Protein 1AQ0 (pdb70)

Foldseek 3Di:
DAFEADDQADQFDFLLVVLVVCVVQVHQEYEYQALDPRNLVNQFQVNREYAHEHELVCLVVLLVDLVVLLVCCVVRPVVRPRHRYAEYAYYAADDDPSLVSVVSNQVSNCVSCVVVVNNNHYYEHEHELQQWPDLPQLLPTAGDPRSCVSVLSRLVSCQVSVHAYEYADELQVVCQVPVVVDPVCQALVNFDFFPHCDPPFGRRHSVQSSLSSVCNHSVVRVRVVHAYAHEEYFAFCWFDPPNNLVSRQSRVQVCVVPQQQHHRVDGGHHHYYYPHAEQHPSADGGRNRGRHQAYSVGHGSYDHRD/DAFEADDQADQFDFLLVVLVLCVVQVHQEYEYQALDVRNLVNNFQVNREYEHEDELVCLVVLLVDLVSLLVCCVVRPVVRPRHRYAEYAYYAADDDPSLVSVVSSQVSNCVSCVVVVNNNHYYEHEHELVQWPDLPQLLQTAGDPRSCVSVLSRLVVCQVSVHAYEYADELQVVCQVDVVVDPVCQAQVNQPPAWPDDDPHTHRHSVQSSLSSVCNRSVVSVNVSHAYAHEEYFAFCWFDPPNNLVSRQSRVQVCVVPQQQHHRVDGGHHHYYYPHAEQHPSADGGRNRGRHQAYSVGHGSYDHRD

CATH classification: 3.20.20.80

Organism: Hordeum vulgare (NCBI:txid4513)

Solvent-accessible surface area: 23338 Å² total; per-residue (Å²): 39,2,0,0,9,4,70,49,17,112,74,40,25,66,14,71,50,0,4,51,17,0,118,99,38,39,5,130,13,0,4,1,58,42,22,53,120,57,0,1,121,27,1,20,66,45,56,8,52,0,0,0,5,1,37,73,123,42,4,63,99,4,17,87,38,90,73,28,0,48,63,25,1,142,66,23,4,83,58,30,118,156,13,47,22,97,17,0,2,0,2,46,74,15,74,45,48,48,15,181,34,2,25,50,0,0,100,29,0,48,37,13,0,81,94,39,59,38,32,130,5,53,2,0,1,1,7,26,33,76,25,17,44,57,74,49,54,0,54,40,0,30,16,48,69,130,3,30,81,28,0,6,62,0,0,85,4,0,32,157,23,99,4,13,0,0,0,2,0,18,0,6,71,32,16,40,199,69,72,108,72,34,95,57,10,8,1,10,24,91,24,124,37,67,73,28,126,10,37,1,1,2,0,60,8,1,1,7,0,7,0,0,0,0,33,20,0,0,26,120,48,54,1,22,68,6,145,5,4,0,0,13,0,0,2,0,13,15,56,37,103,22,7,57,66,71,29,0,73,43,0,1,28,65,0,24,112,42,13,43,137,4,4,10,7,21,66,29,76,17,47,4,0,0,16,0,0,0,18,5,64,110,59,110,103,27,31,56,58,36,9,1,0,3,92,34,94,91,115,77,18,10,102,21,115,50,36,2,0,0,9,4,71,50,17,114,73,41,26,70,14,75,45,0,8,64,13,0,121,96,38,40,4,128,12,0,4,0,57,42,28,57,129,59,0,1,132,21,2,12,57,31,59,5,53,0,0,0,5,2,36,73,127,40,3,70,86,3,15,87,39,86,72,22,0,49,55,25,1,114,58,25,3,83,57,23,119,142,14,49,17,99,17,0,2,0,2,46,77,17,74,46,48,47,15,180,35,2,27,50,0,0,100,32,0,47,38,16,0,81,92,40,63,41,25,127,4,55,2,0,0,1,7,27,34,79,25,18,29,12,25,6,42,6,56,15,0,5,9,48,46,130,4,28,78,29,0,5,64,0,0,85,4,0,32,146,18,116,4,12,0,0,0,2,0,17,0,5,71,35,15,36,89,46,66,46,5,7,48,56,7,1,1,7,28,80,10,113,88,32,81,22,148,13,68,88,89,24,2,109,10,1,1,8,2,8,0,1,0,0,38,32,0,0,34,102,47,53,1,105,88,5,142,5,4,0,0,12,0,0,1,0,13,16,57,34,93,22,8,56,67,70,30,0,82,49,0,0,20,66,0,23,104,23,13,48,175,2,6,45,64,71,110,38,76,17,45,3,0,0,16,0,0,1,18,5,62,108,58,109,103,26,31,56,54,36,8,1,1,2,95,34,103,89,112,82,18,10,97,16,116,59

Nearest PDB structures (foldseek):
  1ghr-assembly1_A  TM=1.002E+00  e=8.775E-67  Hordeum vulgare
  2cyg-assembly1_A  TM=9.848E-01  e=2.278E-46  Musa acuminata
  4iis-assembly4_D  TM=9.791E-01  e=1.086E-43  Hevea brasiliensis
  3ur8-assembly1_A  TM=9.479E-01  e=6.655E-41  Solanum tuberosum
  4gzj-assembly1_A  TM=9.497E-01  e=3.876E-40  Solanum tuberosum

Sequence (612 aa):
IGVCYGMSANNLPAASTVVSMFKSNGIKSMRLYAPNQAALQAVGGTGINVVVGAPNDVLSNLAASPAAAASWVKSNIQAYPKVSFRYVCVGNEVAGGATRNLVPAMKNVHGALVAAGLGHIKVTTSVSQAILGVFSPPSAGSFTGEAAAFMGPVVQFLARTNAPLMANIYPYLAWAYNPSAMDMGYALFNASGTVVRDGAYGYQNLFDTTVDAFYTAMGKHGGSSVKLVVSESGWPSGGGTAATPANARFYNQHLINHVGRGTPRHPGAIETYIFAMFNENQKDSGVEQNWGLFYPNMQHVYPINFIGVCYGMSANNLPAASTVVSMFKSNGIKSMRLYAPNQAALQAVGGTGINVVVGAPNDVLSNLAASPAAAASWVKSNIQAYPKVSFRYVCVGNEVAGGATRNLVPAMKNVHGALVAAGLGHIKVTTSVSQAILGVFSPPSAGSFTGEAAAFMGPVVQFLARTNAPLMANIYPYLAWAYNPSAMDMGYALFNASGTVVRDGAYGYQNLFDTTVDAFYTAMGKHGGSSVKLVVSESGWPSGGGTAATPANARFYNQHLINHVGRGTPRHPGAIETYIFAMFNENQKDSGVEQNWGLFYPNMQHVYPINF

Radius of gyration: 27.37 Å; Cα contacts (8 Å, |Δi|>4): 1329; chains: 2; bounding box: 57×69×76 Å

Secondary structure (DSSP, 8-state):
-EEE-----SSPPPHHHHHHHHHHHT--EEEESS--HHHHHHHTTS--EEEEEE-GGGHHHHHH-HHHHHHHHIIIIIT-TTSEEEEEEEEES--GGGGGGHHHHHHHHHHHHHHTT-TTSEEEEEEEGGGEEE-SSGGG-EE-HHHHHHHHHHHHHHHHHT-PEEEE--HHHHHHH-TTSS-HHHHHT---S-SEEETTEEE-SHHHHHHHHHHHHHHTTT-TT--EEEEE----SSSSTT--HHHHHHHHHHHHHHTTTB-SSSBS---BEES-SB--TTS-SSGGG---SB-TTS-BSS----/-EEE-----SSPPPHHHHHHHHHHHT--EEEESS--HHHHHHHTTS--EEEEEE-GGGHHHHHH-HHHHHHHHIIIIIT-TTSEEEEEEEEES--GGGGGGHHHHHHHHHHHHHHTT-TTSEEEEEEEGGGEEE-SSGGG-EE-HHHHHHHHHHHHHHHHTT-PEEEE--HHHHHHT-TTSB-HHHHHT--TT--EEETTEEE-SHHHHHHHHHHHHHHTTT-TT--EEEEE----SSSSTT--HHHHHHHHHHHHHHTTTB-SSSBS---BEES-SB--TTS-SSGGG---SB-TTS-BSS----

InterPro domains:
  IPR000490 Glycoside hydrolase family 17 [PF00332] (7-312)
  IPR000490 Glycoside hydrolase family 17 [PS00587] (232-245)
  IPR017853 Glycoside hydrolase superfamily [SSF51445] (7-312)
  IPR044965 Glycoside hydrolase family 17, plant [PTHR32227] (6-308)

B-factor: mean 16.17, std 10.66, range [4.0, 75.7]

Structure (mmCIF, N/CA/C/O backbone):
data_1AQ0
#
_entry.id   1AQ0
#
_cell.length_a   49.580
_cell.length_b   82.990
_cell.length_c   77.560
_cell.angle_alpha   90.00
_cell.angle_beta   104.36
_cell.angle_gamma   90.00
#
_symmetry.space_group_name_H-M   'P 1 21 1'
#
loop_
_entity.id
_entity.type
_entity.pdbx_description
1 polymer 1,3-1,4-BETA-GLUCANASE
2 branched 2-acetamido-2-deoxy-beta-D-glucopyranose-(1-4)-2-acetamido-2-deoxy-beta-D-glucopyranose
3 non-polymer 'ACETATE ION'
4 water water
#
loop_
_atom_site.group_PDB
_atom_site.id
_atom_site.type_symbol
_atom_site.label_atom_id
_atom_site.label_alt_id
_atom_site.label_comp_id
_atom_site.label_asym_id
_atom_site.label_entity_id
_atom_site.label_seq_id
_atom_site.pdbx_PDB_ins_code
_atom_site.Cartn_x
_atom_site.Cartn_y
_atom_site.Cartn_z
_atom_site.occupancy
_atom_site.B_iso_or_equiv
_atom_site.auth_seq_id
_atom_site.auth_comp_id
_atom_site.auth_asym_id
_atom_site.auth_atom_id
_atom_site.pdbx_PDB_model_num
ATOM 1 N N . ILE A 1 1 ? -2.507 87.140 25.856 1.00 17.81 1 ILE A N 1
ATOM 2 C CA . ILE A 1 1 ? -1.414 87.267 26.861 1.00 15.42 1 ILE A CA 1
ATOM 3 C C . ILE A 1 1 ? -2.058 87.595 28.204 1.00 12.97 1 ILE A C 1
ATOM 4 O O . ILE A 1 1 ? -3.163 88.141 28.248 1.00 12.96 1 ILE A O 1
ATOM 9 N N . GLY A 1 2 ? -1.411 87.179 29.286 1.00 11.04 2 GLY A N 1
ATOM 10 C CA . GLY A 1 2 ? -1.923 87.465 30.611 1.00 6.58 2 GLY A CA 1
ATOM 11 C C . GLY A 1 2 ? -0.968 88.403 31.322 1.00 6.65 2 GLY A C 1
ATOM 12 O O . GLY A 1 2 ? 0.141 88.662 30.840 1.00 5.40 2 GLY A O 1
ATOM 13 N N . VAL A 1 3 ? -1.391 88.939 32.457 1.00 7.14 3 VAL A N 1
ATOM 14 C CA . VAL A 1 3 ? -0.539 89.836 33.226 1.00 6.11 3 VAL A CA 1
ATOM 15 C C . VAL A 1 3 ? -0.656 89.475 34.703 1.00 7.55 3 VAL A C 1
ATOM 16 O O . VAL A 1 3 ? -1.732 89.085 35.170 1.00 7.37 3 VAL A O 1
ATOM 20 N N . CYS A 1 4 ? 0.471 89.534 35.410 1.00 6.11 4 CYS A N 1
ATOM 21 C CA . CYS A 1 4 ? 0.515 89.236 36.834 1.00 5.10 4 CYS A CA 1
ATOM 22 C C . CYS A 1 4 ? 0.115 90.483 37.604 1.00 5.77 4 CYS A C 1
ATOM 23 O O . CYS A 1 4 ? 0.669 91.561 37.400 1.00 5.46 4 CYS A O 1
ATOM 26 N N . TYR A 1 5 ? -0.858 90.331 38.487 1.00 5.68 5 TYR A N 1
ATOM 27 C CA . TYR A 1 5 ? -1.357 91.439 39.285 1.00 6.31 5 TYR A CA 1
ATOM 28 C C . TYR A 1 5 ? -0.686 91.400 40.665 1.00 7.99 5 TYR A C 1
ATOM 29 O O . TYR A 1 5 ? -1.263 90.900 41.634 1.00 8.89 5 TYR A O 1
ATOM 38 N N . GLY A 1 6 ? 0.565 91.861 40.718 1.00 7.30 6 GLY A N 1
ATOM 39 C CA . GLY A 1 6 ? 1.302 91.902 41.969 1.00 7.64 6 GLY A CA 1
ATOM 40 C C . GLY A 1 6 ? 0.758 93.015 42.856 1.00 10.10 6 GLY A C 1
ATOM 41 O O . GLY A 1 6 ? 0.436 94.102 42.366 1.00 9.64 6 GLY A O 1
ATOM 42 N N . MET A 1 7 ? 0.706 92.774 44.166 1.00 10.67 7 MET A N 1
ATOM 43 C CA . MET A 1 7 ? 0.163 93.762 45.093 1.00 12.34 7 MET A CA 1
ATOM 44 C C . MET A 1 7 ? 1.092 94.198 46.233 1.00 13.23 7 MET A C 1
ATOM 45 O O . MET A 1 7 ? 0.622 94.692 47.254 1.00 16.45 7 MET A O 1
ATOM 50 N N . SER A 1 8 ? 2.400 94.038 46.066 1.00 14.32 8 SER A N 1
ATOM 51 C CA . SER A 1 8 ? 3.344 94.437 47.111 1.00 14.52 8 SER A CA 1
ATOM 52 C C . SER A 1 8 ? 3.645 95.925 46.982 1.00 11.86 8 SER A C 1
ATOM 53 O O . SER A 1 8 ? 4.751 96.323 46.631 1.00 10.85 8 SER A O 1
ATOM 56 N N . ALA A 1 9 ? 2.644 96.742 47.273 1.00 12.95 9 ALA A N 1
ATOM 57 C CA . ALA A 1 9 ? 2.775 98.183 47.178 1.00 14.90 9 ALA A CA 1
ATOM 58 C C . ALA A 1 9 ? 1.678 98.820 48.015 1.00 16.65 9 ALA A C 1
ATOM 59 O O . ALA A 1 9 ? 0.672 98.178 48.319 1.00 17.86 9 ALA A O 1
ATOM 61 N N . ASN A 1 10 ? 1.852 100.092 48.352 1.00 17.57 10 ASN A N 1
ATOM 62 C CA . ASN A 1 10 ? 0.872 100.798 49.170 1.00 20.00 10 ASN A CA 1
ATOM 63 C C . ASN A 1 10 ? 0.176 101.942 48.446 1.00 21.77 10 ASN A C 1
ATOM 64 O O . ASN A 1 10 ? -0.553 102.720 49.071 1.00 23.18 10 ASN A O 1
ATOM 69 N N . ASN A 1 11 ? 0.366 102.031 47.132 1.00 20.39 11 ASN A N 1
ATOM 70 C CA . ASN A 1 11 ? -0.229 103.116 46.357 1.00 18.94 11 ASN A CA 1
ATOM 71 C C . ASN A 1 11 ? -0.890 102.681 45.050 1.00 18.03 11 ASN A C 1
ATOM 72 O O . ASN A 1 11 ? -0.996 103.477 44.113 1.00 19.84 11 ASN A O 1
ATOM 77 N N . LEU A 1 12 ? -1.336 101.434 44.978 1.00 14.81 12 LEU A N 1
ATOM 78 C CA . LEU A 1 12 ? -1.972 100.945 43.760 1.00 14.65 12 LEU A CA 1
ATOM 79 C C . LEU A 1 12 ? -3.443 101.339 43.683 1.00 17.04 12 LEU A C 1
ATOM 80 O O . LEU A 1 12 ? -4.063 101.663 44.704 1.00 15.99 12 LEU A O 1
ATOM 85 N N . PRO A 1 13 ? -4.007 101.371 42.458 1.00 17.00 13 PRO A N 1
ATOM 86 C CA . PRO A 1 13 ? -5.415 101.725 42.256 1.00 13.97 13 PRO A CA 1
ATOM 87 C C . PRO A 1 13 ? -6.297 100.642 42.864 1.00 13.88 13 PRO A C 1
ATOM 88 O O . PRO A 1 13 ? -5.838 99.526 43.113 1.00 12.94 13 PRO A O 1
ATOM 92 N N . ALA A 1 14 ? -7.559 100.977 43.114 1.00 14.94 14 ALA A N 1
ATOM 93 C CA . ALA A 1 14 ? -8.507 100.022 43.669 1.00 14.03 14 ALA A CA 1
ATOM 94 C C . ALA A 1 14 ? -8.638 98.863 42.673 1.00 14.31 14 ALA A C 1
ATOM 95 O O . ALA A 1 14 ? -8.476 99.055 41.468 1.00 13.82 14 ALA A O 1
ATOM 97 N N . ALA A 1 15 ? -8.972 97.677 43.171 1.00 13.71 15 ALA A N 1
ATOM 98 C CA . ALA A 1 15 ? -9.093 96.491 42.331 1.00 14.45 15 ALA A CA 1
ATOM 99 C C . ALA A 1 15 ? -10.044 96.646 41.149 1.00 14.30 15 ALA A C 1
ATOM 100 O O . ALA A 1 15 ? -9.749 96.175 40.053 1.00 13.38 15 ALA A O 1
ATOM 102 N N . SER A 1 16 ? -11.163 97.336 41.354 1.00 15.95 16 SER A N 1
ATOM 103 C CA . SER A 1 16 ? -12.146 97.541 40.285 1.00 17.57 16 SER A CA 1
ATOM 104 C C . SER A 1 16 ? -11.583 98.393 39.144 1.00 16.30 16 SER A C 1
ATOM 105 O O . SER A 1 16 ? -11.962 98.230 37.984 1.00 15.30 16 SER A O 1
ATOM 108 N N . THR A 1 17 ? -10.689 99.313 39.483 1.00 15.50 17 THR A N 1
ATOM 109 C CA . THR A 1 17 ? -10.058 100.169 38.486 1.00 14.98 17 THR A CA 1
ATOM 110 C C . THR A 1 17 ? -9.040 99.336 37.702 1.00 15.05 17 THR A C 1
ATOM 111 O O . THR A 1 17 ? -8.932 99.456 36.479 1.00 15.78 17 THR A O 1
ATOM 115 N N . VAL A 1 18 ? -8.323 98.465 38.406 1.00 12.17 18 VAL A N 1
ATOM 116 C CA . VAL A 1 18 ? -7.328 97.612 37.772 1.00 10.70 18 VAL A CA 1
ATOM 117 C C . VAL A 1 18 ? -8.019 96.696 36.767 1.00 10.21 18 VAL A C 1
ATOM 118 O O . VAL A 1 18 ? -7.564 96.554 35.632 1.00 12.40 18 VAL A O 1
ATOM 122 N N . VAL A 1 19 ? -9.152 96.125 37.158 1.00 12.01 19 VAL A N 1
ATOM 123 C CA . VAL A 1 19 ? -9.897 95.253 36.265 1.00 11.05 19 VAL A CA 1
ATOM 124 C C . VAL A 1 19 ? -10.330 96.046 35.024 1.00 14.26 19 VAL A C 1
ATOM 125 O O . VAL A 1 19 ? -10.276 95.529 33.908 1.00 15.79 19 VAL A O 1
ATOM 129 N N . SER A 1 20 ? -10.677 97.319 35.203 1.00 13.43 20 SER A N 1
ATOM 130 C CA . SER A 1 20 ? -11.061 98.157 34.069 1.00 16.70 20 SER A CA 1
ATOM 131 C C . SER A 1 20 ? -9.886 98.311 33.115 1.00 14.76 20 SER A C 1
ATOM 132 O O . SER A 1 20 ? -10.072 98.318 31.899 1.00 14.10 20 SER A O 1
ATOM 135 N N . MET A 1 21 ? -8.686 98.463 33.671 1.00 12.67 21 MET A N 1
ATOM 136 C CA . MET A 1 21 ? -7.477 98.603 32.864 1.00 12.53 21 MET A CA 1
ATOM 137 C C . MET A 1 21 ? -7.201 97.327 32.062 1.00 11.67 21 MET A C 1
ATOM 138 O O . MET A 1 21 ? -6.706 97.391 30.938 1.00 11.18 21 MET A O 1
ATOM 143 N N . PHE A 1 22 ? -7.503 96.170 32.643 1.00 13.01 22 PHE A N 1
ATOM 144 C CA . PHE A 1 22 ? -7.312 94.899 31.942 1.00 13.32 22 PHE A CA 1
ATOM 145 C C . PHE A 1 22 ? -8.218 94.879 30.709 1.00 15.64 22 PHE A C 1
ATOM 146 O O . PHE A 1 22 ? -7.757 94.604 29.593 1.00 13.43 22 PHE A O 1
ATOM 154 N N . LYS A 1 23 ? -9.486 95.235 30.908 1.00 16.31 23 LYS A N 1
ATOM 155 C CA . LYS A 1 23 ? -10.469 95.272 29.826 1.00 20.63 23 LYS A CA 1
ATOM 156 C C . LYS A 1 23 ? -10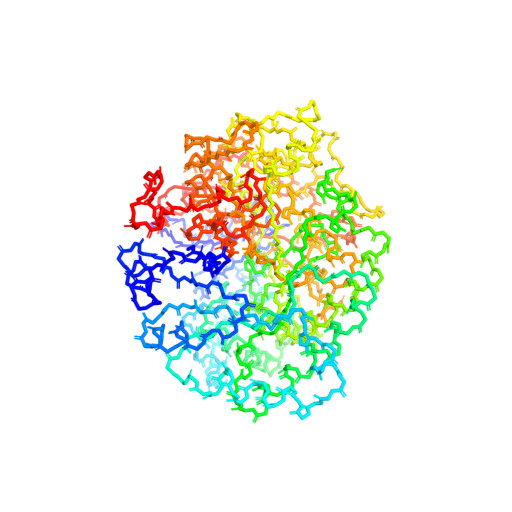.115 96.268 28.731 1.00 19.76 23 LYS A C 1
ATOM 157 O O . LYS A 1 23 ? -10.068 95.908 27.562 1.00 21.47 23 LYS A O 1
ATOM 163 N N . SER A 1 24 ? -9.855 97.515 29.101 1.00 19.09 24 SER A N 1
ATOM 164 C CA . SER A 1 24 ? -9.538 98.528 28.109 1.00 18.52 24 SER A CA 1
ATOM 165 C C . SER A 1 24 ? -8.245 98.276 27.345 1.00 19.09 24 SER A C 1
ATOM 166 O O . SER A 1 24 ? -8.086 98.773 26.235 1.00 21.25 24 SER A O 1
ATOM 169 N N . ASN A 1 25 ? -7.333 97.493 27.916 1.00 15.66 25 ASN A N 1
ATOM 170 C CA . ASN A 1 25 ? -6.071 97.202 27.245 1.00 14.89 25 ASN A CA 1
ATOM 171 C C . ASN A 1 25 ? -6.056 95.874 26.488 1.00 12.69 25 ASN A C 1
ATOM 172 O O . ASN A 1 25 ? -5.078 95.548 25.828 1.00 15.13 25 ASN A O 1
ATOM 177 N N . GLY A 1 26 ? -7.125 95.096 26.602 1.00 13.85 26 GLY A N 1
ATOM 178 C CA . GLY A 1 26 ? -7.189 93.823 25.901 1.00 12.83 26 GLY A CA 1
ATOM 179 C C . GLY A 1 26 ? -6.450 92.667 26.551 1.00 14.29 26 GLY A C 1
ATOM 180 O O . GLY A 1 26 ? -6.090 91.699 25.881 1.00 12.74 26 GLY A O 1
ATOM 181 N N . ILE A 1 27 ? -6.203 92.766 27.854 1.00 13.70 27 ILE A N 1
ATOM 182 C CA . ILE A 1 27 ? -5.516 91.699 28.572 1.00 11.40 27 ILE A CA 1
ATOM 183 C C . ILE A 1 27 ? -6.567 90.633 28.916 1.00 12.36 27 ILE A C 1
ATOM 184 O O . ILE A 1 27 ? -7.526 90.904 29.642 1.00 12.29 27 ILE A O 1
ATOM 189 N N . LYS A 1 28 ? -6.379 89.429 28.384 1.00 13.35 28 LYS A N 1
ATOM 190 C CA . LYS A 1 28 ? -7.316 88.322 28.573 1.00 13.66 28 LYS A CA 1
ATOM 191 C C . LYS A 1 28 ? -7.227 87.522 29.869 1.00 12.09 28 LYS A C 1
ATOM 192 O O . LYS A 1 28 ? -8.216 86.910 30.279 1.00 10.33 28 LYS A O 1
ATOM 198 N N . SER A 1 29 ? -6.042 87.457 30.471 1.00 9.91 29 SER A N 1
ATOM 199 C CA . SER A 1 29 ? -5.853 86.680 31.690 1.00 9.07 29 SER A CA 1
ATOM 200 C C . SER A 1 29 ? -5.102 87.441 32.765 1.00 8.41 29 SER A C 1
ATOM 201 O O . SER A 1 29 ? -4.250 88.277 32.464 1.00 8.47 29 SER A O 1
ATOM 204 N N . MET A 1 30 ? -5.361 87.053 34.013 1.00 8.61 30 MET A N 1
ATOM 205 C CA . MET A 1 30 ? -4.784 87.685 35.201 1.00 8.71 30 MET A CA 1
ATOM 206 C C . MET A 1 30 ? -4.264 86.649 36.194 1.00 8.61 30 MET A C 1
ATOM 207 O O . MET A 1 30 ? -4.940 85.653 36.465 1.00 6.22 30 MET A O 1
ATOM 212 N N . ARG A 1 31 ? -3.058 86.865 36.714 1.00 7.43 31 ARG A N 1
ATOM 213 C CA . ARG A 1 31 ? -2.506 85.956 37.717 1.00 7.72 31 ARG A CA 1
ATOM 214 C C . ARG A 1 31 ? -2.473 86.650 39.078 1.00 8.26 31 ARG A C 1
ATOM 215 O O . ARG A 1 31 ? -1.914 87.740 39.209 1.00 7.13 31 ARG A O 1
ATOM 223 N N . LEU A 1 32 ? -3.127 86.041 40.063 1.00 8.41 32 LEU A N 1
ATOM 224 C CA . LEU A 1 32 ? -3.171 86.555 41.429 1.00 7.98 32 LEU A CA 1
ATOM 225 C C . LEU A 1 32 ? -2.316 85.625 42.269 1.00 6.93 32 LEU A C 1
ATOM 226 O O . LEU A 1 32 ? -2.356 84.412 42.079 1.00 9.24 32 LEU A O 1
ATOM 231 N N . TYR A 1 33 ? -1.550 86.185 43.198 1.00 7.24 33 TYR A N 1
ATOM 232 C CA . TYR A 1 33 ? -0.681 85.386 44.059 1.00 8.39 33 TYR A CA 1
ATOM 233 C C . TYR A 1 33 ? -1.362 84.920 45.350 1.00 9.46 33 TYR A C 1
ATOM 234 O O . TYR A 1 33 ? -0.811 84.120 46.108 1.00 9.76 33 TYR A O 1
ATOM 243 N N . ALA A 1 34 ? -2.563 85.425 45.582 1.00 9.57 34 ALA A N 1
ATOM 244 C CA . ALA A 1 34 ? -3.344 85.077 46.754 1.00 10.24 34 ALA A CA 1
ATOM 245 C C . ALA A 1 34 ? -4.786 85.355 46.372 1.00 9.52 34 ALA A C 1
ATOM 246 O O . ALA A 1 34 ? -5.046 86.147 45.463 1.00 8.86 34 ALA A O 1
ATOM 248 N N . PRO A 1 35 ? -5.742 84.652 47.000 1.00 9.66 35 PRO A N 1
ATOM 249 C CA . PRO A 1 35 ? -7.148 84.884 46.667 1.00 9.24 35 PRO A CA 1
ATOM 250 C C . PRO A 1 35 ? -7.657 86.186 47.279 1.00 11.35 35 PRO A C 1
ATOM 251 O O . PRO A 1 35 ? -8.463 86.186 48.206 1.00 13.19 35 PRO A O 1
ATOM 255 N N . ASN A 1 36 ? -7.154 87.296 46.753 1.00 11.30 36 ASN A N 1
ATOM 256 C CA . ASN A 1 36 ? -7.530 88.625 47.212 1.00 10.74 36 ASN A CA 1
ATOM 257 C C . ASN A 1 36 ? -9.016 88.854 46.954 1.00 10.42 36 ASN A C 1
ATOM 258 O O . ASN A 1 36 ? -9.478 88.817 45.812 1.00 11.41 36 ASN A O 1
ATOM 263 N N . GLN A 1 37 ? -9.743 89.138 48.025 1.00 9.09 37 GLN A N 1
ATOM 264 C CA . GLN A 1 37 ? -11.180 89.349 47.980 1.00 10.42 37 GLN A CA 1
ATOM 265 C C . GLN A 1 37 ? -11.647 90.506 47.117 1.00 7.51 37 GLN A C 1
ATOM 266 O O . GLN A 1 37 ? -12.619 90.367 46.391 1.00 10.23 37 GLN A O 1
ATOM 272 N N . ALA A 1 38 ? -10.979 91.648 47.211 1.00 8.68 38 ALA A N 1
ATOM 273 C CA . ALA A 1 38 ? -11.360 92.809 46.418 1.00 8.96 38 ALA A CA 1
ATOM 274 C C . ALA A 1 38 ? -11.215 92.494 44.925 1.00 11.25 38 ALA A C 1
ATOM 275 O O . ALA A 1 38 ? -12.095 92.807 44.115 1.00 8.48 38 ALA A O 1
ATOM 277 N N . ALA A 1 39 ? -10.107 91.849 44.571 1.00 10.52 39 ALA A N 1
ATOM 278 C CA . ALA A 1 39 ? -9.840 91.482 43.188 1.00 10.95 39 ALA A CA 1
ATOM 279 C C . ALA A 1 39 ? -10.821 90.437 42.667 1.00 10.32 39 ALA A C 1
ATOM 280 O O . ALA A 1 39 ? -11.354 90.583 41.567 1.00 12.34 39 ALA A O 1
ATOM 282 N N . LEU A 1 40 ? -11.072 89.394 43.453 1.00 10.87 40 LEU A N 1
ATOM 283 C CA . LEU A 1 40 ? -11.992 88.338 43.033 1.00 9.83 40 LEU A CA 1
ATOM 284 C C . LEU A 1 40 ? -13.419 88.856 42.874 1.00 13.07 40 LEU A C 1
ATOM 285 O O . LEU A 1 40 ? -14.142 88.427 41.980 1.00 12.29 40 LEU A O 1
ATOM 290 N N . GLN A 1 41 ? -13.799 89.825 43.701 1.00 14.20 41 GLN A N 1
ATOM 291 C CA . GLN A 1 41 ? -15.133 90.415 43.621 1.00 16.81 41 GLN A CA 1
ATOM 292 C C . GLN A 1 41 ? -15.243 91.257 42.345 1.00 15.61 41 GLN A C 1
ATOM 293 O O . GLN A 1 41 ? -16.229 91.164 41.615 1.00 17.89 41 GLN A O 1
ATOM 299 N N . ALA A 1 42 ? -14.185 92.002 42.038 1.00 14.71 42 ALA A N 1
ATOM 300 C CA . ALA A 1 42 ? -14.143 92.872 40.864 1.00 14.30 42 ALA A CA 1
ATOM 301 C C . ALA A 1 42 ? -13.972 92.182 39.503 1.00 13.85 42 ALA A C 1
ATOM 302 O O . ALA A 1 42 ? -14.440 92.694 38.487 1.00 15.24 42 ALA A O 1
ATOM 304 N N . VAL A 1 43 ? -13.297 91.039 39.475 1.00 13.76 43 VAL A N 1
ATOM 305 C CA . VAL A 1 43 ? -13.060 90.333 38.218 1.00 13.23 43 VAL A CA 1
ATOM 306 C C . VAL A 1 43 ? -14.227 89.441 37.778 1.00 14.49 43 VAL A C 1
ATOM 307 O O . VAL A 1 43 ? -14.271 88.992 36.636 1.00 12.60 43 VAL A O 1
ATOM 311 N N . GLY A 1 44 ? -15.173 89.187 38.678 1.00 15.60 44 GLY A N 1
ATOM 312 C CA . GLY A 1 44 ? -16.312 88.351 38.337 1.00 13.97 44 GLY A CA 1
ATOM 313 C C . GLY A 1 44 ? -17.174 88.923 37.224 1.00 14.95 44 GLY A C 1
ATOM 314 O O . GLY A 1 44 ? -17.415 90.128 37.172 1.00 15.21 44 GLY A O 1
ATOM 315 N N . GLY A 1 45 ? -17.608 88.060 36.313 1.00 13.91 45 GLY A N 1
ATOM 316 C CA . GLY A 1 45 ? -18.458 88.487 35.212 1.00 16.32 45 GLY A CA 1
ATOM 317 C C . GLY A 1 45 ? -17.804 89.303 34.109 1.00 16.14 45 GLY A C 1
ATOM 318 O O . GLY A 1 45 ? -18.502 89.851 33.250 1.00 16.27 45 GLY A O 1
ATOM 319 N N . THR A 1 46 ? -16.474 89.349 34.089 1.00 16.50 46 THR A N 1
ATOM 320 C CA . THR A 1 46 ? -15.754 90.125 33.080 1.00 14.56 46 THR A CA 1
ATOM 321 C C . THR A 1 46 ? -15.188 89.289 31.940 1.00 15.62 46 THR A C 1
ATOM 322 O O . THR A 1 46 ? -14.773 89.835 30.918 1.00 18.22 46 THR A O 1
ATOM 326 N N . GLY A 1 47 ? -15.135 87.976 32.124 1.00 13.78 47 GLY A N 1
ATOM 327 C CA . GLY A 1 47 ? -14.588 87.119 31.087 1.00 15.28 47 GLY A CA 1
ATOM 328 C C . GLY A 1 47 ? -13.077 86.957 31.179 1.00 15.17 47 GLY A C 1
ATOM 329 O O . GLY A 1 47 ? -12.497 86.155 30.450 1.00 15.47 47 GLY A O 1
ATOM 330 N N . ILE A 1 48 ? -12.435 87.726 32.056 1.00 13.61 48 ILE A N 1
ATOM 331 C CA . ILE A 1 48 ? -10.988 87.637 32.231 1.00 9.46 48 ILE A CA 1
ATOM 332 C C . ILE A 1 48 ? -10.674 86.320 32.931 1.00 9.73 48 ILE A C 1
ATOM 333 O O . ILE A 1 48 ? -11.286 85.989 33.949 1.00 12.54 48 ILE A O 1
ATOM 338 N N . ASN A 1 49 ? -9.766 85.541 32.352 1.00 9.40 49 ASN A N 1
ATOM 339 C CA . ASN A 1 49 ? -9.379 84.263 32.940 1.00 11.86 49 ASN A CA 1
ATOM 340 C C . ASN A 1 49 ? -8.507 84.538 34.156 1.00 10.99 49 ASN A C 1
ATOM 341 O O . ASN A 1 49 ? -7.635 85.407 34.119 1.00 10.37 49 ASN A O 1
ATOM 346 N N . VAL A 1 50 ? -8.719 83.776 35.220 1.00 10.67 50 VAL A N 1
ATOM 347 C CA . VAL A 1 50 ? -7.974 83.989 36.452 1.00 9.09 50 VAL A CA 1
ATOM 348 C C . VAL A 1 50 ? -7.175 82.795 36.930 1.00 7.18 50 VAL A C 1
ATOM 349 O O . VAL A 1 50 ? -7.669 81.669 36.953 1.00 6.86 50 VAL A O 1
ATOM 353 N N . VAL A 1 51 ? -5.916 83.051 37.263 1.00 6.54 51 VAL A N 1
ATOM 354 C CA . VAL A 1 51 ? -5.040 82.042 37.843 1.00 7.45 51 VAL A CA 1
ATOM 355 C C . VAL A 1 51 ? -4.947 82.523 39.299 1.00 8.63 51 VAL A C 1
ATOM 356 O O . VAL A 1 51 ? -4.499 83.639 39.553 1.00 8.26 51 VAL A O 1
ATOM 360 N N . VAL A 1 52 ? -5.450 81.735 40.238 1.00 8.30 52 VAL A N 1
ATOM 361 C CA . VAL A 1 52 ? -5.406 82.134 41.640 1.00 9.76 52 VAL A CA 1
ATOM 362 C C . VAL A 1 52 ? -4.396 81.285 42.396 1.00 10.60 52 VAL A C 1
ATOM 363 O O . VAL A 1 52 ? -4.340 80.066 42.229 1.00 11.66 52 VAL A O 1
ATOM 367 N N . GLY A 1 53 ? -3.561 81.935 43.194 1.00 10.15 53 GLY A N 1
ATOM 368 C CA . GLY A 1 53 ? -2.569 81.191 43.932 1.00 7.55 53 GLY A CA 1
ATOM 369 C C . GLY A 1 53 ? -2.907 80.950 45.383 1.00 9.97 53 GLY A C 1
ATOM 370 O O . GLY A 1 53 ? -3.733 81.646 45.973 1.00 8.57 53 GLY A O 1
ATOM 371 N N . ALA A 1 54 ? -2.340 79.876 45.913 1.00 11.32 54 ALA A N 1
ATOM 372 C CA . ALA A 1 54 ? -2.471 79.525 47.318 1.00 11.84 54 ALA A CA 1
ATOM 373 C C . ALA A 1 54 ? -1.068 79.898 47.777 1.00 12.79 54 ALA A C 1
ATOM 374 O O . ALA A 1 54 ? -0.095 79.249 47.381 1.00 15.86 54 ALA A O 1
ATOM 376 N N . PRO A 1 55 ? -0.932 80.989 48.552 1.00 14.16 55 PRO A N 1
ATOM 377 C CA . PRO A 1 55 ? 0.384 81.430 49.033 1.00 13.11 55 PRO A CA 1
ATOM 378 C C . PRO A 1 55 ? 1.184 80.384 49.815 1.00 13.11 55 PRO A C 1
ATOM 379 O O . PRO A 1 55 ? 0.617 79.488 50.442 1.00 12.55 55 PRO A O 1
ATOM 383 N N . ASN A 1 56 ? 2.507 80.527 49.783 1.00 13.49 56 ASN A N 1
ATOM 384 C CA . ASN A 1 56 ? 3.428 79.602 50.441 1.00 15.36 56 ASN A CA 1
ATOM 385 C C . ASN A 1 56 ? 3.168 79.380 51.929 1.00 17.79 56 ASN A C 1
ATOM 386 O O . ASN A 1 56 ? 3.393 78.286 52.444 1.00 19.20 56 ASN A O 1
ATOM 391 N N . ASP A 1 57 ? 2.675 80.401 52.619 1.00 19.81 57 ASP A N 1
ATOM 392 C CA . ASP A 1 57 ? 2.411 80.274 54.049 1.00 22.46 57 ASP A CA 1
ATOM 393 C C . ASP A 1 57 ? 1.234 79.370 54.415 1.00 19.73 57 ASP A C 1
ATOM 394 O O . ASP A 1 57 ? 1.113 78.958 55.566 1.00 20.90 57 ASP A O 1
ATOM 399 N N . VAL A 1 58 ? 0.375 79.048 53.450 1.00 18.54 58 VAL A N 1
ATOM 400 C CA . VAL A 1 58 ? -0.766 78.176 53.729 1.00 17.27 58 VAL A CA 1
ATOM 401 C C . VAL A 1 58 ? -0.540 76.739 53.257 1.00 17.34 58 VAL A C 1
ATOM 402 O O . VAL A 1 58 ? -1.368 75.863 53.507 1.00 17.15 58 VAL A O 1
ATOM 406 N N . LEU A 1 59 ? 0.604 76.486 52.628 1.00 18.22 59 LEU A N 1
ATOM 407 C CA . LEU A 1 59 ? 0.932 75.158 52.117 1.00 18.09 59 LEU A CA 1
ATOM 408 C C . LEU A 1 59 ? 0.884 74.009 53.132 1.00 17.88 59 LEU A C 1
ATOM 409 O O . LEU A 1 59 ? 0.234 72.997 52.880 1.00 16.71 59 LEU A O 1
ATOM 414 N N . SER A 1 60 ? 1.561 74.144 54.273 1.00 19.35 60 SER A N 1
ATOM 415 C CA . SER A 1 60 ? 1.566 73.061 55.265 1.00 20.97 60 SER A CA 1
ATOM 416 C C . SER A 1 60 ? 0.173 72.661 55.754 1.00 20.57 60 SER A C 1
ATOM 417 O O . SER A 1 60 ? -0.087 71.484 56.003 1.00 20.26 60 SER A O 1
ATOM 420 N N . ASN A 1 61 ? -0.730 73.633 55.846 1.00 19.68 61 ASN A N 1
ATOM 421 C CA . ASN A 1 61 ? -2.099 73.367 56.273 1.00 21.53 61 ASN A CA 1
ATOM 422 C C . ASN A 1 61 ? -2.877 72.598 55.214 1.00 20.36 61 ASN A C 1
ATOM 423 O O . ASN A 1 61 ? -3.607 71.659 55.527 1.00 19.07 61 ASN A O 1
ATOM 428 N N . LEU A 1 62 ? -2.721 73.002 53.959 1.00 17.42 62 LEU A N 1
ATOM 429 C CA . LEU A 1 62 ? -3.409 72.343 52.858 1.00 17.47 62 LEU A CA 1
ATOM 430 C C . LEU A 1 62 ? -2.916 70.908 52.689 1.00 16.23 62 LEU A C 1
ATOM 431 O O . LEU A 1 62 ? -3.697 70.015 52.372 1.00 16.99 62 LEU A O 1
ATOM 436 N N . ALA A 1 63 ? -1.627 70.688 52.933 1.00 15.51 63 ALA A N 1
ATOM 437 C CA . ALA A 1 63 ? -1.020 69.365 52.802 1.00 15.63 63 ALA A CA 1
ATOM 438 C C . ALA A 1 63 ? -1.411 68.417 53.924 1.00 19.00 63 ALA A C 1
ATOM 439 O O . ALA A 1 63 ? -1.618 67.224 53.700 1.00 20.34 63 ALA A O 1
ATOM 441 N N . ALA A 1 64 ? -1.524 68.953 55.131 1.00 20.10 64 ALA A N 1
ATOM 442 C CA . ALA A 1 64 ? -1.854 68.142 56.291 1.00 20.44 64 ALA A CA 1
ATOM 443 C C . ALA A 1 64 ? -3.327 67.806 56.453 1.00 21.53 64 ALA A C 1
ATOM 444 O O . ALA A 1 64 ? -3.666 66.765 57.014 1.00 24.40 64 ALA A O 1
ATOM 446 N N . SER A 1 65 ? -4.208 68.643 55.924 1.00 19.49 65 SER A N 1
ATOM 447 C CA . SER A 1 65 ? -5.622 68.389 56.108 1.00 18.61 65 SER A CA 1
ATOM 448 C C . SER A 1 65 ? -6.544 68.565 54.911 1.00 18.44 65 SER A C 1
ATOM 449 O O . SER A 1 65 ? -6.688 69.666 54.380 1.00 17.52 65 SER A O 1
ATOM 452 N N . PRO A 1 66 ? -7.197 67.471 54.479 1.00 19.04 66 PRO A N 1
ATOM 453 C CA . PRO A 1 66 ? -8.126 67.526 53.346 1.00 17.89 66 PRO A CA 1
ATOM 454 C C . PRO A 1 66 ? -9.264 68.498 53.654 1.00 16.02 66 PRO A C 1
ATOM 455 O O . PRO A 1 66 ? -9.751 69.193 52.767 1.00 15.10 66 PRO A O 1
ATOM 459 N N . ALA A 1 67 ? -9.661 68.566 54.925 1.00 15.09 67 ALA A N 1
ATOM 460 C CA . ALA A 1 67 ? -10.729 69.466 55.348 1.00 13.04 67 ALA A CA 1
ATOM 461 C C . ALA A 1 67 ? -10.310 70.925 55.182 1.00 12.42 67 ALA A C 1
ATOM 462 O O . ALA A 1 67 ? -11.128 71.769 54.816 1.00 14.88 67 ALA A O 1
ATOM 464 N N . ALA A 1 68 ? -9.044 71.227 55.458 1.00 14.21 68 ALA A N 1
ATOM 465 C CA . ALA A 1 68 ? -8.545 72.594 55.311 1.00 15.57 68 ALA A CA 1
ATOM 466 C C . ALA A 1 68 ? -8.547 72.962 53.825 1.00 15.74 68 ALA A C 1
ATOM 467 O O . ALA A 1 68 ? -8.893 74.081 53.449 1.00 15.03 68 ALA A O 1
ATOM 469 N N . ALA A 1 69 ? -8.203 71.993 52.985 1.00 15.81 69 ALA A N 1
ATOM 470 C CA . ALA A 1 69 ? -8.176 72.201 51.543 1.00 16.86 69 ALA A CA 1
ATOM 471 C C . ALA A 1 69 ? -9.594 72.431 51.018 1.00 16.34 69 ALA A C 1
ATOM 472 O O . ALA A 1 69 ? -9.827 73.323 50.197 1.00 14.95 69 ALA A O 1
ATOM 474 N N . ALA A 1 70 ? -10.550 71.659 51.527 1.00 15.04 70 ALA A N 1
ATOM 475 C CA . ALA A 1 70 ? -11.940 71.803 51.108 1.00 15.04 70 ALA A CA 1
ATOM 476 C C . ALA A 1 70 ? -12.473 73.152 51.563 1.00 16.41 70 ALA A C 1
ATOM 477 O O . ALA A 1 70 ? -13.288 73.778 50.884 1.00 16.10 70 ALA A O 1
ATOM 479 N N . SER A 1 71 ? -12.002 73.603 52.719 1.00 17.29 71 SER A N 1
ATOM 480 C CA . SER A 1 71 ? -12.423 74.886 53.262 1.00 17.68 71 SER A CA 1
ATOM 481 C C . SER A 1 71 ? -11.819 76.018 52.421 1.00 16.11 71 SER A C 1
ATOM 482 O O . SER A 1 71 ? -12.502 76.997 52.103 1.00 16.43 71 SER A O 1
ATOM 485 N N . TRP A 1 72 ? -10.559 75.856 52.020 1.00 14.53 72 TRP A N 1
ATOM 486 C CA . TRP A 1 72 ? -9.878 76.859 51.202 1.00 13.81 72 TRP A CA 1
ATOM 487 C C . TRP A 1 72 ? -10.626 77.015 49.876 1.00 12.81 72 TRP A C 1
ATOM 488 O O . TRP A 1 72 ? -10.891 78.133 49.426 1.00 15.00 72 TRP A O 1
ATOM 499 N N . VAL A 1 73 ? -10.979 75.889 49.263 1.00 12.64 73 VAL A N 1
ATOM 500 C CA . VAL A 1 73 ? -11.709 75.892 48.001 1.00 12.40 73 VAL A CA 1
ATOM 501 C C . VAL A 1 73 ? -13.092 76.522 48.168 1.00 12.25 73 VAL A C 1
ATOM 502 O O . VAL A 1 73 ? -13.515 77.325 47.340 1.00 13.26 73 VAL A O 1
ATOM 506 N N . LYS A 1 74 ? -13.771 76.211 49.269 1.00 14.00 74 LYS A N 1
ATOM 507 C CA . LYS A 1 74 ? -15.098 76.762 49.511 1.00 12.70 74 LYS A CA 1
ATOM 508 C C . LYS A 1 74 ? -15.098 78.275 49.692 1.00 14.12 74 LYS A C 1
ATOM 509 O O . LYS A 1 74 ? -15.945 78.968 49.124 1.00 13.55 74 LYS A O 1
ATOM 515 N N . SER A 1 75 ? -14.134 78.784 50.457 1.00 12.52 75 SER A N 1
ATOM 516 C CA . SER A 1 75 ? -14.029 80.214 50.731 1.00 14.24 75 SER A CA 1
ATOM 517 C C . SER A 1 75 ? -13.405 81.045 49.616 1.00 11.67 75 SER A C 1
ATOM 518 O O . SER A 1 75 ? -13.745 82.216 49.442 1.00 13.34 75 SER A O 1
ATOM 521 N N . ASN A 1 76 ? -12.512 80.445 48.844 1.00 11.74 76 ASN A N 1
ATOM 522 C CA . ASN A 1 76 ? -11.820 81.207 47.816 1.00 12.61 76 ASN A CA 1
ATOM 523 C C . ASN A 1 76 ? -12.145 80.909 46.365 1.00 13.06 76 ASN A C 1
ATOM 524 O O . ASN A 1 76 ? -11.787 81.695 45.486 1.00 13.16 76 ASN A O 1
ATOM 529 N N . ILE A 1 77 ? -12.808 79.783 46.108 1.00 11.32 77 ILE A N 1
ATOM 530 C CA . ILE A 1 77 ? -13.178 79.409 44.740 1.00 12.65 77 ILE A CA 1
ATOM 531 C C . ILE A 1 77 ? -14.702 79.362 44.577 1.00 12.45 77 ILE A C 1
ATOM 532 O O . ILE A 1 77 ? -15.276 80.124 43.800 1.00 12.79 77 ILE A O 1
ATOM 537 N N . GLN A 1 78 ? -15.359 78.501 45.349 1.00 13.95 78 GLN A N 1
ATOM 538 C CA . GLN A 1 78 ? -16.810 78.360 45.273 1.00 14.03 78 GLN A CA 1
ATOM 539 C C . GLN A 1 78 ? -17.551 79.644 45.609 1.00 15.79 78 GLN A C 1
ATOM 540 O O . GLN A 1 78 ? -18.655 79.873 45.119 1.00 17.35 78 GLN A O 1
ATOM 546 N N . ALA A 1 79 ? -16.935 80.487 46.430 1.00 15.98 79 ALA A N 1
ATOM 547 C CA . ALA A 1 79 ? -17.541 81.749 46.832 1.00 16.41 79 ALA A CA 1
ATOM 548 C C . ALA A 1 79 ? -17.625 82.772 45.700 1.00 17.05 79 ALA A C 1
ATOM 549 O O . ALA A 1 79 ? -18.265 83.815 45.848 1.00 16.95 79 ALA A O 1
ATOM 551 N N . TYR A 1 80 ? -16.977 82.486 44.574 1.00 16.34 80 TYR A N 1
ATOM 552 C CA . TYR A 1 80 ? -16.992 83.410 43.438 1.00 15.48 80 TYR A CA 1
ATOM 553 C C . TYR A 1 80 ? -17.400 82.696 42.153 1.00 15.68 80 TYR A C 1
ATOM 554 O O . TYR A 1 80 ? -16.578 82.491 41.260 1.00 12.98 80 TYR A O 1
ATOM 563 N N . PRO A 1 81 ? -18.699 82.364 42.016 1.00 18.38 81 PRO A N 1
ATOM 564 C CA . PRO A 1 81 ? -19.222 81.670 40.834 1.00 17.98 81 PRO A CA 1
ATOM 565 C C . PRO A 1 81 ? -19.137 82.441 39.514 1.00 15.38 81 PRO A C 1
ATOM 566 O O . PRO A 1 81 ? -19.206 81.841 38.448 1.00 18.63 81 PRO A O 1
ATOM 570 N N . LYS A 1 82 ? -18.999 83.761 39.583 1.00 15.37 82 LYS A N 1
ATOM 571 C CA . LYS A 1 82 ? -18.913 84.582 38.374 1.00 14.33 82 LYS A CA 1
ATOM 572 C C . LYS A 1 82 ? -17.481 84.734 37.846 1.00 14.91 82 LYS A C 1
ATOM 573 O O . LYS A 1 82 ? -17.264 85.382 36.820 1.00 14.52 82 LYS A O 1
ATOM 579 N N . VAL A 1 83 ? -16.502 84.195 38.571 1.00 13.98 83 VAL A N 1
ATOM 580 C CA . VAL A 1 83 ? -15.105 84.293 38.144 1.00 12.98 83 VAL A CA 1
ATOM 581 C C . VAL A 1 83 ? -14.705 83.140 37.229 1.00 12.04 83 VAL A C 1
ATOM 582 O O . VAL A 1 83 ? -14.998 81.981 37.512 1.00 13.02 83 VAL A O 1
ATOM 586 N N . SER A 1 84 ? -14.035 83.467 36.129 1.00 12.33 84 SER A N 1
ATOM 587 C CA . SER A 1 84 ? -13.577 82.457 35.184 1.00 12.82 84 SER A CA 1
ATOM 588 C C . SER A 1 84 ? -12.226 81.895 35.630 1.00 12.79 84 SER A C 1
ATOM 589 O O . SER A 1 84 ? -11.182 82.283 35.111 1.00 12.92 84 SER A O 1
ATOM 592 N N . PHE A 1 85 ? -12.248 81.019 36.629 1.00 11.67 85 PHE A N 1
ATOM 593 C CA . PHE A 1 85 ? -11.028 80.408 37.135 1.00 11.40 85 PHE A CA 1
ATOM 594 C C . PHE A 1 85 ? -10.460 79.458 36.096 1.00 13.01 85 PHE A C 1
ATOM 595 O O . PHE A 1 85 ? -11.195 78.680 35.485 1.00 14.45 85 PHE A O 1
ATOM 603 N N . ARG A 1 86 ? -9.150 79.520 35.907 1.00 12.20 86 ARG A N 1
ATOM 604 C CA . ARG A 1 86 ? -8.473 78.665 34.946 1.00 12.38 86 ARG A CA 1
ATOM 605 C C . ARG A 1 86 ? -7.595 77.673 35.704 1.00 11.23 86 ARG A C 1
ATOM 606 O O . ARG A 1 86 ? -7.723 76.460 35.525 1.00 10.87 86 ARG A O 1
ATOM 614 N N . TYR A 1 87 ? -6.711 78.183 36.559 1.00 10.58 87 TYR A N 1
ATOM 615 C CA . TYR A 1 87 ? -5.834 77.322 37.356 1.00 9.78 87 TYR A CA 1
ATOM 616 C C . TYR A 1 87 ? -5.749 77.789 38.801 1.00 9.99 87 TYR A C 1
ATOM 617 O O . TYR A 1 87 ? -5.960 78.962 39.100 1.00 8.69 87 TYR A O 1
ATOM 626 N N . VAL A 1 88 ? -5.412 76.852 39.681 1.00 10.33 88 VAL A N 1
ATOM 627 C CA . VAL A 1 88 ? -5.165 77.148 41.083 1.00 9.04 88 VAL A CA 1
ATOM 628 C C . VAL A 1 88 ? -3.672 76.825 41.187 1.00 7.88 88 VAL A C 1
ATOM 629 O O . VAL A 1 88 ? -3.255 75.685 40.962 1.00 10.17 88 VAL A O 1
ATOM 633 N N . CYS A 1 89 ? -2.858 77.848 41.405 1.00 6.06 89 CYS A N 1
ATOM 634 C CA . CYS A 1 89 ? -1.424 77.655 41.516 1.00 6.88 89 CYS A CA 1
ATOM 635 C C . CYS A 1 89 ? -1.036 77.528 42.991 1.00 8.64 89 CYS A C 1
ATOM 636 O O . CYS A 1 89 ? -1.081 78.499 43.749 1.00 7.95 89 CYS A O 1
ATOM 639 N N . VAL A 1 90 ? -0.714 76.307 43.398 1.00 9.39 90 VAL A N 1
ATOM 640 C CA . VAL A 1 90 ? -0.331 76.012 44.776 1.00 11.23 90 VAL A CA 1
ATOM 641 C C . VAL A 1 90 ? 1.156 76.261 45.004 1.00 10.49 90 VAL A C 1
ATOM 642 O O . VAL A 1 90 ? 1.999 75.463 44.610 1.00 12.49 90 VAL A O 1
ATOM 646 N N . GLY A 1 91 ? 1.457 77.383 45.645 1.00 11.42 91 GLY A N 1
ATOM 647 C CA . GLY A 1 91 ? 2.830 77.746 45.919 1.00 12.42 91 GLY A CA 1
ATOM 648 C C . GLY A 1 91 ? 3.503 78.466 44.768 1.00 13.91 91 GLY A C 1
ATOM 649 O O . GLY A 1 91 ? 3.123 78.319 43.602 1.00 12.59 91 GLY A O 1
ATOM 650 N N . ASN A 1 92 ? 4.494 79.277 45.103 1.00 12.91 92 ASN A N 1
ATOM 651 C CA . ASN A 1 92 ? 5.254 80.009 44.105 1.00 12.35 92 ASN A CA 1
ATOM 652 C C . ASN A 1 92 ? 6.708 79.915 44.529 1.00 12.12 92 ASN A C 1
ATOM 653 O O . ASN A 1 92 ? 7.079 80.382 45.608 1.00 13.46 92 ASN A O 1
ATOM 658 N N . GLU A 1 93 ? 7.500 79.217 43.725 1.00 10.80 93 GLU A N 1
ATOM 659 C CA . GLU A 1 93 ? 8.923 79.039 43.979 1.00 9.87 93 GLU A CA 1
ATOM 660 C C . GLU A 1 93 ? 9.205 78.487 45.373 1.00 12.34 93 GLU A C 1
ATOM 661 O O . GLU A 1 93 ? 10.088 78.962 46.086 1.00 13.41 93 GLU A O 1
ATOM 667 N N . VAL A 1 94 ? 8.434 77.474 45.750 1.00 15.05 94 VAL A N 1
ATOM 668 C CA . VAL A 1 94 ? 8.586 76.819 47.039 1.00 16.35 94 VAL A CA 1
ATOM 669 C C . VAL A 1 94 ? 9.993 76.226 47.095 1.00 18.70 94 VAL A C 1
ATOM 670 O O . VAL A 1 94 ? 10.448 75.604 46.129 1.00 17.95 94 VAL A O 1
ATOM 674 N N . ALA A 1 95 ? 10.682 76.434 48.215 1.00 19.71 95 ALA A N 1
ATOM 675 C CA . ALA A 1 95 ? 12.044 75.937 48.384 1.00 22.27 95 ALA A CA 1
ATOM 676 C C . ALA A 1 95 ? 12.292 75.310 49.759 1.00 22.27 95 ALA A C 1
ATOM 677 O O . ALA A 1 95 ? 11.472 75.435 50.673 1.00 21.17 95 ALA A O 1
ATOM 679 N N . GLY A 1 96 ? 13.411 74.602 49.880 1.00 23.10 96 GLY A N 1
ATOM 680 C CA . GLY A 1 96 ? 13.775 73.969 51.134 1.00 24.65 96 GLY A CA 1
ATOM 681 C C . GLY A 1 96 ? 12.885 72.811 51.542 1.00 26.43 96 GLY A C 1
ATOM 682 O O . GLY A 1 96 ? 12.376 72.078 50.692 1.00 26.97 96 GLY A O 1
ATOM 683 N N . GLY A 1 97 ? 12.687 72.660 52.850 1.00 26.73 97 GLY A N 1
ATOM 684 C CA . GLY A 1 97 ? 11.864 71.581 53.371 1.00 24.94 97 GLY A CA 1
ATOM 685 C C . GLY A 1 97 ? 10.393 71.715 53.032 1.00 24.40 97 GLY A C 1
ATOM 686 O O . GLY A 1 97 ? 9.659 70.732 53.040 1.00 23.59 97 GLY A O 1
ATOM 687 N N . ALA A 1 98 ? 9.965 72.929 52.706 1.00 24.13 98 ALA A N 1
ATOM 688 C CA . ALA A 1 98 ? 8.571 73.180 52.358 1.00 21.73 98 ALA A CA 1
ATOM 689 C C . ALA A 1 98 ? 8.136 72.411 51.107 1.00 20.09 98 ALA A C 1
ATOM 690 O O . ALA A 1 98 ? 6.948 72.120 50.939 1.00 19.90 98 ALA A O 1
ATOM 692 N N . THR A 1 99 ? 9.098 72.044 50.260 1.00 18.89 99 THR A N 1
ATOM 693 C CA . THR A 1 99 ? 8.807 71.306 49.030 1.00 19.53 99 THR A CA 1
ATOM 694 C C . THR A 1 99 ? 8.167 69.939 49.267 1.00 20.59 99 THR A C 1
ATOM 695 O O . THR A 1 99 ? 7.544 69.379 48.367 1.00 22.11 99 THR A O 1
ATOM 699 N N . ARG A 1 100 ? 8.308 69.409 50.479 1.00 23.82 100 ARG A N 1
ATOM 700 C CA . ARG A 1 100 ? 7.719 68.111 50.829 1.00 25.42 100 ARG A CA 1
ATOM 701 C C . ARG A 1 100 ? 6.192 68.197 50.922 1.00 22.60 100 ARG A C 1
ATOM 702 O O . ARG A 1 100 ? 5.500 67.192 50.780 1.00 21.19 100 ARG A O 1
ATOM 710 N N . ASN A 1 101 ? 5.678 69.404 51.154 1.00 19.91 101 ASN A N 1
ATOM 711 C CA . ASN A 1 101 ? 4.239 69.633 51.278 1.00 20.01 101 ASN A CA 1
ATOM 712 C C . ASN A 1 101 ? 3.554 69.934 49.947 1.00 18.00 101 ASN A C 1
ATOM 713 O O . ASN A 1 101 ? 2.326 69.979 49.866 1.00 17.86 101 ASN A O 1
ATOM 718 N N . LEU A 1 102 ? 4.356 70.126 48.908 1.00 19.02 102 LEU A N 1
ATOM 719 C CA . LEU A 1 102 ? 3.864 70.464 47.578 1.00 17.00 102 LEU A CA 1
ATOM 720 C C . LEU A 1 102 ? 2.847 69.483 46.995 1.00 15.45 102 LEU A C 1
ATOM 721 O O . LEU A 1 102 ? 1.690 69.842 46.784 1.00 15.66 102 LEU A O 1
ATOM 726 N N . VAL A 1 103 ? 3.260 68.246 46.741 1.00 15.15 103 VAL A N 1
ATOM 727 C CA . VAL A 1 103 ? 2.338 67.263 46.174 1.00 14.64 103 VAL A CA 1
ATOM 728 C C . VAL A 1 103 ? 1.124 66.999 47.068 1.00 13.75 103 VAL A C 1
ATOM 729 O O . VAL A 1 103 ? -0.006 66.971 46.582 1.00 15.16 103 VAL A O 1
ATOM 733 N N . PRO A 1 104 ? 1.331 66.813 48.386 1.00 16.33 104 PRO A N 1
ATOM 734 C CA . PRO A 1 104 ? 0.182 66.565 49.269 1.00 15.58 104 PRO A CA 1
ATOM 735 C C . PRO A 1 104 ? -0.849 67.699 49.177 1.00 15.52 104 PRO A C 1
ATOM 736 O O . PRO A 1 104 ? -2.055 67.452 49.062 1.00 15.03 104 PRO A O 1
ATOM 740 N N . ALA A 1 105 ? -0.363 68.940 49.193 1.00 15.49 105 ALA A N 1
ATOM 741 C CA . ALA A 1 105 ? -1.240 70.106 49.105 1.00 13.18 105 ALA A CA 1
ATOM 742 C C . ALA A 1 105 ? -1.982 70.144 47.767 1.00 14.65 105 ALA A C 1
ATOM 743 O O . ALA A 1 105 ? -3.180 70.428 47.727 1.00 13.87 105 ALA A O 1
ATOM 745 N N . MET A 1 106 ? -1.278 69.853 46.675 1.00 13.43 106 MET A N 1
ATOM 746 C CA . MET A 1 106 ? -1.904 69.858 45.354 1.00 11.81 106 MET A CA 1
ATOM 747 C C . MET A 1 106 ? -2.971 68.774 45.257 1.00 11.68 106 MET A C 1
ATOM 748 O O . MET A 1 106 ? -4.049 69.011 44.710 1.00 12.24 106 MET A O 1
ATOM 753 N N . LYS A 1 107 ? -2.674 67.593 45.798 1.00 14.48 107 LYS A N 1
ATOM 754 C CA . LYS A 1 107 ? -3.616 66.472 45.782 1.00 15.95 107 LYS A CA 1
ATOM 755 C C . LYS A 1 107 ? -4.885 66.843 46.527 1.00 16.43 107 LYS A C 1
ATOM 756 O O . LYS A 1 107 ? -5.991 66.606 46.042 1.00 17.18 107 LYS A O 1
ATOM 762 N N . ASN A 1 108 ? -4.717 67.422 47.715 1.00 15.26 108 ASN A N 1
ATOM 763 C CA . ASN A 1 108 ? -5.856 67.818 48.539 1.00 14.74 108 ASN A CA 1
ATOM 764 C C . ASN A 1 108 ? -6.706 68.900 47.887 1.00 13.84 108 ASN A C 1
ATOM 765 O O . ASN A 1 108 ? -7.934 68.836 47.938 1.00 13.63 108 ASN A O 1
ATOM 770 N N . VAL A 1 109 ? -6.066 69.887 47.261 1.00 12.09 109 VAL A N 1
ATOM 771 C CA . VAL A 1 109 ? -6.807 70.957 46.591 1.00 9.54 109 VAL A CA 1
ATOM 772 C C . VAL A 1 109 ? -7.532 70.350 45.391 1.00 9.59 109 VAL A C 1
ATOM 773 O O . VAL A 1 109 ? -8.704 70.634 45.143 1.00 9.83 109 VAL A O 1
ATOM 777 N N . HIS A 1 110 ? -6.841 69.473 44.679 1.00 9.66 110 HIS A N 1
ATOM 778 C CA . HIS A 1 110 ? -7.420 68.813 43.518 1.00 13.68 110 HIS A CA 1
ATOM 779 C C . HIS A 1 110 ? -8.670 68.019 43.921 1.00 14.35 110 HIS A C 1
ATOM 780 O O . HIS A 1 110 ? -9.730 68.152 43.303 1.00 14.92 110 HIS A O 1
ATOM 787 N N . GLY A 1 111 ? -8.547 67.226 44.983 1.00 16.65 111 GLY A N 1
ATOM 788 C CA . GLY A 1 111 ? -9.668 66.432 45.455 1.00 16.36 111 GLY A CA 1
ATOM 789 C C . GLY A 1 111 ? -10.867 67.286 45.815 1.00 17.00 111 GLY A C 1
ATOM 790 O O . GLY A 1 111 ? -12.005 66.936 45.502 1.00 19.36 111 GLY A O 1
ATOM 791 N N . ALA A 1 112 ? -10.613 68.420 46.458 1.00 17.08 112 ALA A N 1
ATOM 792 C CA . ALA A 1 112 ? -11.674 69.335 46.860 1.00 16.13 112 ALA A CA 1
ATOM 793 C C . ALA A 1 112 ? -12.370 69.944 45.647 1.00 17.06 112 ALA A C 1
ATOM 794 O O . ALA A 1 112 ? -13.593 70.102 45.642 1.00 16.72 112 ALA A O 1
ATOM 796 N N . LEU A 1 113 ? -11.597 70.293 44.622 1.00 17.22 113 LEU A N 1
ATOM 797 C CA . LEU A 1 113 ? -12.163 70.876 43.405 1.00 16.48 113 LEU A CA 1
ATOM 798 C C . LEU A 1 113 ? -13.107 69.897 42.705 1.00 16.03 113 LEU A C 1
ATOM 799 O O . LEU A 1 113 ? -14.211 70.269 42.301 1.00 17.22 113 LEU A O 1
ATOM 804 N N . VAL A 1 114 ? -12.686 68.642 42.591 1.00 17.60 114 VAL A N 1
ATOM 805 C CA . VAL A 1 114 ? -13.502 67.608 41.957 1.00 19.13 114 VAL A CA 1
ATOM 806 C C . VAL A 1 114 ? -14.843 67.424 42.683 1.00 20.25 114 VAL A C 1
ATOM 807 O O . VAL A 1 114 ? -15.909 67.548 42.077 1.00 19.51 114 VAL A O 1
ATOM 811 N N . ALA A 1 115 ? -14.779 67.215 43.994 1.00 21.56 115 ALA A N 1
ATOM 812 C CA . ALA A 1 115 ? -15.971 67.016 44.813 1.00 21.14 115 ALA A CA 1
ATOM 813 C C . ALA A 1 115 ? -16.986 68.152 44.710 1.00 20.78 115 ALA A C 1
ATOM 814 O O . ALA A 1 115 ? -18.191 67.933 44.874 1.00 20.78 115 ALA A O 1
ATOM 816 N N . ALA A 1 116 ? -16.500 69.360 44.435 1.00 20.14 116 ALA A N 1
ATOM 817 C CA . ALA A 1 116 ? -17.361 70.538 44.325 1.00 18.36 116 ALA A CA 1
ATOM 818 C C . ALA A 1 116 ? -17.940 70.733 42.927 1.00 18.48 116 ALA A C 1
ATOM 819 O O . ALA A 1 116 ? -18.746 71.636 42.710 1.00 20.22 116 ALA A O 1
ATOM 821 N N . GLY A 1 117 ? -17.526 69.888 41.986 1.00 20.03 117 GLY A N 1
ATOM 822 C CA . GLY A 1 117 ? -18.007 69.997 40.619 1.00 20.83 117 GLY A CA 1
ATOM 823 C C . GLY A 1 117 ? -17.214 71.017 39.822 1.00 21.56 117 GLY A C 1
ATOM 824 O O . GLY A 1 117 ? -17.690 71.535 38.806 1.00 21.84 117 GLY A O 1
ATOM 825 N N . LEU A 1 118 ? -15.989 71.281 40.271 1.00 20.91 118 LEU A N 1
ATOM 826 C CA . LEU A 1 118 ? -15.106 72.246 39.622 1.00 20.37 118 LEU A CA 1
ATOM 827 C C . LEU A 1 118 ? -13.834 71.577 39.105 1.00 20.85 118 LEU A C 1
ATOM 828 O O . LEU A 1 118 ? -12.790 72.217 38.997 1.00 20.46 118 LEU A O 1
ATOM 833 N N . GLY A 1 119 ? -13.944 70.303 38.732 1.00 21.73 119 GLY A N 1
ATOM 834 C CA . GLY A 1 119 ? -12.802 69.555 38.229 1.00 20.15 119 GLY A CA 1
ATOM 835 C C . GLY A 1 119 ? -12.142 70.093 36.970 1.00 19.30 119 GLY A C 1
ATOM 836 O O . GLY A 1 119 ? -11.101 69.585 36.552 1.00 22.29 119 GLY A O 1
ATOM 837 N N . HIS A 1 120 ? -12.760 71.088 36.343 1.00 19.36 120 HIS A N 1
ATOM 838 C CA . HIS A 1 120 ? -12.200 71.690 35.135 1.00 21.20 120 HIS A CA 1
ATOM 839 C C . HIS A 1 120 ? -11.071 72.678 35.459 1.00 20.27 120 HIS A C 1
ATOM 840 O O . HIS A 1 120 ? -10.297 73.049 34.577 1.00 18.86 120 HIS A O 1
ATOM 847 N N . ILE A 1 121 ? -11.008 73.125 36.715 1.00 16.43 121 ILE A N 1
ATOM 848 C CA . ILE A 1 121 ? -9.967 74.048 37.168 1.00 13.56 121 ILE A CA 1
ATOM 849 C C . ILE A 1 121 ? -8.759 73.196 37.542 1.00 14.34 121 ILE A C 1
ATOM 850 O O . ILE A 1 121 ? -8.819 72.399 38.478 1.00 17.16 121 ILE A O 1
ATOM 855 N N . LYS A 1 122 ? -7.675 73.337 36.788 1.00 13.80 122 LYS A N 1
ATOM 856 C CA . LYS A 1 122 ? -6.468 72.552 37.026 1.00 14.13 122 LYS A CA 1
ATOM 857 C C . LYS A 1 122 ? -5.596 73.077 38.161 1.00 12.49 122 LYS A C 1
ATOM 858 O O . LYS A 1 122 ? -5.476 74.281 38.362 1.00 12.03 122 LYS A O 1
ATOM 864 N N . VAL A 1 123 ? -4.992 72.154 38.899 1.00 10.92 123 VAL A N 1
ATOM 865 C CA . VAL A 1 123 ? -4.111 72.488 40.010 1.00 11.29 123 VAL A CA 1
ATOM 866 C C . VAL A 1 123 ? -2.674 72.312 39.545 1.00 11.90 123 VAL A C 1
ATOM 867 O O . VAL A 1 123 ? -2.319 71.274 38.984 1.00 13.86 123 VAL A O 1
ATOM 871 N N . THR A 1 124 ? -1.850 73.324 39.775 1.00 11.14 124 THR A N 1
ATOM 872 C CA . THR A 1 124 ? -0.449 73.271 39.371 1.00 9.95 124 THR A CA 1
ATOM 873 C C . THR A 1 124 ? 0.402 74.008 40.418 1.00 8.56 124 THR A C 1
ATOM 874 O O . THR A 1 124 ? -0.085 74.311 41.506 1.00 7.19 124 THR A O 1
ATOM 878 N N . THR A 1 125 ? 1.677 74.237 40.110 1.00 8.60 125 THR A N 1
ATOM 879 C CA . THR A 1 125 ? 2.595 74.963 40.987 1.00 6.77 125 THR A CA 1
ATOM 880 C C . THR A 1 125 ? 3.525 75.760 40.070 1.00 9.72 125 THR A C 1
ATOM 881 O O . THR A 1 125 ? 3.668 75.431 38.888 1.00 10.00 125 THR A O 1
ATOM 885 N N . SER A 1 126 ? 4.124 76.818 40.604 1.00 7.18 126 SER A N 1
ATOM 886 C CA . SER A 1 126 ? 5.001 77.678 39.824 1.00 6.54 126 SER A CA 1
ATOM 887 C C . SER A 1 126 ? 6.443 77.539 40.301 1.00 8.82 126 SER A C 1
ATOM 888 O O . SER A 1 126 ? 6.726 77.702 41.489 1.00 9.09 126 SER A O 1
ATOM 891 N N . VAL A 1 127 ? 7.354 77.246 39.379 1.00 6.40 127 VAL A N 1
ATOM 892 C CA . VAL A 1 127 ? 8.761 77.082 39.725 1.00 7.33 127 VAL A CA 1
ATOM 893 C C . VAL A 1 127 ? 9.657 78.112 39.061 1.00 7.83 127 VAL A C 1
ATOM 894 O O . VAL A 1 127 ? 9.328 78.663 38.015 1.00 7.83 127 VAL A O 1
ATOM 898 N N . SER A 1 128 ? 10.791 78.376 39.691 1.00 6.29 128 SER A N 1
ATOM 899 C CA . SER A 1 128 ? 11.760 79.326 39.174 1.00 8.30 128 SER A CA 1
ATOM 900 C C . SER A 1 128 ? 12.651 78.645 38.143 1.00 9.36 128 SER A C 1
ATOM 901 O O . SER A 1 128 ? 12.883 77.438 38.226 1.00 10.38 128 SER A O 1
ATOM 904 N N . 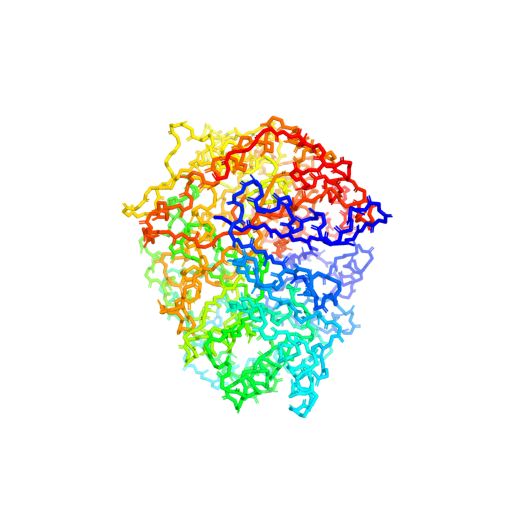GLN A 1 129 ? 13.191 79.427 37.208 1.00 10.01 129 GLN A N 1
ATOM 905 C CA . GLN A 1 129 ? 14.097 78.892 36.190 1.00 10.35 129 GLN A CA 1
ATOM 906 C C . GLN A 1 129 ? 15.380 78.393 36.865 1.00 10.95 129 GLN A C 1
ATOM 907 O O . GLN A 1 129 ? 16.140 77.626 36.286 1.00 12.28 129 GLN A O 1
ATOM 913 N N . ALA A 1 130 ? 15.589 78.816 38.110 1.00 12.97 130 ALA A N 1
ATOM 914 C CA . ALA A 1 130 ? 16.765 78.424 38.887 1.00 15.14 130 ALA A CA 1
ATOM 915 C C . ALA A 1 130 ? 16.832 76.930 39.217 1.00 15.85 130 ALA A C 1
ATOM 916 O O . ALA A 1 130 ? 17.878 76.442 39.642 1.00 18.10 130 ALA A O 1
ATOM 918 N N . ILE A 1 131 ? 15.728 76.205 39.052 1.00 13.99 131 ILE A N 1
ATOM 919 C CA . ILE A 1 131 ? 15.763 74.775 39.335 1.00 13.47 131 ILE A CA 1
ATOM 920 C C . ILE A 1 131 ? 16.389 73.978 38.194 1.00 13.92 131 ILE A C 1
ATOM 921 O O . ILE A 1 131 ? 16.554 72.762 38.297 1.00 15.83 131 ILE A O 1
ATOM 926 N N . LEU A 1 132 ? 16.696 74.655 37.092 1.00 13.34 132 LEU A N 1
ATOM 927 C CA . LEU A 1 132 ? 17.336 74.007 35.953 1.00 13.80 132 LEU A CA 1
ATOM 928 C C . LEU A 1 132 ? 18.843 73.970 36.194 1.00 14.97 132 LEU A C 1
ATOM 929 O O . LEU A 1 132 ? 19.465 75.012 36.408 1.00 15.47 132 LEU A O 1
ATOM 934 N N . GLY A 1 133 ? 19.415 72.772 36.197 1.00 16.89 133 GLY A N 1
ATOM 935 C CA . GLY A 1 133 ? 20.846 72.628 36.382 1.00 15.72 133 GLY A CA 1
ATOM 936 C C . GLY A 1 133 ? 21.542 72.943 35.072 1.00 17.95 133 GLY A C 1
ATOM 937 O O . GLY A 1 133 ? 22.644 73.485 35.048 1.00 19.45 133 GLY A O 1
ATOM 938 N N . VAL A 1 134 ? 20.893 72.593 33.971 1.00 19.85 134 VAL A N 1
ATOM 939 C CA . VAL A 1 134 ? 21.433 72.846 32.641 1.00 18.15 134 VAL A CA 1
ATOM 940 C C . VAL A 1 134 ? 20.298 73.385 31.789 1.00 15.67 134 VAL A C 1
ATOM 941 O O . VAL A 1 134 ? 19.200 72.835 31.807 1.00 16.77 134 VAL A O 1
ATOM 945 N N . PHE A 1 135 ? 20.540 74.489 31.095 1.00 15.81 135 PHE A N 1
ATOM 946 C CA . PHE A 1 135 ? 19.520 75.057 30.219 1.00 18.44 135 PHE A CA 1
ATOM 947 C C . PHE A 1 135 ? 20.030 75.138 28.787 1.00 16.95 135 PHE A C 1
ATOM 948 O O . PHE A 1 135 ? 19.247 75.262 27.846 1.00 18.89 135 PHE A O 1
ATOM 956 N N . SER A 1 136 ? 21.343 75.032 28.625 1.00 15.22 136 SER A N 1
ATOM 957 C CA . SER A 1 136 ? 21.955 75.119 27.308 1.00 15.40 136 SER A CA 1
ATOM 958 C C . SER A 1 136 ? 23.018 74.036 27.133 1.00 14.46 136 SER A C 1
ATOM 959 O O . SER A 1 136 ? 23.877 73.860 27.998 1.00 17.26 136 SER A O 1
ATOM 962 N N . PRO A 1 137 ? 22.926 73.246 26.045 1.00 15.16 137 PRO A N 1
ATOM 963 C CA . PRO A 1 137 ? 21.882 73.337 25.020 1.00 13.22 137 PRO A CA 1
ATOM 964 C C . PRO A 1 137 ? 20.580 72.724 25.556 1.00 13.50 137 PRO A C 1
ATOM 965 O O . PRO A 1 137 ? 20.616 71.872 26.451 1.00 14.05 137 PRO A O 1
ATOM 969 N N . PRO A 1 138 ? 19.417 73.125 24.997 1.00 12.88 138 PRO A N 1
ATOM 970 C CA . PRO A 1 138 ? 18.110 72.612 25.438 1.00 9.55 138 PRO A CA 1
ATOM 971 C C . PRO A 1 138 ? 17.986 71.095 25.508 1.00 10.04 138 PRO A C 1
ATOM 972 O O . PRO A 1 138 ? 17.268 70.577 26.357 1.00 10.10 138 PRO A O 1
ATOM 976 N N . SER A 1 139 ? 18.690 70.380 24.633 1.00 9.14 139 SER A N 1
ATOM 977 C CA . SER A 1 139 ? 18.630 68.920 24.636 1.00 10.93 139 SER A CA 1
ATOM 978 C C . SER A 1 139 ? 19.278 68.332 25.892 1.00 13.89 139 SER A C 1
ATOM 979 O O . SER A 1 139 ? 19.044 67.175 26.233 1.00 15.31 139 SER A O 1
ATOM 982 N N . ALA A 1 140 ? 20.097 69.131 26.567 1.00 13.00 140 ALA A N 1
ATOM 983 C CA . ALA A 1 140 ? 20.771 68.687 27.778 1.00 15.34 140 ALA A CA 1
ATOM 984 C C . ALA A 1 140 ? 20.082 69.209 29.045 1.00 15.84 140 ALA A C 1
ATOM 985 O O . ALA A 1 140 ? 20.584 69.021 30.155 1.00 17.26 140 ALA A O 1
ATOM 987 N N . GLY A 1 141 ? 18.933 69.857 28.873 1.00 13.29 141 GLY A N 1
ATOM 988 C CA . GLY A 1 141 ? 18.205 70.411 30.001 1.00 12.82 141 GLY A CA 1
ATOM 989 C C . GLY A 1 141 ? 17.907 69.424 31.111 1.00 15.88 141 GLY A C 1
ATOM 990 O O . GLY A 1 141 ? 17.497 68.290 30.857 1.00 16.71 141 GLY A O 1
ATOM 991 N N . SER A 1 142 ? 18.112 69.850 32.351 1.00 15.95 142 SER A N 1
ATOM 992 C CA . SER A 1 142 ? 17.843 68.991 33.496 1.00 16.10 142 SER A CA 1
ATOM 993 C C . SER A 1 142 ? 17.744 69.813 34.769 1.00 14.45 142 SER A C 1
ATOM 994 O O . SER A 1 142 ? 18.252 70.934 34.832 1.00 14.99 142 SER A O 1
ATOM 997 N N . PHE A 1 143 ? 17.025 69.282 35.752 1.00 14.04 143 PHE A N 1
ATOM 998 C CA . PHE A 1 143 ? 16.869 69.952 37.037 1.00 15.67 143 PHE A CA 1
ATOM 999 C C . PHE A 1 143 ? 18.121 69.724 37.873 1.00 17.87 143 PHE A C 1
ATOM 1000 O O . PHE A 1 143 ? 18.936 68.849 37.569 1.00 17.75 143 PHE A O 1
ATOM 1008 N N . THR A 1 144 ? 18.293 70.552 38.898 1.00 21.36 144 THR A N 1
ATOM 1009 C CA . THR A 1 144 ? 19.418 70.417 39.813 1.00 21.84 144 THR A CA 1
ATOM 1010 C C . THR A 1 144 ? 19.163 69.140 40.607 1.00 20.63 144 THR A C 1
ATOM 1011 O O . THR A 1 144 ? 18.031 68.652 40.650 1.00 21.99 144 THR A O 1
ATOM 1015 N N . GLY A 1 145 ? 20.195 68.628 41.273 1.00 25.49 145 GLY A N 1
ATOM 1016 C CA . GLY A 1 145 ? 20.039 67.412 42.057 1.00 24.60 145 GLY A CA 1
ATOM 1017 C C . GLY A 1 145 ? 18.970 67.572 43.121 1.00 25.37 145 GLY A C 1
ATOM 1018 O O . GLY A 1 145 ? 18.116 66.701 43.297 1.00 26.10 145 GLY A O 1
ATOM 1019 N N . GLU A 1 146 ? 18.995 68.719 43.795 1.00 27.04 146 GLU A N 1
ATOM 1020 C CA . GLU A 1 146 ? 18.028 69.030 44.847 1.00 29.86 146 GLU A CA 1
ATOM 1021 C C . GLU A 1 146 ? 16.612 69.130 44.287 1.00 27.33 146 GLU A C 1
ATOM 1022 O O . GLU A 1 146 ? 15.675 68.540 44.826 1.00 28.33 146 GLU A O 1
ATOM 1028 N N . ALA A 1 147 ? 16.465 69.888 43.206 1.00 24.36 147 ALA A N 1
ATOM 1029 C CA . ALA A 1 147 ? 15.169 70.072 42.578 1.00 21.40 147 ALA A CA 1
ATOM 1030 C C . ALA A 1 147 ? 14.589 68.759 42.065 1.00 20.47 147 ALA A C 1
ATOM 1031 O O . ALA A 1 147 ? 13.407 68.482 42.257 1.00 20.38 147 ALA A O 1
ATOM 1033 N N . ALA A 1 148 ? 15.432 67.933 41.451 1.00 23.83 148 ALA A N 1
ATOM 1034 C CA . ALA A 1 148 ? 14.997 66.647 40.903 1.00 27.91 148 ALA A CA 1
ATOM 1035 C C . ALA A 1 148 ? 14.257 65.788 41.931 1.00 28.11 148 ALA A C 1
ATOM 1036 O O . ALA A 1 148 ? 13.270 65.118 41.602 1.00 33.47 148 ALA A O 1
ATOM 1038 N N . ALA A 1 149 ? 14.710 65.863 43.180 1.00 27.64 149 ALA A N 1
ATOM 1039 C CA . ALA A 1 149 ? 14.122 65.119 4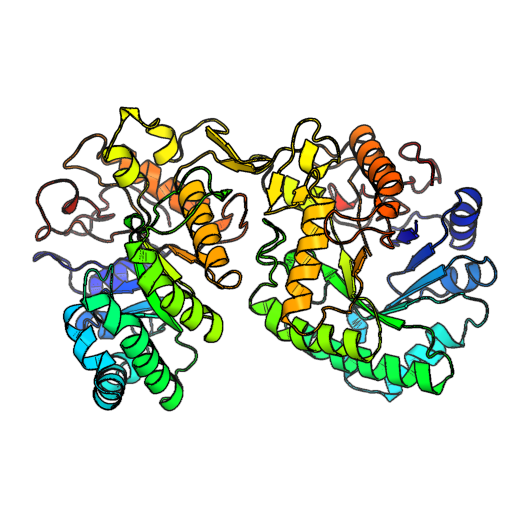4.296 1.00 27.04 149 ALA A CA 1
ATOM 1040 C C . ALA A 1 149 ? 12.622 65.359 44.478 1.00 27.01 149 ALA A C 1
ATOM 1041 O O . ALA A 1 149 ? 11.869 64.412 44.730 1.00 31.60 149 ALA A O 1
ATOM 1043 N N . PHE A 1 150 ? 12.188 66.617 44.388 1.00 24.20 150 PHE A N 1
ATOM 1044 C CA . PHE A 1 150 ? 10.768 66.917 44.541 1.00 20.14 150 PHE A CA 1
ATOM 1045 C C . PHE A 1 150 ? 10.057 67.094 43.207 1.00 17.11 150 PHE A C 1
ATOM 1046 O O . PHE A 1 150 ? 8.851 66.868 43.106 1.00 17.19 150 PHE A O 1
ATOM 1054 N N . MET A 1 151 ? 10.808 67.448 42.168 1.00 17.71 151 MET A N 1
ATOM 1055 C CA . MET A 1 151 ? 10.209 67.646 40.851 1.00 16.32 151 MET A CA 1
ATOM 1056 C C . MET A 1 151 ? 9.699 66.359 40.218 1.00 14.86 151 MET A C 1
ATOM 1057 O O . MET A 1 151 ? 8.741 66.388 39.451 1.00 16.46 151 MET A O 1
ATOM 1062 N N . GLY A 1 152 ? 10.332 65.233 40.540 1.00 17.33 152 GLY A N 1
ATOM 1063 C CA . GLY A 1 152 ? 9.889 63.951 40.007 1.00 15.03 152 GLY A CA 1
ATOM 1064 C C . GLY A 1 152 ? 8.423 63.737 40.334 1.00 13.04 152 GLY A C 1
ATOM 1065 O O . GLY A 1 152 ? 7.602 63.588 39.434 1.00 16.58 152 GLY A O 1
ATOM 1066 N N . PRO A 1 153 ? 8.063 63.701 41.627 1.00 14.16 153 PRO A N 1
ATOM 1067 C CA . PRO A 1 153 ? 6.681 63.514 42.086 1.00 13.55 153 PRO A CA 1
ATOM 1068 C C . PRO A 1 153 ? 5.727 64.611 41.586 1.00 13.54 153 PRO A C 1
ATOM 1069 O O . PRO A 1 153 ? 4.563 64.334 41.292 1.00 15.11 153 PRO A O 1
ATOM 1073 N N . VAL A 1 154 ? 6.207 65.852 41.513 1.00 13.58 154 VAL A N 1
ATOM 1074 C CA . VAL A 1 154 ? 5.384 66.968 41.033 1.00 12.07 154 VAL A CA 1
ATOM 1075 C C . VAL A 1 154 ? 4.985 66.742 39.568 1.00 13.74 154 VAL A C 1
ATOM 1076 O O . VAL A 1 154 ? 3.801 66.756 39.229 1.00 13.26 154 VAL A O 1
ATOM 1080 N N . VAL A 1 155 ? 5.978 66.506 38.713 1.00 15.60 155 VAL A N 1
ATOM 1081 C CA . VAL A 1 155 ? 5.750 66.270 37.289 1.00 14.83 155 VAL A CA 1
ATOM 1082 C C . VAL A 1 155 ? 4.843 65.052 37.083 1.00 15.65 155 VAL A C 1
ATOM 1083 O O . VAL A 1 155 ? 3.937 65.077 36.246 1.00 18.55 155 VAL A O 1
ATOM 1087 N N . GLN A 1 156 ? 5.057 64.009 37.884 1.00 18.15 156 GLN A N 1
ATOM 1088 C CA . GLN A 1 156 ? 4.252 62.790 37.796 1.00 18.88 156 GLN A CA 1
ATOM 1089 C C . GLN A 1 156 ? 2.798 63.056 38.177 1.00 18.18 156 GLN A C 1
ATOM 1090 O O . GLN A 1 156 ? 1.882 62.522 37.555 1.00 20.16 156 GLN A O 1
ATOM 1096 N N . PHE A 1 157 ? 2.584 63.916 39.169 1.00 17.84 157 PHE A N 1
ATOM 1097 C CA . PHE A 1 157 ? 1.230 64.270 39.595 1.00 16.45 157 PHE A CA 1
ATOM 1098 C C . PHE A 1 157 ? 0.541 65.039 38.474 1.00 14.09 157 PHE A C 1
ATOM 1099 O O . PHE A 1 157 ? -0.623 64.794 38.165 1.00 14.78 157 PHE A O 1
ATOM 1107 N N . LEU A 1 158 ? 1.279 65.965 37.867 1.00 16.36 158 LEU A N 1
ATOM 1108 C CA . LEU A 1 158 ? 0.765 66.798 36.781 1.00 14.95 158 LEU A CA 1
ATOM 1109 C C . LEU A 1 158 ? 0.422 65.961 35.559 1.00 13.44 158 LEU A C 1
ATOM 1110 O O . LEU A 1 158 ? -0.604 66.190 34.912 1.00 16.76 158 LEU A O 1
ATOM 1115 N N . ALA A 1 159 ? 1.273 64.987 35.249 1.00 15.82 159 ALA A N 1
ATOM 1116 C CA . ALA A 1 159 ? 1.043 64.109 34.104 1.00 15.54 159 ALA A CA 1
ATOM 1117 C C . ALA A 1 159 ? -0.260 63.346 34.294 1.00 18.51 159 ALA A C 1
ATOM 1118 O O . ALA A 1 159 ? -1.101 63.303 33.396 1.00 18.76 159 ALA A O 1
ATOM 1120 N N . ARG A 1 160 ? -0.455 62.806 35.494 1.00 20.39 160 ARG A N 1
ATOM 1121 C CA . ARG A 1 160 ? -1.664 62.044 35.797 1.00 24.23 160 ARG A CA 1
ATOM 1122 C C . ARG A 1 160 ? -2.952 62.868 35.807 1.00 23.88 160 ARG A C 1
ATOM 1123 O O . ARG A 1 160 ? -4.021 62.339 35.503 1.00 25.85 160 ARG A O 1
ATOM 1131 N N . THR A 1 161 ? -2.858 64.152 36.147 1.00 21.10 161 THR A N 1
ATOM 1132 C CA . THR A 1 161 ? -4.042 65.008 36.215 1.00 18.56 161 THR A CA 1
ATOM 1133 C C . THR A 1 161 ? -4.243 65.894 34.989 1.00 19.03 161 THR A C 1
ATOM 1134 O O . THR A 1 161 ? -5.171 66.707 34.949 1.00 20.31 161 THR A O 1
ATOM 1138 N N . ASN A 1 162 ? -3.362 65.755 34.002 1.00 20.06 162 ASN A N 1
ATOM 1139 C CA . ASN A 1 162 ? -3.458 66.538 32.772 1.00 21.65 162 ASN A CA 1
ATOM 1140 C C . ASN A 1 162 ? -3.385 68.036 33.075 1.00 19.06 162 ASN A C 1
ATOM 1141 O O . ASN A 1 162 ? -4.135 68.841 32.519 1.00 15.98 162 ASN A O 1
ATOM 1146 N N . ALA A 1 163 ? -2.482 68.392 33.983 1.00 16.07 163 ALA A N 1
ATOM 1147 C CA . ALA A 1 163 ? -2.286 69.778 34.377 1.00 14.71 163 ALA A CA 1
ATOM 1148 C C . ALA A 1 163 ? -0.907 70.223 33.909 1.00 13.21 163 ALA A C 1
ATOM 1149 O O . ALA A 1 163 ? 0.019 69.413 33.810 1.00 13.06 163 ALA A O 1
ATOM 1151 N N . PRO A 1 164 ? -0.762 71.511 33.573 1.00 13.43 164 PRO A N 1
ATOM 1152 C CA . PRO A 1 164 ? 0.537 72.005 33.115 1.00 11.62 164 PRO A CA 1
ATOM 1153 C C . PRO A 1 164 ? 1.426 72.385 34.284 1.00 11.31 164 PRO A C 1
ATOM 1154 O O . PRO A 1 164 ? 0.981 72.387 35.433 1.00 12.80 164 PRO A O 1
ATOM 1158 N N . LEU A 1 165 ? 2.698 72.626 33.993 1.00 8.74 165 LEU A N 1
ATOM 1159 C CA . LEU A 1 165 ? 3.639 73.083 35.002 1.00 9.12 165 LEU A CA 1
ATOM 1160 C C . LEU A 1 165 ? 3.810 74.573 34.702 1.00 8.02 165 LEU A C 1
ATOM 1161 O O . LEU A 1 165 ? 3.841 74.966 33.535 1.00 8.47 165 LEU A O 1
ATOM 1166 N N . MET A 1 166 ? 3.858 75.407 35.734 1.00 7.79 166 MET A N 1
ATOM 1167 C CA . MET A 1 166 ? 4.070 76.833 35.527 1.00 6.90 166 MET A CA 1
ATOM 1168 C C . MET A 1 166 ? 5.519 77.166 35.852 1.00 7.31 166 MET A C 1
ATOM 1169 O O . MET A 1 166 ? 6.067 76.680 36.849 1.00 8.24 166 MET A O 1
ATOM 1174 N N . ALA A 1 167 ? 6.145 77.965 34.993 1.00 5.10 167 ALA A N 1
ATOM 1175 C CA . ALA A 1 167 ? 7.529 78.372 35.189 1.00 6.53 167 ALA A CA 1
ATOM 1176 C C . ALA A 1 167 ? 7.705 79.872 35.019 1.00 7.83 167 ALA A C 1
ATOM 1177 O O . ALA A 1 167 ? 7.145 80.479 34.099 1.00 7.20 167 ALA A O 1
ATOM 1179 N N . ASN A 1 168 ? 8.477 80.462 35.925 1.00 6.71 168 ASN A N 1
ATOM 1180 C CA . ASN A 1 168 ? 8.790 81.886 35.898 1.00 7.66 168 ASN A CA 1
ATOM 1181 C C . ASN A 1 168 ? 10.115 81.942 35.156 1.00 7.36 168 ASN A C 1
ATOM 1182 O O . ASN A 1 168 ? 11.136 81.482 35.665 1.00 8.49 168 ASN A O 1
ATOM 1187 N N . ILE A 1 169 ? 10.080 82.475 33.939 1.00 6.90 169 ILE A N 1
ATOM 1188 C CA . ILE A 1 169 ? 11.249 82.540 33.075 1.00 5.50 169 ILE A CA 1
ATOM 1189 C C . ILE A 1 169 ? 11.680 83.973 32.784 1.00 7.01 169 ILE A C 1
ATOM 1190 O O . ILE A 1 169 ? 10.920 84.759 32.210 1.00 7.56 169 ILE A O 1
ATOM 1195 N N . TYR A 1 170 ? 12.902 84.316 33.188 1.00 6.11 170 TYR A N 1
ATOM 1196 C CA . TYR A 1 170 ? 13.415 85.667 32.993 1.00 7.08 170 TYR A CA 1
ATOM 1197 C C . TYR A 1 170 ? 14.771 85.741 32.311 1.00 7.67 170 TYR A C 1
ATOM 1198 O O . TYR A 1 170 ? 15.806 85.703 32.977 1.00 10.29 170 TYR A O 1
ATOM 1207 N N . PRO A 1 171 ? 14.793 85.845 30.974 1.00 5.74 171 PRO A N 1
ATOM 1208 C CA . PRO A 1 171 ? 16.066 85.934 30.259 1.00 5.36 171 PRO A CA 1
ATOM 1209 C C . PRO A 1 171 ? 16.935 87.058 30.840 1.00 6.96 171 PRO A C 1
ATOM 1210 O O . PRO A 1 171 ? 18.156 86.929 30.914 1.00 7.32 171 PRO A O 1
ATOM 1214 N N . TYR A 1 172 ? 16.297 88.132 31.306 1.00 6.41 172 TYR A N 1
ATOM 1215 C CA . TYR A 1 172 ? 17.027 89.256 31.886 1.00 8.71 172 TYR A CA 1
ATOM 1216 C C . TYR A 1 172 ? 17.885 88.826 33.069 1.00 8.27 172 TYR A C 1
ATOM 1217 O O . TYR A 1 172 ? 19.049 89.203 33.163 1.00 6.95 172 TYR A O 1
ATOM 1226 N N . LEU A 1 173 ? 17.282 88.079 33.991 1.00 8.73 173 LEU A N 1
ATOM 1227 C CA . LEU A 1 173 ? 17.983 87.624 35.188 1.00 7.97 173 LEU A CA 1
ATOM 1228 C C . LEU A 1 173 ? 19.107 86.646 34.883 1.00 8.72 173 LEU A C 1
ATOM 1229 O O . LEU A 1 173 ? 20.145 86.668 35.541 1.00 9.97 173 LEU A O 1
ATOM 1234 N N . ALA A 1 174 ? 18.904 85.788 33.890 1.00 8.17 174 ALA A N 1
ATOM 1235 C CA . ALA A 1 174 ? 19.932 84.826 33.515 1.00 10.73 174 ALA A CA 1
ATOM 1236 C C . ALA A 1 174 ? 21.127 85.578 32.934 1.00 10.62 174 ALA A C 1
ATOM 1237 O O . ALA A 1 174 ? 22.283 85.263 33.241 1.00 12.62 174 ALA A O 1
ATOM 1239 N N . TRP A 1 175 ? 20.842 86.599 32.129 1.00 9.70 175 TRP A N 1
ATOM 1240 C CA . TRP A 1 175 ? 21.881 87.418 31.519 1.00 9.73 175 TRP A CA 1
ATOM 1241 C C . TRP A 1 175 ? 22.589 88.306 32.553 1.00 11.09 175 TRP A C 1
ATOM 1242 O O . TRP A 1 175 ? 23.820 88.334 32.620 1.00 13.51 175 TRP A O 1
ATOM 1253 N N . ALA A 1 176 ? 21.805 89.022 33.355 1.00 13.33 176 ALA A N 1
ATOM 1254 C CA . ALA A 1 176 ? 22.334 89.930 34.373 1.00 13.51 176 ALA A CA 1
ATOM 1255 C C . ALA A 1 176 ? 23.273 89.241 35.356 1.00 14.18 176 ALA A C 1
ATOM 1256 O O . ALA A 1 176 ? 24.152 89.879 35.931 1.00 17.64 176 ALA A O 1
ATOM 1258 N N . TYR A 1 177 ? 23.097 87.937 35.519 1.00 17.01 177 TYR A N 1
ATOM 1259 C CA . TYR A 1 177 ? 23.924 87.155 36.426 1.00 20.10 177 TYR A CA 1
ATOM 1260 C C . TYR A 1 177 ? 25.379 87.191 35.983 1.00 20.08 177 TYR A C 1
ATOM 1261 O O . TYR A 1 177 ? 26.282 87.300 36.809 1.00 21.34 177 TYR A O 1
ATOM 1270 N N . ASN A 1 178 ? 25.596 87.091 34.677 1.00 17.96 178 ASN A N 1
ATOM 1271 C CA . ASN A 1 178 ? 26.939 87.099 34.116 1.00 17.27 178 ASN A CA 1
ATOM 1272 C C . ASN A 1 178 ? 26.854 87.606 32.670 1.00 18.66 178 ASN A C 1
ATOM 1273 O O . ASN A 1 178 ? 26.726 86.816 31.729 1.00 17.58 178 ASN A O 1
ATOM 1278 N N . PRO A 1 179 ? 26.946 88.936 32.481 1.00 18.10 179 PRO A N 1
ATOM 1279 C CA . PRO A 1 179 ? 26.877 89.616 31.181 1.00 18.37 179 PRO A CA 1
ATOM 1280 C C . PRO A 1 179 ? 27.928 89.203 30.153 1.00 20.85 179 PRO A C 1
ATOM 1281 O O . PRO A 1 179 ? 27.716 89.359 28.952 1.00 22.79 179 PRO A O 1
ATOM 1285 N N . SER A 1 180 ? 29.076 88.722 30.615 1.00 20.99 180 SER A N 1
ATOM 1286 C CA . SER A 1 180 ? 30.126 88.303 29.693 1.00 22.45 180 SER A CA 1
ATOM 1287 C C . SER A 1 180 ? 29.801 86.929 29.118 1.00 21.45 180 SER A C 1
ATOM 1288 O O . SER A 1 180 ? 30.275 86.563 28.046 1.00 22.26 180 SER A O 1
ATOM 1291 N N . ALA A 1 181 ? 29.024 86.157 29.869 1.00 21.86 181 ALA A N 1
ATOM 1292 C CA . ALA A 1 181 ? 28.637 84.808 29.470 1.00 23.24 181 ALA A CA 1
ATOM 1293 C C . ALA A 1 181 ? 27.747 84.762 28.226 1.00 25.29 181 ALA A C 1
ATOM 1294 O O . ALA A 1 181 ? 27.686 83.737 27.543 1.00 23.33 181 ALA A O 1
ATOM 1296 N N . MET A 1 182 ? 27.032 85.848 27.948 1.00 24.74 182 MET A N 1
ATOM 1297 C CA . MET A 1 182 ? 26.168 85.885 26.775 1.00 24.19 182 MET A CA 1
ATOM 1298 C C . MET A 1 182 ? 25.807 87.283 26.307 1.00 22.67 182 MET A C 1
ATOM 1299 O O . MET A 1 182 ? 25.782 88.240 27.082 1.00 23.61 182 MET A O 1
ATOM 1304 N N . ASP A 1 183 ? 25.543 87.384 25.013 1.00 20.90 183 ASP A N 1
ATOM 1305 C CA . ASP A 1 183 ? 25.172 88.640 24.393 1.00 21.05 183 ASP A CA 1
ATOM 1306 C C . ASP A 1 183 ? 23.788 89.052 24.895 1.00 18.17 183 ASP A C 1
ATOM 1307 O O . ASP A 1 183 ? 22.873 88.231 24.980 1.00 15.24 183 ASP A O 1
ATOM 1316 N N . MET A 1 184 ? 23.639 90.328 25.231 1.00 15.68 184 MET A N 1
ATOM 1317 C CA . MET A 1 184 ? 22.369 90.835 25.732 1.00 13.81 184 MET A CA 1
ATOM 1318 C C . MET A 1 184 ? 21.269 90.729 24.675 1.00 11.95 184 MET A C 1
ATOM 1319 O O . MET A 1 184 ? 20.100 90.537 24.999 1.00 12.19 184 MET A O 1
ATOM 1324 N N . GLY A 1 185 ? 21.652 90.844 23.407 1.00 10.83 185 GLY A N 1
ATOM 1325 C CA . GLY A 1 185 ? 20.686 90.748 22.328 1.00 9.42 185 GLY A CA 1
ATOM 1326 C C . GLY A 1 185 ? 19.983 89.402 22.327 1.00 9.92 185 GLY A C 1
ATOM 1327 O O . GLY A 1 185 ? 18.795 89.307 22.004 1.00 10.24 185 GLY A O 1
ATOM 1328 N N . TYR A 1 186 ? 20.722 88.364 22.708 1.00 8.81 186 TYR A N 1
ATOM 1329 C CA . TYR A 1 186 ? 20.202 87.004 22.779 1.00 8.22 186 TYR A CA 1
ATOM 1330 C C . TYR A 1 186 ? 19.071 86.925 23.817 1.00 8.15 186 TYR A C 1
ATOM 1331 O O . TYR A 1 186 ? 18.053 86.266 23.604 1.00 7.22 186 TYR A O 1
ATOM 1340 N N . ALA A 1 187 ? 19.224 87.653 24.914 1.00 6.49 187 ALA A N 1
ATOM 1341 C CA . ALA A 1 187 ? 18.217 87.657 25.965 1.00 8.06 187 ALA A CA 1
ATOM 1342 C C . ALA A 1 187 ? 17.053 88.594 25.658 1.00 6.43 187 ALA A C 1
ATOM 1343 O O . ALA A 1 187 ? 15.920 88.319 26.029 1.00 7.37 187 ALA A O 1
ATOM 1345 N N . LEU A 1 188 ? 17.331 89.661 24.918 1.00 6.94 188 LEU A N 1
ATOM 1346 C CA . LEU A 1 188 ? 16.341 90.687 24.606 1.00 8.44 188 LEU A CA 1
ATOM 1347 C C . LEU A 1 188 ? 15.440 90.458 23.392 1.00 9.37 188 LEU A C 1
ATOM 1348 O O . LEU A 1 188 ? 14.494 91.212 23.193 1.00 8.77 188 LEU A O 1
ATOM 1353 N N . PHE A 1 189 ? 15.694 89.389 22.636 1.00 8.15 189 PHE A N 1
ATOM 1354 C CA . PHE A 1 189 ? 14.956 89.050 21.406 1.00 8.29 189 PHE A CA 1
ATOM 1355 C C . PHE A 1 189 ? 15.498 89.890 20.251 1.00 8.50 189 PHE A C 1
ATOM 1356 O O . PHE A 1 189 ? 14.794 90.124 19.277 1.00 7.23 189 PHE A O 1
ATOM 1364 N N . ASN A 1 190 ? 16.749 90.327 20.352 1.00 9.71 190 ASN A N 1
ATOM 1365 C CA . ASN A 1 190 ? 17.345 91.157 19.308 1.00 12.11 190 ASN A CA 1
ATOM 1366 C C . ASN A 1 190 ? 18.566 90.534 18.626 1.00 13.93 190 ASN A C 1
ATOM 1367 O O . ASN A 1 190 ? 19.426 91.247 18.112 1.00 17.48 190 ASN A O 1
ATOM 1372 N N . ALA A 1 191 ? 18.685 89.212 18.676 1.00 13.81 191 ALA A N 1
ATOM 1373 C CA . ALA A 1 191 ? 19.801 88.546 18.017 1.00 17.38 191 ALA A CA 1
ATOM 1374 C C . ALA A 1 191 ? 19.437 88.394 16.532 1.00 21.05 191 ALA A C 1
ATOM 1375 O O . ALA A 1 191 ? 18.276 88.167 16.191 1.00 21.12 191 ALA A O 1
ATOM 1377 N N . SER A 1 192 ? 20.418 88.556 15.650 1.00 25.18 192 SER A N 1
ATOM 1378 C CA . SER A 1 192 ? 20.173 88.448 14.212 1.00 31.61 192 SER A CA 1
ATOM 1379 C C . SER A 1 192 ? 19.851 87.029 13.738 1.00 33.80 192 SER A C 1
ATOM 1380 O O . SER A 1 192 ? 18.850 86.810 13.049 1.00 39.30 192 SER A O 1
ATOM 1383 N N . GLY A 1 193 ? 20.705 86.073 14.089 1.00 30.86 193 GLY A N 1
ATOM 1384 C CA . GLY A 1 193 ? 20.477 84.700 13.675 1.00 29.36 193 GLY A CA 1
ATOM 1385 C C . GLY A 1 193 ? 20.622 83.691 14.797 1.00 27.00 193 GLY A C 1
ATOM 1386 O O . GLY A 1 193 ? 20.452 84.022 15.969 1.00 26.50 193 GLY A O 1
ATOM 1387 N N . THR A 1 194 ? 20.929 82.454 14.425 1.00 24.93 194 THR A N 1
ATOM 1388 C CA . THR A 1 194 ? 21.108 81.356 15.369 1.00 23.03 194 THR A CA 1
ATOM 1389 C C . THR A 1 194 ? 22.262 81.607 16.329 1.00 19.86 194 THR A C 1
ATOM 1390 O O . THR A 1 194 ? 23.404 81.810 15.913 1.00 21.19 194 THR A O 1
ATOM 1394 N N . VAL A 1 195 ? 21.956 81.589 17.617 1.00 16.91 195 VAL A N 1
ATOM 1395 C CA . VAL A 1 195 ? 22.974 81.796 18.634 1.00 14.21 195 VAL A CA 1
ATOM 1396 C C . VAL A 1 195 ? 23.413 80.432 19.154 1.00 12.77 195 VAL A C 1
ATOM 1397 O O . VAL A 1 195 ? 24.599 80.186 19.340 1.00 17.14 195 VAL A O 1
ATOM 1401 N N . VAL A 1 196 ? 22.451 79.541 19.364 1.00 12.49 196 VAL A N 1
ATOM 1402 C CA . VAL A 1 196 ? 22.746 78.208 19.859 1.00 11.34 196 VAL A CA 1
ATOM 1403 C C . VAL A 1 196 ? 22.244 77.160 18.880 1.00 12.94 196 VAL A C 1
ATOM 1404 O O . VAL A 1 196 ? 21.059 77.134 18.539 1.00 11.63 196 VAL A O 1
ATOM 1408 N N . ARG A 1 197 ? 23.171 76.344 18.387 1.00 13.37 197 ARG A N 1
ATOM 1409 C CA . ARG A 1 197 ? 22.865 75.256 17.466 1.00 16.06 197 ARG A CA 1
ATOM 1410 C C . ARG A 1 197 ? 22.835 73.986 18.319 1.00 15.20 197 ARG A C 1
ATOM 1411 O O . ARG A 1 197 ? 23.828 73.618 18.942 1.00 16.69 197 ARG A O 1
ATOM 1419 N N . ASP A 1 198 ? 21.687 73.331 18.362 1.00 12.53 198 ASP A N 1
ATOM 1420 C CA . ASP A 1 198 ? 21.504 72.130 19.163 1.00 11.50 198 ASP A CA 1
ATOM 1421 C C . ASP A 1 198 ? 21.113 70.991 18.217 1.00 12.47 198 ASP A C 1
ATOM 1422 O O . ASP A 1 198 ? 19.929 70.737 17.985 1.00 9.71 198 ASP A O 1
ATOM 1427 N N . GLY A 1 199 ? 22.116 70.283 17.706 1.00 9.60 199 GLY A N 1
ATOM 1428 C CA . GLY A 1 199 ? 21.851 69.215 16.762 1.00 11.34 199 GLY A CA 1
ATOM 1429 C C . GLY A 1 199 ? 21.415 69.908 15.487 1.00 10.86 199 GLY A C 1
ATOM 1430 O O . GLY A 1 199 ? 22.173 70.690 14.921 1.00 13.16 199 GLY A O 1
ATOM 1431 N N . ALA A 1 200 ? 20.168 69.692 15.084 1.00 11.43 200 ALA A N 1
ATOM 1432 C CA . ALA A 1 200 ? 19.621 70.313 13.881 1.00 10.66 200 ALA A CA 1
ATOM 1433 C C . ALA A 1 200 ? 18.780 71.546 14.210 1.00 10.52 200 ALA A C 1
ATOM 1434 O O . ALA A 1 200 ? 18.327 72.252 13.309 1.00 11.29 200 ALA A O 1
ATOM 1436 N N . TYR A 1 201 ? 18.571 71.799 15.497 1.00 8.24 201 TYR A N 1
ATOM 1437 C CA . TYR A 1 201 ? 17.744 72.918 15.939 1.00 6.89 201 TYR A CA 1
ATOM 1438 C C . TYR A 1 201 ? 18.498 74.211 16.216 1.00 5.53 201 TYR A C 1
ATOM 1439 O O . TYR A 1 201 ? 19.603 74.192 16.745 1.00 8.66 201 TYR A O 1
ATOM 1448 N N . GLY A 1 202 ? 17.899 75.335 15.834 1.00 5.83 202 GLY A N 1
ATOM 1449 C CA . GLY A 1 202 ? 18.536 76.627 16.041 1.00 7.36 202 GLY A CA 1
ATOM 1450 C C . GLY A 1 202 ? 17.768 77.540 16.982 1.00 6.61 202 GLY A C 1
ATOM 1451 O O . GLY A 1 202 ? 16.568 77.734 16.820 1.00 5.30 202 GLY A O 1
ATOM 1452 N N . TYR A 1 203 ? 18.456 78.090 17.975 1.00 4.00 203 TYR A N 1
ATOM 1453 C CA . TYR A 1 203 ? 17.829 78.988 18.938 1.00 5.45 203 TYR A CA 1
ATOM 1454 C C . TYR A 1 203 ? 18.415 80.383 18.800 1.00 6.87 203 TYR A C 1
ATOM 1455 O O . TYR A 1 203 ? 19.635 80.547 18.779 1.00 6.88 203 TYR A O 1
ATOM 1464 N N . GLN A 1 204 ? 17.551 81.384 18.652 1.00 7.71 204 GLN A N 1
ATOM 1465 C CA . GLN A 1 204 ? 18.030 82.752 18.522 1.00 10.81 204 GLN A CA 1
ATOM 1466 C C . GLN A 1 204 ? 17.717 83.669 19.702 1.00 8.44 204 GLN A C 1
ATOM 1467 O O . GLN A 1 204 ? 18.051 84.849 19.675 1.00 9.68 204 GLN A O 1
ATOM 1473 N N . ASN A 1 205 ? 17.069 83.129 20.728 1.00 7.40 205 ASN A N 1
ATOM 1474 C CA . ASN A 1 205 ? 16.747 83.908 21.924 1.00 7.27 205 ASN A CA 1
ATOM 1475 C C . ASN A 1 205 ? 16.716 82.981 23.139 1.00 8.68 205 ASN A C 1
ATOM 1476 O O . ASN A 1 205 ? 16.399 81.788 23.013 1.00 5.90 205 ASN A O 1
ATOM 1481 N N . LEU A 1 206 ? 17.078 83.532 24.297 1.00 6.30 206 LEU A N 1
ATOM 1482 C CA . LEU A 1 206 ? 17.154 82.780 25.546 1.00 6.09 206 LEU A CA 1
ATOM 1483 C C . LEU A 1 206 ? 15.818 82.263 26.037 1.00 5.50 206 LEU A C 1
ATOM 1484 O O . LEU A 1 206 ? 15.763 81.241 26.711 1.00 8.01 206 LEU A O 1
ATOM 1489 N N . PHE A 1 207 ? 14.740 82.965 25.707 1.00 5.30 207 PHE A N 1
ATOM 1490 C CA . PHE A 1 207 ? 13.403 82.538 26.108 1.00 5.09 207 PHE A CA 1
ATOM 1491 C C . PHE A 1 207 ? 13.103 81.134 25.559 1.00 5.76 207 PHE A C 1
ATOM 1492 O O . PHE A 1 207 ? 12.714 80.234 26.306 1.00 4.90 207 PHE A O 1
ATOM 1500 N N . ASP A 1 208 ? 13.291 80.953 24.253 1.00 4.85 208 ASP A N 1
ATOM 1501 C CA . ASP A 1 208 ? 13.055 79.666 23.600 1.00 6.31 208 ASP A CA 1
ATOM 1502 C C . ASP A 1 208 ? 13.944 78.566 24.169 1.00 5.07 208 ASP A C 1
ATOM 1503 O O . ASP A 1 208 ? 13.497 77.440 24.370 1.00 4.97 208 ASP A O 1
ATOM 1508 N N . THR A 1 209 ? 15.210 78.896 24.383 1.00 5.11 209 THR A N 1
ATOM 1509 C CA . THR A 1 209 ? 16.178 77.959 24.934 1.00 5.60 209 THR A CA 1
ATOM 1510 C C . THR A 1 209 ? 15.739 77.455 26.309 1.00 5.74 209 THR A C 1
ATOM 1511 O O . THR A 1 209 ? 15.739 76.252 26.568 1.00 7.58 209 THR A O 1
ATOM 1515 N N . THR A 1 210 ? 15.325 78.378 27.169 1.00 6.35 210 THR A N 1
ATOM 1516 C CA . THR A 1 210 ? 14.895 78.037 28.516 1.00 7.32 210 THR A CA 1
ATOM 1517 C C . THR A 1 210 ? 13.625 77.197 28.524 1.00 7.36 210 THR A C 1
ATOM 1518 O O . THR A 1 210 ? 13.526 76.235 29.284 1.00 7.45 210 THR A O 1
ATOM 1522 N N . VAL A 1 211 ? 12.659 77.567 27.686 1.00 5.93 211 VAL A N 1
ATOM 1523 C CA . VAL A 1 211 ? 11.403 76.834 27.592 1.00 5.30 211 VAL A CA 1
ATOM 1524 C C . VAL A 1 211 ? 11.669 75.399 27.143 1.00 5.91 211 VAL A C 1
ATOM 1525 O O . VAL A 1 211 ? 11.169 74.445 27.744 1.00 5.09 211 VAL A O 1
ATOM 1529 N N . ASP A 1 212 ? 12.483 75.245 26.103 1.00 5.10 212 ASP A N 1
ATOM 1530 C CA . ASP A 1 212 ? 12.789 73.919 25.601 1.00 5.18 212 ASP A CA 1
ATOM 1531 C C . ASP A 1 212 ? 13.623 73.103 26.576 1.00 5.57 212 ASP A C 1
ATOM 1532 O O . ASP A 1 212 ? 13.461 71.889 26.654 1.00 7.58 212 ASP A O 1
ATOM 1537 N N . ALA A 1 213 ? 14.458 73.780 27.361 1.00 6.24 213 ALA A N 1
ATOM 1538 C CA . ALA A 1 213 ? 15.274 73.110 28.372 1.00 7.80 213 ALA A CA 1
ATOM 1539 C C . ALA A 1 213 ? 14.342 72.546 29.448 1.00 8.53 213 ALA A C 1
ATOM 1540 O O . ALA A 1 213 ? 14.550 71.432 29.938 1.00 10.01 213 ALA A O 1
ATOM 1542 N N . PHE A 1 214 ? 13.308 73.309 29.807 1.00 8.41 214 PHE A N 1
ATOM 1543 C CA . PHE A 1 214 ? 12.327 72.854 30.790 1.00 6.83 214 PHE A CA 1
ATOM 1544 C C . PHE A 1 214 ? 11.606 71.614 30.280 1.00 10.26 214 PHE A C 1
ATOM 1545 O O . PHE A 1 214 ? 11.378 70.672 31.038 1.00 10.44 214 PHE A O 1
ATOM 1553 N N . TYR A 1 215 ? 11.212 71.634 29.008 1.00 7.90 215 TYR A N 1
ATOM 1554 C CA . TYR A 1 215 ? 10.526 70.499 28.404 1.00 8.82 215 TYR A CA 1
ATOM 1555 C C . TYR A 1 215 ? 11.383 69.240 28.440 1.00 7.22 215 TYR A C 1
ATOM 1556 O O . TYR A 1 215 ? 10.880 68.155 28.716 1.00 10.56 215 TYR A O 1
ATOM 1565 N N . THR A 1 216 ? 12.679 69.386 28.186 1.00 8.62 216 THR A N 1
ATOM 1566 C CA . THR A 1 216 ? 13.589 68.245 28.216 1.00 11.99 216 THR A CA 1
ATOM 1567 C C . THR A 1 216 ? 13.684 67.693 29.645 1.00 13.74 216 THR A C 1
ATOM 1568 O O . THR A 1 216 ? 13.557 66.487 29.871 1.00 13.26 216 THR A O 1
ATOM 1572 N N . ALA A 1 217 ? 13.833 68.591 30.612 1.00 13.40 217 ALA A N 1
ATOM 1573 C CA . ALA A 1 217 ? 13.937 68.199 32.012 1.00 14.84 217 ALA A CA 1
ATOM 1574 C C . ALA A 1 217 ? 12.697 67.444 32.476 1.00 16.39 217 ALA A C 1
ATOM 1575 O O . ALA A 1 217 ? 12.806 66.439 33.184 1.00 17.42 217 ALA A O 1
ATOM 1577 N N . MET A 1 218 ? 11.524 67.933 32.084 1.00 15.27 218 MET A N 1
ATOM 1578 C CA . MET A 1 218 ? 10.262 67.292 32.438 1.00 17.74 218 MET A CA 1
ATOM 1579 C C . MET A 1 218 ? 10.140 65.904 31.814 1.00 17.07 218 MET A C 1
ATOM 1580 O O . MET A 1 218 ? 9.648 64.973 32.457 1.00 18.72 218 MET A O 1
ATOM 1585 N N . GLY A 1 219 ? 10.568 65.775 30.560 1.00 14.35 219 GLY A N 1
ATOM 1586 C CA . GLY A 1 219 ? 10.503 64.502 29.862 1.00 16.79 219 GLY A CA 1
ATOM 1587 C C . GLY A 1 219 ? 11.313 63.430 30.563 1.00 17.56 219 GLY A C 1
ATOM 1588 O O . GLY A 1 219 ? 10.914 62.265 30.596 1.00 20.57 219 GLY A O 1
ATOM 1589 N N . LYS A 1 220 ? 12.436 63.839 31.150 1.00 20.54 220 LYS A N 1
ATOM 1590 C CA . LYS A 1 220 ? 13.330 62.939 31.878 1.00 24.35 220 LYS A CA 1
ATOM 1591 C C . LYS A 1 220 ? 12.737 62.466 33.211 1.00 27.44 220 LYS A C 1
ATOM 1592 O O . LYS A 1 220 ? 13.338 61.637 33.907 1.00 27.23 220 LYS A O 1
ATOM 1598 N N . HIS A 1 221 ? 11.591 63.029 33.593 1.00 27.02 221 HIS A N 1
ATOM 1599 C CA . HIS A 1 221 ? 10.939 62.655 34.844 1.00 25.58 221 HIS A CA 1
ATOM 1600 C C . HIS A 1 221 ? 9.533 62.116 34.658 1.00 24.55 221 HIS A C 1
ATOM 1601 O O . HIS A 1 221 ? 8.743 62.102 35.602 1.00 26.55 221 HIS A O 1
ATOM 1608 N N . GLY A 1 222 ? 9.228 61.670 33.443 1.00 23.64 222 GLY A N 1
ATOM 1609 C CA . GLY A 1 222 ? 7.916 61.120 33.152 1.00 21.73 222 GLY A CA 1
ATOM 1610 C C . GLY A 1 222 ? 6.857 62.154 32.816 1.00 22.72 222 GLY A C 1
ATOM 1611 O O . GLY A 1 222 ? 5.662 61.880 32.928 1.00 25.46 222 GLY A O 1
ATOM 1612 N N . GLY A 1 223 ? 7.281 63.315 32.328 1.00 20.35 223 GLY A N 1
ATOM 1613 C CA . GLY A 1 223 ? 6.325 64.354 32.003 1.00 19.71 223 GLY A CA 1
ATOM 1614 C C . GLY A 1 223 ? 6.341 64.829 30.571 1.00 20.04 223 GLY A C 1
ATOM 1615 O O . GLY A 1 223 ? 6.129 66.010 30.322 1.00 21.31 223 GLY A O 1
ATOM 1616 N N . SER A 1 224 ? 6.552 63.921 29.625 1.00 19.74 224 SER A N 1
ATOM 1617 C CA . SER A 1 224 ? 6.581 64.295 28.214 1.00 21.58 224 SER A CA 1
ATOM 1618 C C . SER A 1 224 ? 5.238 64.820 27.697 1.00 20.54 224 SER A C 1
ATOM 1619 O O . SER A 1 224 ? 5.181 65.457 26.649 1.00 23.38 224 SER A O 1
ATOM 1622 N N . SER A 1 225 ? 4.154 64.535 28.409 1.00 19.70 225 SER A N 1
ATOM 1623 C CA . SER A 1 225 ? 2.837 65.002 27.980 1.00 21.13 225 SER A CA 1
ATOM 1624 C C . SER A 1 225 ? 2.397 66.259 28.725 1.00 17.85 225 SER A C 1
ATOM 1625 O O . SER A 1 225 ? 1.291 66.753 28.525 1.00 20.94 225 SER A O 1
ATOM 1628 N N . VAL A 1 226 ? 3.257 66.757 29.603 1.00 15.92 226 VAL A N 1
ATOM 1629 C CA . VAL A 1 226 ? 2.941 67.943 30.384 1.00 13.60 226 VAL A CA 1
ATOM 1630 C C . VAL A 1 226 ? 3.294 69.224 29.631 1.00 12.86 226 VAL A C 1
ATOM 1631 O O . VAL A 1 226 ? 4.405 69.373 29.118 1.00 12.44 226 VAL A O 1
ATOM 1635 N N . LYS A 1 227 ? 2.321 70.123 29.527 1.00 11.59 227 LYS A N 1
ATOM 1636 C CA . LYS A 1 227 ? 2.521 71.408 28.871 1.00 11.75 227 LYS A CA 1
ATOM 1637 C C . LYS A 1 227 ? 3.138 72.395 29.856 1.00 11.62 227 LYS A C 1
ATOM 1638 O O . LYS A 1 227 ? 2.969 72.258 31.073 1.00 10.42 227 LYS A O 1
ATOM 1644 N N . LEU A 1 228 ? 3.855 73.382 29.328 1.00 8.39 228 LEU A N 1
ATOM 1645 C CA . LEU A 1 228 ? 4.473 74.408 30.154 1.00 7.90 228 LEU A CA 1
ATOM 1646 C C . LEU A 1 228 ? 3.732 75.725 29.954 1.00 9.44 228 LEU A C 1
ATOM 1647 O O . LEU A 1 228 ? 3.331 76.067 28.834 1.00 10.19 228 LEU A O 1
ATOM 1652 N N . VAL A 1 229 ? 3.493 76.423 31.059 1.00 6.96 229 VAL A N 1
ATOM 1653 C CA . VAL A 1 229 ? 2.854 77.730 31.034 1.00 5.78 229 VAL A CA 1
ATOM 1654 C C . VAL A 1 229 ? 3.907 78.671 31.628 1.00 6.89 229 VAL A C 1
ATOM 1655 O O . VAL A 1 229 ? 4.539 78.335 32.626 1.00 7.30 229 VAL A O 1
ATOM 1659 N N . VAL A 1 230 ? 4.175 79.792 30.967 1.00 7.34 230 VAL A N 1
ATOM 1660 C CA . VAL A 1 230 ? 5.142 80.753 31.486 1.00 5.07 230 VAL A CA 1
ATOM 1661 C C . VAL A 1 230 ? 4.331 81.666 32.400 1.00 5.42 230 VAL A C 1
ATOM 1662 O O . VAL A 1 230 ? 3.592 82.534 31.938 1.00 5.67 230 VAL A O 1
ATOM 1666 N N . SER A 1 231 ? 4.432 81.426 33.703 1.00 5.09 231 SER A N 1
ATOM 1667 C CA . SER A 1 231 ? 3.669 82.18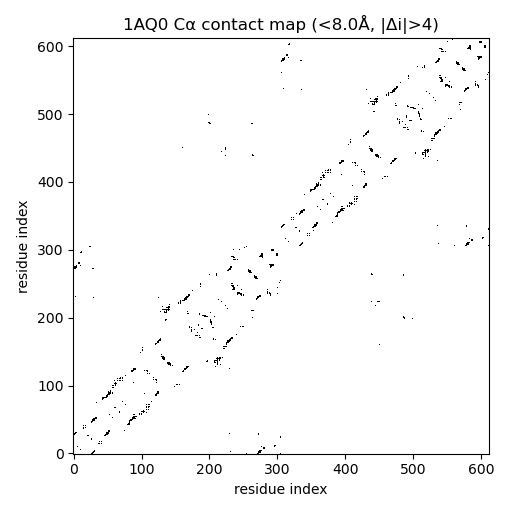7 34.682 1.00 5.25 231 SER A CA 1
ATOM 1668 C C . SER A 1 231 ? 4.207 83.575 35.013 1.00 5.15 231 SER A C 1
ATOM 1669 O O . SER A 1 231 ? 3.528 84.356 35.670 1.00 6.81 231 SER A O 1
ATOM 1672 N N . GLU A 1 232 ? 5.430 83.863 34.578 1.00 5.05 232 GLU A N 1
ATOM 1673 C CA . GLU A 1 232 ? 6.061 85.168 34.791 1.00 5.66 232 GLU A CA 1
ATOM 1674 C C . GLU A 1 232 ? 7.173 85.358 33.784 1.00 5.10 232 GLU A C 1
ATOM 1675 O O . GLU A 1 232 ? 7.888 84.419 33.459 1.00 5.64 232 GLU A O 1
ATOM 1681 N N . SER A 1 233 ? 7.304 86.582 33.296 1.00 5.37 233 SER A N 1
ATOM 1682 C CA . SER A 1 233 ? 8.372 86.965 32.387 1.00 5.95 233 SER A CA 1
ATOM 1683 C C . SER A 1 233 ? 8.266 88.469 32.222 1.00 4.75 233 SER A C 1
ATOM 1684 O O . SER A 1 233 ? 7.173 89.020 32.259 1.00 5.10 233 SER A O 1
ATOM 1687 N N . GLY A 1 234 ? 9.407 89.133 32.123 1.00 5.01 234 GLY A N 1
ATOM 1688 C CA . GLY A 1 234 ? 9.401 90.572 31.970 1.00 6.15 234 GLY A CA 1
ATOM 1689 C C . GLY A 1 234 ? 10.818 91.081 31.931 1.00 5.35 234 GLY A C 1
ATOM 1690 O O . GLY A 1 234 ? 11.760 90.288 31.940 1.00 5.07 234 GLY A O 1
ATOM 1691 N N . TRP A 1 235 ? 10.962 92.402 31.881 1.00 5.11 235 TRP A N 1
ATOM 1692 C CA . TRP A 1 235 ? 12.263 93.064 31.846 1.00 5.01 235 TRP A CA 1
ATOM 1693 C C . TRP A 1 235 ? 12.058 94.359 32.637 1.00 5.73 235 TRP A C 1
ATOM 1694 O O . TRP A 1 235 ? 11.096 95.088 32.393 1.00 7.48 235 TRP A O 1
ATOM 1705 N N . PRO A 1 236 ? 12.934 94.644 33.615 1.00 5.41 236 PRO A N 1
ATOM 1706 C CA . PRO A 1 236 ? 12.802 95.863 34.423 1.00 7.57 236 PRO A CA 1
ATOM 1707 C C . PRO A 1 236 ? 13.113 97.159 33.665 1.00 7.77 236 PRO A C 1
ATOM 1708 O O . PRO A 1 236 ? 13.968 97.188 32.781 1.00 8.32 236 PRO A O 1
ATOM 1712 N N . SER A 1 237 ? 12.408 98.227 34.014 1.00 8.50 237 SER A N 1
ATOM 1713 C CA . SER A 1 237 ? 12.591 99.514 33.360 1.00 8.44 237 SER A CA 1
ATOM 1714 C C . SER A 1 237 ? 13.571 100.447 34.080 1.00 10.72 237 SER A C 1
ATOM 1715 O O . SER A 1 237 ? 13.807 101.569 33.635 1.00 9.90 237 SER A O 1
ATOM 1718 N N . GLY A 1 238 ? 14.131 99.991 35.193 1.00 10.91 238 GLY A N 1
ATOM 1719 C CA . GLY A 1 238 ? 15.072 100.818 35.925 1.00 12.72 238 GLY A CA 1
ATOM 1720 C C . GLY A 1 238 ? 15.642 100.089 37.119 1.00 14.66 238 GLY A C 1
ATOM 1721 O O . GLY A 1 238 ? 15.225 98.968 37.420 1.00 13.79 238 GLY A O 1
ATOM 1722 N N . GLY A 1 239 ? 16.635 100.700 37.762 1.00 16.16 239 GLY A N 1
ATOM 1723 C CA . GLY A 1 239 ? 17.234 100.110 38.946 1.00 15.95 239 GLY A CA 1
ATOM 1724 C C . GLY A 1 239 ? 18.419 99.184 38.753 1.00 20.16 239 GLY A C 1
ATOM 1725 O O . GLY A 1 239 ? 18.958 98.670 39.736 1.00 21.62 239 GLY A O 1
ATOM 1726 N N . GLY A 1 240 ? 18.849 98.975 37.512 1.00 18.13 240 GLY A N 1
ATOM 1727 C CA . GLY A 1 240 ? 19.977 98.089 37.273 1.00 18.38 240 GLY A CA 1
ATOM 1728 C C . GLY A 1 240 ? 20.545 98.190 35.870 1.00 18.34 240 GLY A C 1
ATOM 1729 O O . GLY A 1 240 ? 20.048 98.961 35.050 1.00 17.78 240 GLY A O 1
ATOM 1730 N N . THR A 1 241 ? 21.587 97.414 35.591 1.00 19.66 241 THR A N 1
ATOM 1731 C CA . THR A 1 241 ? 22.219 97.430 34.276 1.00 21.87 241 THR A CA 1
ATOM 1732 C C . THR A 1 241 ? 21.220 97.022 33.202 1.00 19.27 241 THR A C 1
ATOM 1733 O O . THR A 1 241 ? 20.476 96.063 33.379 1.00 20.08 241 THR A O 1
ATOM 1737 N N . ALA A 1 242 ? 21.196 97.776 32.107 1.00 15.56 242 ALA A N 1
ATOM 1738 C CA . ALA A 1 242 ? 20.311 97.511 30.977 1.00 13.76 242 ALA A CA 1
ATOM 1739 C C . ALA A 1 242 ? 18.823 97.578 31.289 1.00 12.83 242 ALA A C 1
ATOM 1740 O O . ALA A 1 242 ? 18.003 97.244 30.438 1.00 15.27 242 ALA A O 1
ATOM 1742 N N . ALA A 1 243 ? 18.471 98.000 32.499 1.00 10.74 243 ALA A N 1
ATOM 1743 C CA . ALA A 1 243 ? 17.072 98.138 32.879 1.00 11.47 243 ALA A CA 1
ATOM 1744 C C . ALA A 1 243 ? 16.654 99.573 32.530 1.00 13.36 243 ALA A C 1
ATOM 1745 O O . ALA A 1 243 ? 16.984 100.515 33.252 1.00 13.71 243 ALA A O 1
ATOM 1747 N N . THR A 1 244 ? 15.996 99.739 31.384 1.00 13.64 244 THR A N 1
ATOM 1748 C CA . THR A 1 244 ? 15.541 101.049 30.917 1.00 13.29 244 THR A CA 1
ATOM 1749 C C . THR A 1 244 ? 14.160 100.873 30.291 1.00 12.49 244 THR A C 1
ATOM 1750 O O . THR A 1 244 ? 13.797 99.764 29.904 1.00 9.72 244 THR A O 1
ATOM 1754 N N . PRO A 1 245 ? 13.384 101.966 30.156 1.00 12.84 245 PRO A N 1
ATOM 1755 C CA . PRO A 1 245 ? 12.052 101.850 29.553 1.00 12.08 245 PRO A CA 1
ATOM 1756 C C . PRO A 1 245 ? 12.115 101.315 28.120 1.00 11.65 245 PRO A C 1
ATOM 1757 O O . PRO A 1 245 ? 11.249 100.554 27.705 1.00 10.71 245 PRO A O 1
ATOM 1761 N N . ALA A 1 246 ? 13.167 101.682 27.390 1.00 10.44 246 ALA A N 1
ATOM 1762 C CA . ALA A 1 246 ? 13.343 101.241 26.008 1.00 10.24 246 ALA A CA 1
ATOM 1763 C C . ALA A 1 246 ? 13.600 99.737 25.913 1.00 8.60 246 ALA A C 1
ATOM 1764 O O . ALA A 1 246 ? 13.049 99.063 25.049 1.00 9.11 246 ALA A O 1
ATOM 1766 N N . ASN A 1 247 ? 14.430 99.213 26.809 1.00 9.74 247 ASN A N 1
ATOM 1767 C CA . ASN A 1 247 ? 14.737 97.787 26.802 1.00 9.74 247 ASN A CA 1
ATOM 1768 C C . ASN A 1 247 ? 13.562 96.967 27.297 1.00 9.04 247 ASN A C 1
ATOM 1769 O O . ASN A 1 247 ? 13.278 95.902 26.750 1.00 10.26 247 ASN A O 1
ATOM 1774 N N . ALA A 1 248 ? 12.861 97.476 28.309 1.00 7.24 248 ALA A N 1
ATOM 1775 C CA . ALA A 1 248 ? 11.704 96.782 28.869 1.00 8.58 248 ALA A CA 1
ATOM 1776 C C . ALA A 1 248 ? 10.607 96.680 27.819 1.00 7.68 248 ALA A C 1
ATOM 1777 O O . ALA A 1 248 ? 9.989 95.629 27.656 1.00 7.75 248 ALA A O 1
ATOM 1779 N N . ARG A 1 249 ? 10.376 97.771 27.096 1.00 6.51 249 ARG A N 1
ATOM 1780 C CA . ARG A 1 249 ? 9.357 97.787 26.057 1.00 5.02 249 ARG A CA 1
ATOM 1781 C C . ARG A 1 249 ? 9.738 96.818 24.952 1.00 4.35 249 ARG A C 1
ATOM 1782 O O . ARG A 1 249 ? 8.901 96.050 24.480 1.00 6.55 249 ARG A O 1
ATOM 1790 N N . PHE A 1 250 ? 11.007 96.843 24.554 1.00 5.10 250 PHE A N 1
ATOM 1791 C CA . PHE A 1 250 ? 11.489 95.975 23.489 1.00 5.98 250 PHE A CA 1
ATOM 1792 C C . PHE A 1 250 ? 11.247 94.516 23.827 1.00 7.22 250 PHE A C 1
ATOM 1793 O O . PHE A 1 250 ? 10.694 93.766 23.014 1.00 7.56 250 PHE A O 1
ATOM 1801 N N . TYR A 1 251 ? 11.674 94.118 25.022 1.00 6.11 251 TYR A N 1
ATOM 1802 C CA . TYR A 1 251 ? 11.506 92.748 25.463 1.00 4.91 251 TYR A CA 1
ATOM 1803 C C . TYR A 1 251 ? 10.042 92.349 25.538 1.00 5.50 251 TYR A C 1
ATOM 1804 O O . TYR A 1 251 ? 9.633 91.362 24.921 1.00 5.80 251 TYR A O 1
ATOM 1813 N N . ASN A 1 252 ? 9.250 93.114 26.284 1.00 5.19 252 ASN A N 1
ATOM 1814 C CA . ASN A 1 252 ? 7.847 92.778 26.453 1.00 5.01 252 ASN A CA 1
ATOM 1815 C C . ASN A 1 252 ? 7.021 92.805 25.181 1.00 6.28 252 ASN A C 1
ATOM 1816 O O . ASN A 1 252 ? 6.164 91.941 24.991 1.00 6.51 252 ASN A O 1
ATOM 1821 N N . GLN A 1 253 ? 7.275 93.770 24.300 1.00 6.11 253 GLN A N 1
ATOM 1822 C CA . GLN A 1 253 ? 6.522 93.830 23.049 1.00 7.06 253 GLN A CA 1
ATOM 1823 C C . GLN A 1 253 ? 6.924 92.663 22.153 1.00 4.82 253 GLN A C 1
ATOM 1824 O O . GLN A 1 253 ? 6.085 92.095 21.470 1.00 5.03 253 GLN A O 1
ATOM 1830 N N . HIS A 1 254 ? 8.203 92.303 22.152 1.00 5.01 254 HIS A N 1
ATOM 1831 C CA . HIS A 1 254 ? 8.644 91.168 21.347 1.00 6.25 254 HIS A CA 1
ATOM 1832 C C . HIS A 1 254 ? 8.092 89.854 21.902 1.00 7.18 254 HIS A C 1
ATOM 1833 O O . HIS A 1 254 ? 7.720 88.966 21.141 1.00 7.54 254 HIS A O 1
ATOM 1840 N N . LEU A 1 255 ? 8.004 89.748 23.226 1.00 5.32 255 LEU A N 1
ATOM 1841 C CA . LEU A 1 255 ? 7.464 88.554 23.870 1.00 5.06 255 LEU A CA 1
ATOM 1842 C C . LEU A 1 255 ? 6.012 88.364 23.423 1.00 5.20 255 LEU A C 1
ATOM 1843 O O . LEU A 1 255 ? 5.619 87.283 22.988 1.00 5.67 255 LEU A O 1
ATOM 1848 N N . ILE A 1 256 ? 5.229 89.434 23.520 1.00 5.41 256 ILE A N 1
ATOM 1849 C CA . ILE A 1 256 ? 3.829 89.419 23.124 1.00 6.98 256 ILE A CA 1
ATOM 1850 C C . ILE A 1 256 ? 3.672 88.956 21.666 1.00 7.19 256 ILE A C 1
ATOM 1851 O O . ILE A 1 256 ? 2.817 88.124 21.366 1.00 5.20 256 ILE A O 1
ATOM 1856 N N . ASN A 1 257 ? 4.527 89.466 20.783 1.00 7.53 257 ASN A N 1
ATOM 1857 C CA . ASN A 1 257 ? 4.482 89.121 19.354 1.00 9.55 257 ASN A CA 1
ATOM 1858 C C . ASN A 1 257 ? 5.057 87.734 19.054 1.00 10.10 257 ASN A C 1
ATOM 1859 O O . ASN A 1 257 ? 4.804 87.171 17.991 1.00 9.54 257 ASN A O 1
ATOM 1864 N N . HIS A 1 258 ? 5.828 87.196 19.996 1.00 8.10 258 HIS A N 1
ATOM 1865 C CA . HIS A 1 258 ? 6.504 85.909 19.831 1.00 8.79 258 HIS A CA 1
ATOM 1866 C C . HIS A 1 258 ? 5.796 84.638 20.306 1.00 8.82 258 HIS A C 1
ATOM 1867 O O . HIS A 1 258 ? 5.782 83.626 19.596 1.00 7.44 258 HIS A O 1
ATOM 1874 N N . VAL A 1 259 ? 5.231 84.688 21.509 1.00 9.31 259 VAL A N 1
ATOM 1875 C CA . VAL A 1 259 ? 4.598 83.521 22.132 1.00 10.29 259 VAL A CA 1
ATOM 1876 C C . VAL A 1 259 ? 3.556 82.720 21.362 1.00 10.00 259 VAL A C 1
ATOM 1877 O O . VAL A 1 259 ? 3.379 81.534 21.629 1.00 9.85 259 VAL A O 1
ATOM 1881 N N . GLY A 1 260 ? 2.905 83.339 20.385 1.00 9.71 260 GLY A N 1
ATOM 1882 C CA . GLY A 1 260 ? 1.900 82.628 19.615 1.00 10.00 260 GLY A CA 1
ATOM 1883 C C . GLY A 1 260 ? 2.455 81.538 18.713 1.00 9.17 260 GLY A C 1
ATOM 1884 O O . GLY A 1 260 ? 1.752 80.587 18.395 1.00 11.79 260 GLY A O 1
ATOM 1885 N N . ARG A 1 261 ? 3.724 81.652 18.340 1.00 9.43 261 ARG A N 1
ATOM 1886 C CA . ARG A 1 261 ? 4.357 80.689 17.442 1.00 13.49 261 ARG A CA 1
ATOM 1887 C C . ARG A 1 261 ? 5.159 79.609 18.159 1.00 13.11 261 ARG A C 1
ATOM 1888 O O . ARG A 1 261 ? 5.533 78.603 17.556 1.00 14.79 261 ARG A O 1
ATOM 1896 N N . GLY A 1 262 ? 5.484 79.847 19.423 1.00 12.06 262 GLY A N 1
ATOM 1897 C CA . GLY A 1 262 ? 6.213 78.850 20.181 1.00 8.92 262 GLY A CA 1
ATOM 1898 C C . GLY A 1 262 ? 7.709 78.799 19.980 1.00 6.22 262 GLY A C 1
ATOM 1899 O O . GLY A 1 262 ? 8.327 79.760 19.520 1.00 6.58 262 GLY A O 1
ATOM 1900 N N . THR A 1 263 ? 8.280 77.643 20.292 1.00 5.17 263 THR A N 1
ATOM 1901 C CA . THR A 1 263 ? 9.714 77.424 20.222 1.00 5.02 263 THR A CA 1
ATOM 1902 C C . THR A 1 263 ? 10.092 76.420 19.134 1.00 5.88 263 THR A C 1
ATOM 1903 O O . THR A 1 263 ? 9.229 75.739 18.588 1.00 5.79 263 THR A O 1
ATOM 1907 N N . PRO A 1 264 ? 11.399 76.277 18.853 1.00 5.38 264 PRO A N 1
ATOM 1908 C CA . PRO A 1 264 ? 11.879 75.340 17.832 1.00 7.06 264 PRO A CA 1
ATOM 1909 C C . PRO A 1 264 ? 11.367 73.900 17.994 1.00 7.43 264 PRO A C 1
ATOM 1910 O O . PRO A 1 264 ? 10.955 73.282 17.016 1.00 7.82 264 PRO A O 1
ATOM 1914 N N . ARG A 1 265 ? 11.398 73.366 19.216 1.00 5.37 265 ARG A N 1
ATOM 1915 C CA . ARG A 1 265 ? 10.935 71.996 19.470 1.00 5.10 265 ARG A CA 1
ATOM 1916 C C . ARG A 1 265 ? 9.476 71.905 19.893 1.00 5.41 265 ARG A C 1
ATOM 1917 O O . ARG A 1 265 ? 8.911 70.816 19.963 1.00 6.77 265 ARG A O 1
ATOM 1925 N N . HIS A 1 266 ? 8.874 73.036 20.230 1.00 5.11 266 HIS A N 1
ATOM 1926 C CA . HIS A 1 266 ? 7.473 73.042 20.627 1.00 6.40 266 HIS A CA 1
ATOM 1927 C C . HIS A 1 266 ? 6.714 74.163 19.954 1.00 8.06 266 HIS A C 1
ATOM 1928 O O . HIS A 1 266 ? 6.427 75.187 20.575 1.00 7.17 266 HIS A O 1
ATOM 1935 N N . PRO A 1 267 ? 6.439 74.014 18.645 1.00 8.86 267 PRO A N 1
ATOM 1936 C CA . PRO A 1 267 ? 5.705 75.033 17.894 1.00 9.75 267 PRO A CA 1
ATOM 1937 C C . PRO A 1 267 ? 4.281 75.155 18.424 1.00 9.62 267 PRO A C 1
ATOM 1938 O O . PRO A 1 267 ? 3.720 74.188 18.934 1.00 11.87 267 PRO A O 1
ATOM 1942 N N . GLY A 1 268 ? 3.697 76.339 18.298 1.00 9.40 268 GLY A N 1
ATOM 1943 C CA . GLY A 1 268 ? 2.351 76.546 18.795 1.00 10.17 268 GLY A CA 1
ATOM 1944 C C . GLY A 1 268 ? 2.372 77.536 19.943 1.00 10.08 268 GLY A C 1
ATOM 1945 O O . GLY A 1 268 ? 3.409 77.743 20.568 1.00 13.10 268 GLY A O 1
ATOM 1946 N N . ALA A 1 269 ? 1.221 78.127 20.236 1.00 8.99 269 ALA A N 1
ATOM 1947 C CA . ALA A 1 269 ? 1.102 79.127 21.293 1.00 10.73 269 ALA A CA 1
ATOM 1948 C C . ALA A 1 269 ? 1.495 78.658 22.693 1.00 10.06 269 ALA A C 1
ATOM 1949 O O . ALA A 1 269 ? 1.159 77.549 23.113 1.00 11.65 269 ALA A O 1
ATOM 1951 N N . ILE A 1 270 ? 2.235 79.507 23.398 1.00 10.41 270 ILE A N 1
ATOM 1952 C CA . ILE A 1 270 ? 2.654 79.230 24.769 1.00 9.49 270 ILE A CA 1
ATOM 1953 C C . ILE A 1 270 ? 1.875 80.203 25.637 1.00 7.42 270 ILE A C 1
ATOM 1954 O O . ILE A 1 270 ? 1.929 81.409 25.413 1.00 7.42 270 ILE A O 1
ATOM 1959 N N . GLU A 1 271 ? 1.122 79.693 26.604 1.00 6.54 271 GLU A N 1
ATOM 1960 C CA . GLU A 1 271 ? 0.358 80.565 27.487 1.00 7.63 271 GLU A CA 1
ATOM 1961 C C . GLU A 1 271 ? 1.374 81.328 28.334 1.00 7.67 271 GLU A C 1
ATOM 1962 O O . GLU A 1 271 ? 2.192 80.718 29.018 1.00 6.94 271 GLU A O 1
ATOM 1968 N N . THR A 1 272 ? 1.298 82.656 28.299 1.00 6.81 272 THR A N 1
ATOM 1969 C CA . THR A 1 272 ? 2.265 83.503 28.990 1.00 5.86 272 THR A CA 1
ATOM 1970 C C . THR A 1 272 ? 1.655 84.636 29.815 1.00 6.10 272 THR A C 1
ATOM 1971 O O . THR A 1 272 ? 0.644 85.234 29.425 1.00 5.87 272 THR A O 1
ATOM 1975 N N . TYR A 1 273 ? 2.284 84.919 30.955 1.00 6.75 273 TYR A N 1
ATOM 1976 C CA . TYR A 1 273 ? 1.864 85.982 31.858 1.00 5.79 273 TYR A CA 1
ATOM 1977 C C . TYR A 1 273 ? 3.031 86.925 32.078 1.00 5.13 273 TYR A C 1
ATOM 1978 O O . TYR A 1 273 ? 4.124 86.504 32.455 1.00 6.02 273 TYR A O 1
ATOM 1987 N N . ILE A 1 274 ? 2.806 88.200 31.801 1.00 5.07 274 ILE A N 1
ATOM 1988 C CA . ILE A 1 274 ? 3.839 89.204 31.969 1.00 4.91 274 ILE A CA 1
ATOM 1989 C C . ILE A 1 274 ? 3.884 89.704 33.405 1.00 5.05 274 ILE A C 1
ATOM 1990 O O . ILE A 1 274 ? 2.848 89.982 34.007 1.00 5.18 274 ILE A O 1
ATOM 1995 N N . PHE A 1 275 ? 5.084 89.759 33.971 1.00 5.05 275 PHE A N 1
ATOM 1996 C CA . PHE A 1 275 ? 5.263 90.277 35.315 1.00 5.04 275 PHE A CA 1
ATOM 1997 C C . PHE A 1 275 ? 5.869 91.672 35.128 1.00 5.30 275 PHE A C 1
ATOM 1998 O O . PHE A 1 275 ? 6.973 91.780 34.593 1.00 5.80 275 PHE A O 1
ATOM 2006 N N . ALA A 1 276 ? 5.162 92.743 35.506 1.00 5.12 276 ALA 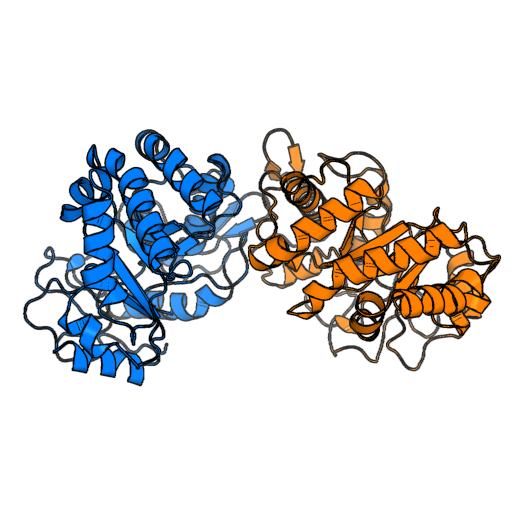A N 1
ATOM 2007 C CA . ALA A 1 276 ? 3.872 92.720 36.213 1.00 4.87 276 ALA A CA 1
ATOM 2008 C C . ALA A 1 276 ? 3.057 93.952 35.823 1.00 4.17 276 ALA A C 1
ATOM 2009 O O . ALA A 1 276 ? 3.551 94.836 35.133 1.00 6.38 276 ALA A O 1
ATOM 2011 N N . MET A 1 277 ? 1.822 94.028 36.301 1.00 6.06 277 MET A N 1
ATOM 2012 C CA . MET A 1 277 ? 0.943 95.142 35.976 1.00 5.10 277 MET A CA 1
ATOM 2013 C C . MET A 1 277 ? 1.481 96.495 36.421 1.00 6.75 277 MET A C 1
ATOM 2014 O O . MET A 1 277 ? 1.543 97.431 35.627 1.00 7.20 277 MET A O 1
ATOM 2019 N N . PHE A 1 278 ? 1.895 96.590 37.683 1.00 7.75 278 PHE A N 1
ATOM 2020 C CA . PHE A 1 278 ? 2.399 97.845 38.236 1.00 6.80 278 PHE A CA 1
ATOM 2021 C C . PHE A 1 278 ? 3.769 97.710 38.865 1.00 8.19 278 PHE A C 1
ATOM 2022 O O . PHE A 1 278 ? 4.214 96.610 39.202 1.00 9.00 278 PHE A O 1
ATOM 2030 N N . ASN A 1 279 ? 4.437 98.851 39.005 1.00 9.08 279 ASN A N 1
ATOM 2031 C CA . ASN A 1 279 ? 5.716 98.923 39.697 1.00 6.96 279 ASN A CA 1
ATOM 2032 C C . ASN A 1 279 ? 5.263 98.727 41.155 1.00 5.15 279 ASN A C 1
ATOM 2033 O O . ASN A 1 279 ? 4.219 99.246 41.563 1.00 7.27 279 ASN A O 1
ATOM 2038 N N . GLU A 1 280 ? 6.008 97.957 41.929 1.00 7.52 280 GLU A N 1
ATOM 2039 C CA . GLU A 1 280 ? 5.624 97.700 43.309 1.00 6.26 280 GLU A CA 1
ATOM 2040 C C . GLU A 1 280 ? 6.644 98.278 44.271 1.00 8.99 280 GLU A C 1
ATOM 2041 O O . GLU A 1 280 ? 7.762 97.773 44.385 1.00 10.46 280 GLU A O 1
ATOM 2047 N N . ASN A 1 281 ? 6.249 99.340 44.970 1.00 13.15 281 ASN A N 1
ATOM 2048 C CA . ASN A 1 281 ? 7.141 100.033 45.899 1.00 13.82 281 ASN A CA 1
ATOM 2049 C C . ASN A 1 281 ? 7.527 99.327 47.201 1.00 16.40 281 ASN A C 1
ATOM 2050 O O . ASN A 1 281 ? 8.412 99.797 47.915 1.00 17.55 281 ASN A O 1
ATOM 2055 N N . GLN A 1 282 ? 6.889 98.204 47.514 1.00 16.49 282 GLN A N 1
ATOM 2056 C CA . GLN A 1 282 ? 7.234 97.484 48.732 1.00 16.81 282 GLN A CA 1
ATOM 2057 C C . GLN A 1 282 ? 8.095 96.266 48.463 1.00 18.40 282 GLN A C 1
ATOM 2058 O O . GLN A 1 282 ? 8.129 95.329 49.257 1.00 20.79 282 GLN A O 1
ATOM 2064 N N . LYS A 1 283 ? 8.747 96.260 47.307 1.00 20.99 283 LYS A N 1
ATOM 2065 C CA . LYS A 1 283 ? 9.657 95.181 46.954 1.00 22.62 283 LYS A CA 1
ATOM 2066 C C . LYS A 1 283 ? 11.060 95.713 47.223 1.00 23.75 283 LYS A C 1
ATOM 2067 O O . LYS A 1 283 ? 11.212 96.868 47.631 1.00 23.14 283 LYS A O 1
ATOM 2073 N N . ASP A 1 284 ? 12.079 94.881 47.029 1.00 27.53 284 ASP A N 1
ATOM 2074 C CA . ASP A 1 284 ? 13.461 95.305 47.258 1.00 32.16 284 ASP A CA 1
ATOM 2075 C C . ASP A 1 284 ? 13.848 96.456 46.333 1.00 34.03 284 ASP A C 1
ATOM 2076 O O . ASP A 1 284 ? 13.362 96.545 45.201 1.00 34.30 284 ASP A O 1
ATOM 2081 N N . SER A 1 285 ? 14.713 97.341 46.821 1.00 32.57 285 SER A N 1
ATOM 2082 C CA . SER A 1 285 ? 15.177 98.473 46.029 1.00 30.83 285 SER A CA 1
ATOM 2083 C C . SER A 1 285 ? 16.018 97.966 44.851 1.00 27.18 285 SER A C 1
ATOM 2084 O O . SER A 1 285 ? 16.798 97.020 44.990 1.00 28.50 285 SER A O 1
ATOM 2087 N N . GLY A 1 286 ? 15.841 98.587 43.692 1.00 23.87 286 GLY A N 1
ATOM 2088 C CA . GLY A 1 286 ? 16.566 98.168 42.508 1.00 19.68 286 GLY A CA 1
ATOM 2089 C C . GLY A 1 286 ? 15.580 97.722 41.443 1.00 16.05 286 GLY A C 1
ATOM 2090 O O . GLY A 1 286 ? 14.478 98.263 41.360 1.00 16.21 286 GLY A O 1
ATOM 2091 N N . VAL A 1 287 ? 15.939 96.702 40.670 1.00 15.38 287 VAL A N 1
ATOM 2092 C CA . VAL A 1 287 ? 15.067 96.207 39.603 1.00 15.39 287 VAL A CA 1
ATOM 2093 C C . VAL A 1 287 ? 13.695 95.736 40.084 1.00 13.79 287 VA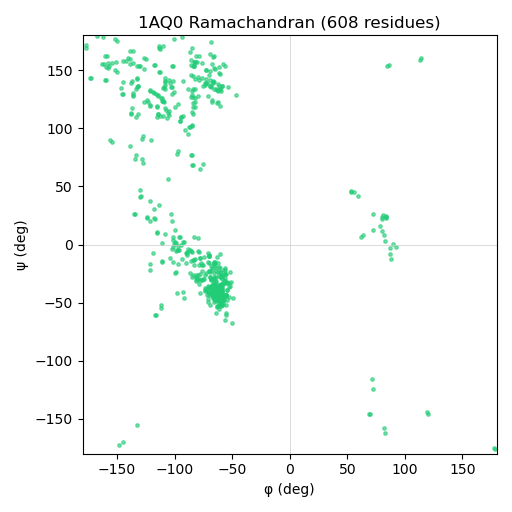L A C 1
ATOM 2094 O O . VAL A 1 287 ? 12.696 95.936 39.403 1.00 13.15 287 VAL A O 1
ATOM 2098 N N . GLU A 1 288 ? 13.649 95.165 41.283 1.00 13.51 288 GLU A N 1
ATOM 2099 C CA . GLU A 1 288 ? 12.410 94.646 41.858 1.00 12.87 288 GLU A CA 1
ATOM 2100 C C . GLU A 1 288 ? 11.264 95.639 41.956 1.00 13.26 288 GLU A C 1
ATOM 2101 O O . GLU A 1 288 ? 10.102 95.241 41.973 1.00 13.50 288 GLU A O 1
ATOM 2107 N N . GLN A 1 289 ? 11.583 96.927 42.017 1.00 11.93 289 GLN A N 1
ATOM 2108 C CA . GLN A 1 289 ? 10.548 97.952 42.095 1.00 12.37 289 GLN A CA 1
ATOM 2109 C C . GLN A 1 289 ? 10.213 98.521 40.718 1.00 10.80 289 GLN A C 1
ATOM 2110 O O . GLN A 1 289 ? 9.408 99.440 40.607 1.00 10.03 289 GLN A O 1
ATOM 2116 N N . ASN A 1 290 ? 10.785 97.939 39.669 1.00 9.88 290 ASN A N 1
ATOM 2117 C CA . ASN A 1 290 ? 10.567 98.445 38.319 1.00 6.89 290 ASN A CA 1
ATOM 2118 C C . ASN A 1 290 ? 10.151 97.408 37.278 1.00 6.24 290 ASN A C 1
ATOM 2119 O O . ASN A 1 290 ? 10.612 97.458 36.138 1.00 5.82 290 ASN A O 1
ATOM 2124 N N . TRP A 1 291 ? 9.271 96.485 37.655 1.00 5.54 291 TRP A N 1
ATOM 2125 C CA . TRP A 1 291 ? 8.805 95.456 36.721 1.00 6.47 291 TRP A CA 1
ATOM 2126 C C . TRP A 1 291 ? 7.482 95.811 36.057 1.00 6.90 291 TRP A C 1
ATOM 2127 O O . TRP A 1 291 ? 7.005 95.068 35.204 1.00 10.22 291 TRP A O 1
ATOM 2138 N N . GLY A 1 292 ? 6.878 96.923 36.459 1.00 5.14 292 GLY A N 1
ATOM 2139 C CA . GLY A 1 292 ? 5.576 97.281 35.927 1.00 5.09 292 GLY A CA 1
ATOM 2140 C C . GLY A 1 292 ? 5.389 97.785 34.509 1.00 7.41 292 GLY A C 1
ATOM 2141 O O . GLY A 1 292 ? 6.266 98.426 33.929 1.00 6.74 292 GLY A O 1
ATOM 2142 N N . LEU A 1 293 ? 4.214 97.488 33.959 1.00 6.83 293 LEU A N 1
ATOM 2143 C CA . LEU A 1 293 ? 3.826 97.950 32.634 1.00 6.95 293 LEU A CA 1
ATOM 2144 C C . LEU A 1 293 ? 3.246 99.354 32.845 1.00 7.92 293 LEU A C 1
ATOM 2145 O O . LEU A 1 293 ? 3.320 100.209 31.959 1.00 7.25 293 LEU A O 1
ATOM 2150 N N . PHE A 1 294 ? 2.691 99.580 34.039 1.00 6.92 294 PHE A N 1
ATOM 2151 C CA . PHE A 1 294 ? 2.075 100.855 34.413 1.00 8.40 294 PHE A CA 1
ATOM 2152 C C . PHE A 1 294 ? 2.629 101.428 35.711 1.00 9.70 294 PHE A C 1
ATOM 2153 O O . PHE A 1 294 ? 3.090 100.698 36.594 1.00 8.31 294 PHE A O 1
ATOM 2161 N N . TYR A 1 295 ? 2.598 102.750 35.808 1.00 8.67 295 TYR A N 1
ATOM 2162 C CA . TYR A 1 295 ? 3.004 103.435 37.025 1.00 10.93 295 TYR A CA 1
ATOM 2163 C C . TYR A 1 295 ? 1.764 103.343 37.911 1.00 9.89 295 TYR A C 1
ATOM 2164 O O . TYR A 1 295 ? 0.654 103.099 37.417 1.00 9.55 295 TYR A O 1
ATOM 2173 N N . PRO A 1 296 ? 1.924 103.561 39.227 1.00 11.11 296 PRO A N 1
ATOM 2174 C CA . PRO A 1 296 ? 0.778 103.492 40.139 1.00 11.78 296 PRO A CA 1
ATOM 2175 C C . PRO A 1 296 ? -0.346 104.474 39.786 1.00 12.46 296 PRO A C 1
ATOM 2176 O O . PRO A 1 296 ? -1.520 104.221 40.077 1.00 12.38 296 PRO A O 1
ATOM 2180 N N . ASN A 1 297 ? 0.006 105.587 39.145 1.00 12.58 297 ASN A N 1
ATOM 2181 C CA . ASN A 1 297 ? -0.999 106.580 38.768 1.00 12.95 297 ASN A CA 1
ATOM 2182 C C . ASN A 1 297 ? -1.757 106.186 37.504 1.00 13.82 297 ASN A C 1
ATOM 2183 O O . ASN A 1 297 ? -2.550 106.971 36.986 1.00 15.28 297 ASN A O 1
ATOM 2188 N N . MET A 1 298 ? -1.485 104.978 37.009 1.00 12.03 298 MET A N 1
ATOM 2189 C CA . MET A 1 298 ? -2.127 104.414 35.819 1.00 14.99 298 MET A CA 1
ATOM 2190 C C . MET A 1 298 ? -1.587 104.818 34.441 1.00 14.34 298 MET A C 1
ATOM 2191 O O . MET A 1 298 ? -2.185 104.483 33.414 1.00 12.62 298 MET A O 1
ATOM 2196 N N . GLN A 1 299 ? -0.465 105.532 34.412 1.00 14.90 299 GLN A N 1
ATOM 2197 C CA . GLN A 1 299 ? 0.158 105.909 33.149 1.00 12.64 299 GLN A CA 1
ATOM 2198 C C . GLN A 1 299 ? 1.043 104.745 32.729 1.00 14.13 299 GLN A C 1
ATOM 2199 O O . GLN A 1 299 ? 1.623 104.073 33.582 1.00 11.89 299 GLN A O 1
ATOM 2205 N N . HIS A 1 300 ? 1.140 104.509 31.422 1.00 11.80 300 HIS A N 1
ATOM 2206 C CA . HIS A 1 300 ? 1.998 103.458 30.875 1.00 10.60 300 HIS A CA 1
ATOM 2207 C C . HIS A 1 300 ? 3.450 103.855 31.162 1.00 9.93 300 HIS A C 1
ATOM 2208 O O . HIS A 1 300 ? 3.803 105.034 31.075 1.00 10.84 300 HIS A O 1
ATOM 2215 N N . VAL A 1 301 ? 4.289 102.891 31.519 1.00 8.33 301 VAL A N 1
ATOM 2216 C CA . VAL A 1 301 ? 5.700 103.197 31.737 1.00 7.29 301 VAL A CA 1
ATOM 2217 C C . VAL A 1 301 ? 6.330 103.325 30.335 1.00 9.45 301 VAL A C 1
ATOM 2218 O O . VAL A 1 301 ? 7.273 104.088 30.116 1.00 9.00 301 VAL A O 1
ATOM 2222 N N . TYR A 1 302 ? 5.768 102.579 29.387 1.00 9.33 302 TYR A N 1
ATOM 2223 C CA . TYR A 1 302 ? 6.191 102.579 27.986 1.00 8.72 302 TYR A CA 1
ATOM 2224 C C . TYR A 1 302 ? 5.002 102.071 27.164 1.00 8.72 302 TYR A C 1
ATOM 2225 O O . TYR A 1 302 ? 4.142 101.352 27.689 1.00 9.98 302 TYR A O 1
ATOM 2234 N N . PRO A 1 303 ? 4.891 102.503 25.894 1.00 10.52 303 PRO A N 1
ATOM 2235 C CA . PRO A 1 303 ? 3.780 102.067 25.041 1.00 8.58 303 PRO A CA 1
ATOM 2236 C C . PRO A 1 303 ? 3.816 100.569 24.785 1.00 8.51 303 PRO A C 1
ATOM 2237 O O . PRO A 1 303 ? 4.871 99.997 24.512 1.00 8.64 303 PRO A O 1
ATOM 2241 N N . ILE A 1 304 ? 2.661 99.933 24.919 1.00 8.68 304 ILE A N 1
ATOM 2242 C CA . ILE A 1 304 ? 2.553 98.500 24.714 1.00 11.10 304 ILE A CA 1
ATOM 2243 C C . ILE A 1 304 ? 1.191 98.203 24.069 1.00 13.33 304 ILE A C 1
ATOM 2244 O O . ILE A 1 304 ? 0.187 98.843 24.390 1.00 12.79 304 ILE A O 1
ATOM 2253 N N . ASN A 1 305 ? 1.177 97.278 23.116 1.00 11.65 305 ASN A N 1
ATOM 2254 C CA . ASN A 1 305 ? -0.055 96.881 22.440 1.00 12.65 305 ASN A CA 1
ATOM 2255 C C . ASN A 1 305 ? -0.182 95.383 22.699 1.00 10.74 305 ASN A C 1
ATOM 2256 O O . ASN A 1 305 ? 0.721 94.624 22.356 1.00 8.63 305 ASN A O 1
ATOM 2261 N N . PHE A 1 306 ? -1.265 94.978 23.357 1.00 12.96 306 PHE A N 1
ATOM 2262 C CA . PHE A 1 306 ? -1.500 93.575 23.707 1.00 18.13 306 PHE A CA 1
ATOM 2263 C C . PHE A 1 306 ? -2.240 92.769 22.636 1.00 22.27 306 PHE A C 1
ATOM 2264 O O . PHE A 1 306 ? -2.709 93.373 21.648 1.00 22.79 306 PHE A O 1
ATOM 2273 N N . ILE B 1 1 ? 6.875 51.276 -3.321 1.00 14.97 1 ILE B N 1
ATOM 2274 C CA . ILE B 1 1 ? 6.377 52.606 -2.869 1.00 15.33 1 ILE B CA 1
ATOM 2275 C C . ILE B 1 1 ? 4.984 52.805 -3.457 1.00 12.42 1 ILE B C 1
ATOM 2276 O O . ILE B 1 1 ? 4.647 52.191 -4.475 1.00 13.75 1 ILE B O 1
ATOM 2281 N N . GLY B 1 2 ? 4.155 53.580 -2.769 1.00 8.56 2 GLY B N 1
ATOM 2282 C CA . GLY B 1 2 ? 2.820 53.866 -3.256 1.00 5.52 2 GLY B CA 1
ATOM 2283 C C . GLY B 1 2 ? 2.724 55.337 -3.607 1.00 5.36 2 GLY B C 1
ATOM 2284 O O . GLY B 1 2 ? 3.630 56.108 -3.287 1.00 5.31 2 GLY B O 1
ATOM 2285 N N . VAL B 1 3 ? 1.651 55.730 -4.284 1.00 6.79 3 VAL B N 1
ATOM 2286 C CA . VAL B 1 3 ? 1.444 57.134 -4.650 1.00 7.26 3 VAL B CA 1
ATOM 2287 C C . VAL B 1 3 ? -0.017 57.500 -4.416 1.00 5.53 3 VAL B C 1
ATOM 2288 O O . VAL B 1 3 ? -0.920 56.681 -4.625 1.00 5.92 3 VAL B O 1
ATOM 2292 N N . CYS B 1 4 ? -0.234 58.698 -3.881 1.00 6.22 4 CYS B N 1
ATOM 2293 C CA . CYS B 1 4 ? -1.572 59.201 -3.622 1.00 5.21 4 CYS B CA 1
ATOM 2294 C C . CYS B 1 4 ? -2.147 59.778 -4.912 1.00 6.87 4 CYS B C 1
ATOM 2295 O O . CYS B 1 4 ? -1.529 60.625 -5.568 1.00 6.60 4 CYS B O 1
ATOM 2298 N N . TYR B 1 5 ? -3.327 59.301 -5.276 1.00 7.33 5 TYR B N 1
ATOM 2299 C CA . TYR B 1 5 ? -4.008 59.739 -6.479 1.00 9.90 5 TYR B CA 1
ATOM 2300 C C . TYR B 1 5 ? -5.033 60.818 -6.090 1.00 7.89 5 TYR B C 1
ATOM 2301 O O . TYR B 1 5 ? -6.219 60.532 -5.903 1.00 9.60 5 TYR B O 1
ATOM 2310 N N . GLY B 1 6 ? -4.543 62.045 -5.906 1.00 9.33 6 GLY B N 1
ATOM 2311 C CA . GLY B 1 6 ? -5.407 63.163 -5.554 1.00 8.00 6 GLY B CA 1
ATOM 2312 C C . GLY B 1 6 ? -6.171 63.626 -6.781 1.00 10.72 6 GLY B C 1
ATOM 2313 O O . GLY B 1 6 ? -5.619 63.662 -7.886 1.00 10.41 6 GLY B O 1
ATOM 2314 N N . MET B 1 7 ? -7.421 64.025 -6.595 1.00 10.41 7 MET B N 1
ATOM 2315 C CA . MET B 1 7 ? -8.236 64.444 -7.727 1.00 13.08 7 MET B CA 1
ATOM 2316 C C . MET B 1 7 ? -8.852 65.846 -7.645 1.00 14.08 7 MET B C 1
ATOM 2317 O O . MET B 1 7 ? -9.859 66.116 -8.299 1.00 16.53 7 MET B O 1
ATOM 2322 N N . SER B 1 8 ? -8.265 66.739 -6.854 1.00 14.19 8 SER B N 1
ATOM 2323 C CA . SER B 1 8 ? -8.795 68.101 -6.735 1.00 15.15 8 SER B CA 1
ATOM 2324 C C . SER B 1 8 ? -8.252 68.968 -7.865 1.00 13.97 8 SER B C 1
ATOM 2325 O O . SER B 1 8 ? -7.463 69.888 -7.648 1.00 12.07 8 SER B O 1
ATOM 2328 N N . ALA B 1 9 ? -8.689 68.661 -9.079 1.00 14.10 9 ALA B N 1
ATOM 2329 C CA . ALA B 1 9 ? -8.254 69.377 -10.266 1.00 14.25 9 ALA B CA 1
ATOM 2330 C C . ALA B 1 9 ? -9.277 69.159 -11.371 1.00 15.78 9 ALA B C 1
ATOM 2331 O O . ALA B 1 9 ? -10.078 68.227 -11.311 1.00 17.56 9 ALA B O 1
ATOM 2333 N N . ASN B 1 10 ? -9.239 70.009 -12.385 1.00 17.24 10 ASN B N 1
ATOM 2334 C CA . ASN B 1 10 ? -10.185 69.910 -13.490 1.00 22.03 10 ASN B CA 1
ATOM 2335 C C . ASN B 1 10 ? -9.528 69.571 -14.825 1.00 21.25 10 ASN B C 1
ATOM 2336 O O . ASN B 1 10 ? -10.182 69.594 -15.865 1.00 23.28 10 ASN B O 1
ATOM 2341 N N . ASN B 1 11 ? -8.250 69.216 -14.799 1.00 19.81 11 ASN B N 1
ATOM 2342 C CA . ASN B 1 11 ? -7.537 68.918 -16.035 1.00 17.07 11 ASN B CA 1
ATOM 2343 C C . ASN B 1 11 ? -6.677 67.658 -15.983 1.00 16.40 11 ASN B C 1
ATOM 2344 O O . ASN B 1 11 ? -5.696 67.548 -16.712 1.00 17.60 11 ASN B O 1
ATOM 2349 N N . LEU B 1 12 ? -7.035 66.709 -15.127 1.00 15.52 12 LEU B N 1
ATOM 2350 C CA . LEU B 1 12 ? -6.258 65.482 -15.014 1.00 14.25 12 LEU B CA 1
ATOM 2351 C C . LEU B 1 12 ? -6.632 64.452 -16.084 1.00 14.78 12 LEU B C 1
ATOM 2352 O O . LEU B 1 12 ? -7.715 64.511 -16.668 1.00 14.07 12 LEU B O 1
ATOM 2357 N N . PRO B 1 13 ? -5.710 63.525 -16.392 1.00 13.03 13 PRO B N 1
ATOM 2358 C CA . PRO B 1 13 ? -5.961 62.485 -17.390 1.00 13.81 13 PRO B CA 1
ATOM 2359 C C . PRO B 1 13 ? -7.060 61.552 -16.880 1.00 12.61 13 PRO B C 1
ATOM 2360 O O . PRO B 1 13 ? -7.353 61.529 -15.683 1.00 11.59 13 PRO B O 1
ATOM 2364 N N . ALA B 1 14 ? -7.661 60.779 -17.779 1.00 10.21 14 ALA B N 1
ATOM 2365 C CA . ALA B 1 14 ? -8.701 59.834 -17.386 1.00 9.86 14 ALA B CA 1
ATOM 2366 C C . ALA B 1 14 ? -8.100 58.715 -16.526 1.00 5.97 14 ALA B C 1
ATOM 2367 O O . ALA B 1 14 ? -6.922 58.381 -16.658 1.00 5.05 14 ALA B O 1
ATOM 2369 N N . ALA B 1 15 ? -8.937 58.102 -15.696 1.00 7.92 15 ALA B N 1
ATOM 2370 C CA . ALA B 1 15 ? -8.515 57.036 -14.790 1.00 8.30 15 ALA B CA 1
ATOM 2371 C C . ALA B 1 15 ? -7.681 55.904 -15.406 1.00 8.34 15 ALA B C 1
ATOM 2372 O O . ALA B 1 15 ? -6.655 55.519 -14.846 1.00 7.08 15 ALA B O 1
ATOM 2374 N N . SER B 1 16 ? -8.096 55.382 -16.559 1.00 7.56 16 SER B N 1
ATOM 2375 C CA . SER B 1 16 ? -7.353 54.292 -17.190 1.00 5.01 16 SER B CA 1
ATOM 2376 C C . SER B 1 16 ? -5.958 54.709 -17.666 1.00 5.06 16 SER B C 1
ATOM 2377 O O . SER B 1 16 ? -5.040 53.887 -17.725 1.00 6.91 16 SER B O 1
ATOM 2380 N N . THR B 1 17 ? -5.794 55.989 -17.987 1.00 5.50 17 THR B N 1
ATOM 2381 C CA . THR B 1 17 ? -4.501 56.509 -18.415 1.00 5.23 17 THR B CA 1
ATOM 2382 C C . THR B 1 17 ? -3.595 56.541 -17.175 1.00 6.26 17 THR B C 1
ATOM 2383 O O . THR B 1 17 ? -2.424 56.147 -17.226 1.00 6.88 17 THR B O 1
ATOM 2387 N N . VAL B 1 18 ? -4.154 57.007 -16.058 1.00 6.13 18 VAL B N 1
ATOM 2388 C CA . VAL B 1 18 ? -3.412 57.100 -14.801 1.00 7.54 18 VAL B CA 1
ATOM 2389 C C . VAL B 1 18 ? -2.990 55.715 -14.325 1.00 7.39 18 VAL B C 1
ATOM 2390 O O . VAL B 1 18 ? -1.845 55.516 -13.914 1.00 7.49 18 VAL B O 1
ATOM 2394 N N . VAL B 1 19 ? -3.911 54.757 -14.399 1.00 6.47 19 VAL B N 1
ATOM 2395 C CA . VAL B 1 19 ? -3.625 53.385 -13.992 1.00 5.70 19 VAL B CA 1
ATOM 2396 C C . VAL B 1 19 ? -2.466 52.852 -14.830 1.00 6.99 19 VAL B C 1
ATOM 2397 O O . VAL B 1 19 ? -1.562 52.180 -14.324 1.00 6.72 19 VAL B O 1
ATOM 2401 N N . SER B 1 20 ? -2.445 53.235 -16.099 1.00 7.25 20 SER B N 1
ATOM 2402 C CA . SER B 1 20 ? -1.390 52.802 -16.991 1.00 6.51 20 SER B CA 1
ATOM 2403 C C . SER B 1 20 ? -0.059 53.450 -16.613 1.00 6.54 20 SER B C 1
ATOM 2404 O O . SER B 1 20 ? 0.994 52.814 -16.702 1.00 7.62 20 SER B O 1
ATOM 2407 N N . MET B 1 21 ? -0.097 54.712 -16.196 1.00 5.85 21 MET B N 1
ATOM 2408 C CA . MET B 1 21 ? 1.120 55.410 -15.788 1.00 7.35 21 MET B CA 1
ATOM 2409 C C . MET B 1 21 ? 1.717 54.735 -14.552 1.00 7.11 21 MET B C 1
ATOM 2410 O O . MET B 1 21 ? 2.935 54.613 -14.431 1.00 6.15 21 MET B O 1
ATOM 2415 N N . PHE B 1 22 ? 0.855 54.290 -13.642 1.00 7.87 22 PHE B N 1
ATOM 2416 C CA . PHE B 1 22 ? 1.305 53.594 -12.439 1.00 7.49 22 PHE B CA 1
ATOM 2417 C C . PHE B 1 22 ? 2.075 52.346 -12.866 1.00 9.75 22 PHE B C 1
ATOM 2418 O O . PHE B 1 22 ? 3.210 52.125 -12.435 1.00 9.83 22 PHE B O 1
ATOM 2426 N N . LYS B 1 23 ? 1.465 51.554 -13.744 1.00 10.93 23 LYS B N 1
ATOM 2427 C CA . LYS B 1 23 ? 2.088 50.330 -14.237 1.00 12.66 23 LYS B CA 1
ATOM 2428 C C . LYS B 1 23 ? 3.400 50.560 -14.977 1.00 11.94 23 LYS B C 1
ATOM 2429 O O . LYS B 1 23 ? 4.370 49.862 -14.728 1.00 13.14 23 LYS B O 1
ATOM 2435 N N . SER B 1 24 ? 3.452 51.537 -15.875 1.00 11.76 24 SER B N 1
ATOM 2436 C CA . SER B 1 24 ? 4.689 51.781 -16.608 1.00 13.74 24 SER B CA 1
ATOM 2437 C C . SER B 1 24 ? 5.823 52.347 -15.748 1.00 15.83 24 SER B C 1
ATOM 2438 O O . SER B 1 24 ? 6.999 52.122 -16.041 1.00 16.93 24 SER B O 1
ATOM 2441 N N . ASN B 1 25 ? 5.473 53.067 -14.684 1.00 15.80 25 ASN B N 1
ATOM 2442 C CA . ASN B 1 25 ? 6.471 53.658 -13.785 1.00 14.94 25 ASN B CA 1
ATOM 2443 C C . ASN B 1 25 ? 6.886 52.747 -12.628 1.00 14.42 25 ASN B C 1
ATOM 2444 O O . ASN B 1 25 ? 7.787 53.084 -11.865 1.00 15.59 25 ASN B O 1
ATOM 2449 N N . GLY B 1 26 ? 6.218 51.606 -12.487 1.00 14.39 26 GLY B N 1
ATOM 2450 C CA . GLY B 1 26 ? 6.555 50.670 -11.428 1.00 10.96 26 GLY B CA 1
ATOM 2451 C C . GLY B 1 26 ? 6.002 51.006 -10.053 1.00 12.10 26 GLY B C 1
ATOM 2452 O O . GLY B 1 26 ? 6.560 50.582 -9.043 1.00 11.34 26 GLY B O 1
ATOM 2453 N N . ILE B 1 27 ? 4.918 51.773 -10.005 1.00 10.54 27 ILE B N 1
ATOM 2454 C CA . ILE B 1 27 ? 4.300 52.144 -8.738 1.00 9.70 27 ILE B CA 1
ATOM 2455 C C . ILE B 1 27 ? 3.377 50.995 -8.348 1.00 11.50 27 ILE B C 1
ATOM 2456 O O . ILE B 1 27 ? 2.428 50.677 -9.064 1.00 9.59 27 ILE B O 1
ATOM 2461 N N . LYS B 1 28 ? 3.669 50.378 -7.206 1.00 12.29 28 LYS B N 1
ATOM 2462 C CA . LYS B 1 28 ? 2.923 49.220 -6.719 1.00 12.38 28 LYS B CA 1
ATOM 2463 C C . LYS B 1 28 ? 1.606 49.465 -6.007 1.00 10.15 28 LYS B C 1
ATOM 2464 O O . LYS B 1 28 ? 0.748 48.586 -6.001 1.00 7.44 28 LYS B O 1
ATOM 2470 N N . SER B 1 29 ? 1.473 50.608 -5.339 1.00 8.54 29 SER B N 1
ATOM 2471 C CA . SER B 1 29 ? 0.259 50.908 -4.586 1.00 8.18 29 SER B CA 1
ATOM 2472 C C . SER B 1 29 ? -0.305 52.290 -4.873 1.00 7.70 29 SER B C 1
ATOM 2473 O O . SER B 1 29 ? 0.433 53.225 -5.186 1.00 5.31 29 SER B O 1
ATOM 2476 N N . MET B 1 30 ? -1.611 52.416 -4.687 1.00 6.79 30 MET B N 1
ATOM 2477 C CA . MET B 1 30 ? -2.333 53.647 -4.954 1.00 8.59 30 MET B CA 1
ATOM 2478 C C . MET B 1 30 ? -3.259 54.004 -3.790 1.00 9.71 30 MET B C 1
ATOM 2479 O O . MET B 1 30 ? -3.930 53.129 -3.236 1.00 8.46 30 MET B O 1
ATOM 2484 N N . ARG B 1 31 ? -3.269 55.273 -3.391 1.00 6.59 31 ARG B N 1
ATOM 2485 C CA . ARG B 1 31 ? -4.173 55.696 -2.333 1.00 5.14 31 ARG B CA 1
ATOM 2486 C C . ARG B 1 31 ? -5.252 56.603 -2.919 1.00 5.67 31 ARG B C 1
ATOM 2487 O O . ARG B 1 31 ? -4.949 57.606 -3.567 1.00 7.53 31 ARG B O 1
ATOM 2495 N N . LEU B 1 32 ? -6.506 56.221 -2.719 1.00 5.47 32 LEU B N 1
ATOM 2496 C CA . LEU B 1 32 ? -7.646 56.998 -3.183 1.00 7.46 32 LEU B CA 1
ATOM 2497 C C . LEU B 1 32 ? -8.296 57.611 -1.950 1.00 8.24 32 LEU B C 1
ATOM 2498 O O . LEU B 1 32 ? -8.376 56.959 -0.913 1.00 10.33 32 LEU B O 1
ATOM 2503 N N . TYR B 1 33 ? -8.753 58.855 -2.057 1.00 5.77 33 TYR B N 1
ATOM 2504 C CA . TYR B 1 33 ? -9.388 59.546 -0.931 1.00 8.19 33 TYR B CA 1
ATOM 2505 C C . TYR B 1 33 ? -10.900 59.348 -0.872 1.00 8.27 33 TYR B C 1
ATOM 2506 O O . TYR B 1 33 ? -11.562 59.749 0.088 1.00 7.83 33 TYR B O 1
ATOM 2515 N N . ALA B 1 34 ? -11.434 58.720 -1.912 1.00 9.70 34 ALA B N 1
ATOM 2516 C CA . ALA B 1 34 ? -12.859 58.429 -2.015 1.00 9.31 34 ALA B CA 1
ATOM 2517 C C . ALA B 1 34 ? -12.993 57.265 -2.998 1.00 10.69 34 ALA B C 1
ATOM 2518 O O . ALA B 1 34 ? -12.083 57.025 -3.803 1.00 10.88 34 ALA B O 1
ATOM 2520 N N . PRO B 1 35 ? -14.092 56.493 -2.914 1.00 10.81 35 PRO B N 1
ATOM 2521 C CA . PRO B 1 35 ? -14.296 55.355 -3.818 1.00 10.80 35 PRO B CA 1
ATOM 2522 C C . PRO B 1 35 ? -14.771 55.778 -5.214 1.00 10.53 35 PRO B C 1
ATOM 2523 O O . PRO B 1 35 ? -15.890 55.481 -5.623 1.00 14.21 35 PRO B O 1
ATOM 2527 N N . ASN B 1 36 ? -13.914 56.495 -5.932 1.00 11.05 36 ASN B N 1
ATOM 2528 C CA . ASN B 1 36 ? -14.222 56.962 -7.284 1.00 11.45 36 ASN B CA 1
ATOM 2529 C C . ASN B 1 36 ? -14.476 55.762 -8.204 1.00 11.68 36 ASN B C 1
ATOM 2530 O O . ASN B 1 36 ? -13.597 54.920 -8.407 1.00 12.40 36 ASN B O 1
ATOM 2535 N N . GLN B 1 37 ? -15.681 55.689 -8.759 1.00 13.28 37 GLN B N 1
ATOM 2536 C CA . GLN B 1 37 ? -16.070 54.580 -9.628 1.00 14.93 37 GLN B CA 1
ATOM 2537 C C . GLN B 1 37 ? -15.160 54.398 -10.838 1.00 12.58 37 GLN B C 1
ATOM 2538 O O . GLN B 1 37 ? -14.767 53.281 -11.150 1.00 11.62 37 GLN B O 1
ATOM 2544 N N . ALA B 1 38 ? -14.791 55.493 -11.494 1.00 11.81 38 ALA B N 1
ATOM 2545 C CA . ALA B 1 38 ? -13.919 55.410 -12.659 1.00 10.47 38 ALA B CA 1
ATOM 2546 C C . ALA B 1 38 ? -12.576 54.781 -12.307 1.00 10.72 38 ALA B C 1
ATOM 2547 O O . ALA B 1 38 ? -12.137 53.848 -12.975 1.00 14.14 38 ALA B O 1
ATOM 2549 N N . ALA B 1 39 ? -11.932 55.277 -11.252 1.00 10.84 39 ALA B N 1
ATOM 2550 C CA . ALA B 1 39 ? -10.640 54.751 -10.821 1.00 7.76 39 ALA B CA 1
ATOM 2551 C C . ALA B 1 39 ? -10.731 53.288 -10.402 1.00 8.30 39 ALA B C 1
ATOM 2552 O O . ALA B 1 39 ? -9.880 52.481 -10.776 1.00 10.48 39 ALA B O 1
ATOM 2554 N N . LEU B 1 40 ? -11.771 52.944 -9.648 1.00 9.04 40 LEU B N 1
ATOM 2555 C CA . LEU B 1 40 ? -11.938 51.572 -9.179 1.00 8.83 40 LEU B CA 1
ATOM 2556 C C . LEU B 1 40 ? -12.209 50.587 -10.322 1.00 11.60 40 LEU B C 1
ATOM 2557 O O . LEU B 1 40 ? -11.678 49.472 -10.319 1.00 10.40 40 LEU B O 1
ATOM 2562 N N . GLN B 1 41 ? -12.999 51.001 -11.303 1.00 13.29 41 GLN B N 1
ATOM 2563 C CA . GLN B 1 41 ? -13.305 50.157 -12.448 1.00 17.32 41 GLN B CA 1
ATOM 2564 C C . GLN B 1 41 ? -12.038 49.944 -13.302 1.00 13.69 41 GLN B C 1
ATOM 2565 O O . GLN B 1 41 ? -11.797 48.853 -13.814 1.00 13.33 41 GLN B O 1
ATOM 2576 N N . ALA B 1 42 ? -11.200 50.973 -13.382 1.00 11.99 42 ALA B N 1
ATOM 2577 C CA . ALA B 1 42 ? -9.968 50.915 -14.156 1.00 8.34 42 ALA B CA 1
ATOM 2578 C C . ALA B 1 42 ? -8.779 50.202 -13.506 1.00 9.40 42 ALA B C 1
ATOM 2579 O O . ALA B 1 42 ? -7.951 49.626 -14.207 1.00 10.49 42 ALA B O 1
ATOM 2581 N N . VAL B 1 43 ? -8.682 50.243 -12.181 1.00 8.38 43 VAL B N 1
ATOM 2582 C CA . VAL B 1 43 ? -7.549 49.630 -11.492 1.00 7.12 43 VAL B CA 1
ATOM 2583 C C . VAL B 1 43 ? -7.717 48.126 -11.249 1.00 8.87 43 VAL B C 1
ATOM 2584 O O . VAL B 1 43 ? -6.751 47.419 -10.943 1.00 9.17 43 VAL B O 1
ATOM 2588 N N . GLY B 1 44 ? -8.936 47.630 -11.424 1.00 10.59 44 GLY B N 1
ATOM 2589 C CA . GLY B 1 44 ? -9.190 46.214 -11.224 1.00 10.98 44 GLY B CA 1
ATOM 2590 C C . GLY B 1 44 ? -8.429 45.320 -12.185 1.00 12.55 44 GLY B C 1
ATOM 2591 O O . GLY B 1 44 ? -8.389 45.578 -13.382 1.00 12.99 44 GLY B O 1
ATOM 2592 N N . GLY B 1 45 ? -7.795 44.282 -11.647 1.00 14.09 45 GLY B N 1
ATOM 2593 C CA . GLY B 1 45 ? -7.054 43.335 -12.467 1.00 15.31 45 GLY B CA 1
ATOM 2594 C C . GLY B 1 45 ? -5.682 43.774 -12.943 1.00 17.23 45 GLY B C 1
ATOM 2595 O O . GLY B 1 45 ? -5.097 43.131 -13.812 1.00 21.30 45 GLY B O 1
ATOM 2596 N N . THR B 1 46 ? -5.134 44.817 -12.334 1.00 13.43 46 THR B N 1
ATOM 2597 C CA . THR B 1 46 ? -3.829 45.335 -12.728 1.00 13.81 46 THR B CA 1
ATOM 2598 C C . THR B 1 46 ? -2.712 44.956 -11.752 1.00 13.51 46 THR B C 1
ATOM 2599 O O . THR B 1 46 ? -1.536 45.181 -12.032 1.00 16.33 46 THR B O 1
ATOM 2603 N N . GLY B 1 47 ? -3.091 44.438 -10.583 1.00 11.65 47 GLY B N 1
ATOM 2604 C CA . GLY B 1 47 ? -2.113 44.047 -9.584 1.00 11.54 47 GLY B CA 1
ATOM 2605 C C . GLY B 1 47 ? -1.686 45.166 -8.647 1.00 14.40 47 GLY B C 1
ATOM 2606 O O . GLY B 1 47 ? -0.899 44.942 -7.730 1.00 16.81 47 GLY B O 1
ATOM 2607 N N . ILE B 1 48 ? -2.197 46.371 -8.873 1.00 12.03 48 ILE B N 1
ATOM 2608 C CA . ILE B 1 48 ? -1.859 47.523 -8.037 1.00 10.25 48 ILE B CA 1
ATOM 2609 C C . ILE B 1 48 ? -2.676 47.461 -6.756 1.00 8.72 48 ILE B C 1
ATOM 2610 O O . ILE B 1 48 ? -3.892 47.276 -6.806 1.00 12.46 48 ILE B O 1
ATOM 2615 N N . ASN B 1 49 ? -2.001 47.562 -5.616 1.00 9.61 49 ASN B N 1
ATOM 2616 C CA . ASN B 1 49 ? -2.671 47.527 -4.320 1.00 10.75 49 ASN B CA 1
ATOM 2617 C C . ASN B 1 49 ? -3.411 48.841 -4.116 1.00 9.97 49 ASN B C 1
ATOM 2618 O O . ASN B 1 49 ? -2.888 49.905 -4.437 1.00 10.99 49 ASN B O 1
ATOM 2623 N N . VAL B 1 50 ? -4.616 48.772 -3.567 1.00 9.24 50 VAL B N 1
ATOM 2624 C CA . VAL B 1 50 ? -5.413 49.969 -3.362 1.00 8.82 50 VAL B CA 1
ATOM 2625 C C . VAL B 1 50 ? -5.819 50.255 -1.921 1.00 10.40 50 VAL B C 1
ATOM 2626 O O . VAL B 1 50 ? -6.257 49.361 -1.196 1.00 9.35 50 VAL B O 1
ATOM 2630 N N . VAL B 1 51 ? -5.630 51.504 -1.512 1.00 9.17 51 VAL B N 1
ATOM 2631 C CA . VAL B 1 51 ? -6.053 51.977 -0.208 1.00 6.84 51 VAL B CA 1
ATOM 2632 C C . VAL B 1 51 ? -7.224 52.873 -0.601 1.00 5.86 51 VAL B C 1
ATOM 2633 O O . VAL B 1 51 ? -7.059 53.812 -1.375 1.00 8.98 51 VAL B O 1
ATOM 2637 N N . VAL B 1 52 ? -8.420 52.536 -0.155 1.00 7.21 52 VAL B N 1
ATOM 2638 C CA . VAL B 1 52 ? -9.581 53.338 -0.492 1.00 7.56 52 VAL B CA 1
ATOM 2639 C C . VAL B 1 52 ? -10.071 54.062 0.758 1.00 8.99 52 VAL B C 1
ATOM 2640 O O . VAL B 1 52 ? -10.136 53.485 1.846 1.00 8.46 52 VAL B O 1
ATOM 2644 N N . GLY B 1 53 ? -10.364 55.345 0.617 1.00 8.43 53 GLY B N 1
ATOM 2645 C CA . GLY B 1 53 ? -10.825 56.096 1.763 1.00 6.95 53 GLY B CA 1
ATOM 2646 C C . GLY B 1 53 ? -12.313 56.347 1.800 1.00 9.49 53 GLY B C 1
ATOM 2647 O O . GLY B 1 53 ? -13.001 56.281 0.778 1.00 10.87 53 GLY B O 1
ATOM 2648 N N . ALA B 1 54 ? -12.822 56.510 3.013 1.00 10.87 54 ALA B N 1
ATOM 2649 C CA . ALA B 1 54 ? -14.218 56.846 3.241 1.00 11.72 54 ALA B CA 1
ATOM 2650 C C . ALA B 1 54 ? -14.036 58.315 3.598 1.00 13.17 54 ALA B C 1
ATOM 2651 O O . ALA B 1 54 ? -13.397 58.635 4.602 1.00 13.92 54 ALA B O 1
ATOM 2653 N N . PRO B 1 55 ? -14.495 59.225 2.727 1.00 13.40 55 PRO B N 1
ATOM 2654 C CA . PRO B 1 55 ? -14.347 60.658 2.997 1.00 13.71 55 PRO B CA 1
ATOM 2655 C C . PRO B 1 55 ? -14.990 61.136 4.307 1.00 14.10 55 PRO B C 1
ATOM 2656 O O . PRO B 1 55 ? -15.946 60.534 4.805 1.00 12.81 55 PRO B O 1
ATOM 2660 N N . ASN B 1 56 ? -14.465 62.240 4.835 1.00 14.63 56 ASN B N 1
ATOM 2661 C CA . ASN B 1 56 ? -14.922 62.810 6.102 1.00 15.73 56 ASN B CA 1
ATOM 2662 C C . ASN B 1 56 ? -16.408 63.129 6.155 1.00 16.72 56 ASN B C 1
ATOM 2663 O O . ASN B 1 56 ? -17.019 63.023 7.216 1.00 18.14 56 ASN B O 1
ATOM 2668 N N . ASP B 1 57 ? -16.995 63.487 5.014 1.00 18.35 57 ASP B N 1
ATOM 2669 C CA . ASP B 1 57 ? -18.417 63.817 4.975 1.00 22.86 57 ASP B CA 1
ATOM 2670 C C . ASP B 1 57 ? -19.364 62.625 5.155 1.00 24.42 57 ASP B C 1
ATOM 2671 O O . ASP B 1 57 ? -20.547 62.819 5.427 1.00 29.27 57 ASP B O 1
ATOM 2676 N N . VAL B 1 58 ? -18.858 61.399 5.024 1.00 21.81 58 VAL B N 1
ATOM 2677 C CA . VAL B 1 58 ? -19.709 60.221 5.214 1.00 19.58 58 VAL B CA 1
ATOM 2678 C C . VAL B 1 58 ? -19.503 59.550 6.582 1.00 18.04 58 VAL B C 1
ATOM 2679 O O . VAL B 1 58 ? -20.225 58.611 6.928 1.00 17.68 58 VAL B O 1
ATOM 2683 N N . LEU B 1 59 ? -18.552 60.057 7.366 1.00 17.26 59 LEU B N 1
ATOM 2684 C CA . LEU B 1 59 ? -18.239 59.499 8.687 1.00 18.63 59 LEU B CA 1
ATOM 2685 C C . LEU B 1 59 ? -19.427 59.390 9.618 1.00 17.62 59 LEU B C 1
ATOM 2686 O O . LEU B 1 59 ? -19.635 58.353 10.241 1.00 15.90 59 LEU B O 1
ATOM 2691 N N . SER B 1 60 ? -20.199 60.467 9.706 1.00 19.62 60 SER B N 1
ATOM 2692 C CA . SER B 1 60 ? -21.375 60.508 10.560 1.00 18.79 60 SER B CA 1
ATOM 2693 C C . SER B 1 60 ? -22.332 59.381 10.232 1.00 18.35 60 SER B C 1
ATOM 2694 O O . SER B 1 60 ? -22.847 58.720 11.131 1.00 19.01 60 SER B O 1
ATOM 2697 N N . ASN B 1 61 ? -22.538 59.143 8.940 1.00 20.20 61 ASN B N 1
ATOM 2698 C CA . ASN B 1 61 ? -23.441 58.089 8.492 1.00 19.74 61 ASN B CA 1
ATOM 2699 C C . ASN B 1 61 ? -22.906 56.697 8.828 1.00 18.09 61 ASN B C 1
ATOM 2700 O O . ASN B 1 61 ? -23.640 55.862 9.345 1.00 18.34 61 ASN B O 1
ATOM 2705 N N . LEU B 1 62 ? -21.617 56.467 8.596 1.00 16.20 62 LEU B N 1
ATOM 2706 C CA . LEU B 1 62 ? -21.014 55.164 8.897 1.00 16.48 62 LEU B CA 1
ATOM 2707 C C . LEU B 1 62 ? -20.997 54.861 10.392 1.00 14.98 62 LEU B C 1
ATOM 2708 O O . LEU B 1 62 ? -21.083 53.699 10.795 1.00 15.76 62 LEU B O 1
ATOM 2713 N N . ALA B 1 63 ? -20.851 55.902 11.208 1.00 14.25 63 ALA B N 1
ATOM 2714 C CA . ALA B 1 63 ? -20.821 55.740 12.655 1.00 14.80 63 ALA B CA 1
ATOM 2715 C C . ALA B 1 63 ? -22.223 55.538 13.212 1.00 16.68 63 ALA B C 1
ATOM 2716 O O . ALA B 1 63 ? -22.437 54.683 14.068 1.00 19.07 63 ALA B O 1
ATOM 2718 N N . ALA B 1 64 ? -23.174 56.305 12.690 1.00 19.65 64 ALA B N 1
ATOM 2719 C CA . ALA B 1 64 ? -24.565 56.259 13.136 1.00 21.79 64 ALA B CA 1
ATOM 2720 C C . ALA B 1 64 ? -25.353 55.009 12.754 1.00 23.96 64 ALA B C 1
ATOM 2721 O O . ALA B 1 64 ? -26.198 54.554 13.524 1.00 26.87 64 ALA B O 1
ATOM 2723 N N . SER B 1 65 ? -25.101 54.458 11.572 1.00 25.26 65 SER B N 1
ATOM 2724 C CA . SER B 1 65 ? -25.832 53.273 11.140 1.00 26.71 65 SER B CA 1
ATOM 2725 C C . SER B 1 65 ? -24.959 52.154 10.584 1.00 26.13 65 SER B C 1
ATOM 2726 O O . SER B 1 65 ? -24.367 52.281 9.511 1.00 24.83 65 SER B O 1
ATOM 2729 N N . PRO B 1 66 ? -24.883 51.024 11.302 1.00 26.56 66 PRO B N 1
ATOM 2730 C CA . PRO B 1 66 ? -24.072 49.895 10.833 1.00 27.90 66 PRO B CA 1
ATOM 2731 C C . PRO B 1 66 ? -24.578 49.377 9.481 1.00 28.21 66 PRO B C 1
ATOM 2732 O O . PRO B 1 66 ? -23.811 48.833 8.684 1.00 28.04 66 PRO B O 1
ATOM 2736 N N . ALA B 1 67 ? -25.868 49.581 9.219 1.00 26.69 67 ALA B N 1
ATOM 2737 C CA . ALA B 1 67 ? -26.481 49.172 7.960 1.00 25.98 67 ALA B CA 1
ATOM 2738 C C . ALA B 1 67 ? -25.893 50.032 6.842 1.00 24.69 67 ALA B C 1
ATOM 2739 O O . ALA B 1 67 ? -25.599 49.539 5.755 1.00 26.02 67 ALA B O 1
ATOM 2741 N N . ALA B 1 68 ? -25.721 51.323 7.123 1.00 21.14 68 ALA B N 1
ATOM 2742 C CA . ALA B 1 68 ? -25.142 52.252 6.157 1.00 18.94 68 ALA B CA 1
ATOM 2743 C C . ALA B 1 68 ? -23.712 51.812 5.846 1.00 17.46 68 ALA B C 1
ATOM 2744 O O . ALA B 1 68 ? -23.247 51.936 4.712 1.00 18.98 68 ALA B O 1
ATOM 2746 N N . ALA B 1 69 ? -23.034 51.271 6.854 1.00 16.48 69 ALA B N 1
ATOM 2747 C CA . ALA B 1 69 ? -21.667 50.793 6.692 1.00 18.50 69 ALA B CA 1
ATOM 2748 C C . ALA B 1 69 ? -21.643 49.556 5.788 1.00 18.36 69 ALA B C 1
ATOM 2749 O O . ALA B 1 69 ? -20.764 49.427 4.935 1.00 17.46 69 ALA B O 1
ATOM 2751 N N . ALA B 1 70 ? -22.620 48.665 5.960 1.00 17.93 70 ALA B N 1
ATOM 2752 C CA . ALA B 1 70 ? -22.706 47.454 5.148 1.00 16.83 70 ALA B CA 1
ATOM 2753 C C . ALA B 1 70 ? -23.019 47.837 3.707 1.00 15.93 70 ALA B C 1
ATOM 2754 O O . ALA B 1 70 ? -22.532 47.212 2.763 1.00 18.08 70 ALA B O 1
ATOM 2756 N N . SER B 1 71 ? -23.812 48.887 3.546 1.00 16.35 71 SER B N 1
ATOM 2757 C CA . SER B 1 71 ? -24.188 49.373 2.226 1.00 18.84 71 SER B CA 1
ATOM 2758 C C . SER B 1 71 ? -22.970 50.017 1.551 1.00 17.02 71 SER B C 1
ATOM 2759 O O . SER B 1 71 ? -22.724 49.811 0.361 1.00 16.97 71 SER B O 1
ATOM 2762 N N . TRP B 1 72 ? -22.192 50.765 2.328 1.00 14.28 72 TRP B N 1
ATOM 2763 C CA . TRP B 1 72 ? -20.997 51.417 1.809 1.00 13.58 72 TRP B CA 1
ATOM 2764 C C . TRP B 1 72 ? -20.026 50.348 1.309 1.00 12.88 72 TRP B C 1
ATOM 2765 O O . TRP B 1 72 ? -19.461 50.470 0.221 1.00 15.43 72 TRP B O 1
ATOM 2776 N N . VAL B 1 73 ? -19.840 49.301 2.108 1.00 12.57 73 VAL B N 1
ATOM 2777 C CA . VAL B 1 73 ? -18.948 48.206 1.746 1.00 12.66 73 VAL B CA 1
ATOM 2778 C C . VAL B 1 73 ? -19.453 47.470 0.502 1.00 13.88 73 VAL B C 1
ATOM 2779 O O . VAL B 1 73 ? -18.671 47.133 -0.389 1.00 14.77 73 VAL B O 1
ATOM 2783 N N . LYS B 1 74 ? -20.763 47.275 0.411 1.00 15.13 74 LYS B N 1
ATOM 2784 C CA . LYS B 1 74 ? -21.333 46.572 -0.730 1.00 18.18 74 LYS B CA 1
ATOM 2785 C C . LYS B 1 74 ? -21.161 47.346 -2.040 1.00 15.86 74 LYS B C 1
ATOM 2786 O O . LYS B 1 74 ? -20.696 46.790 -3.041 1.00 14.59 74 LYS B O 1
ATOM 2792 N N . SER B 1 75 ? -21.466 48.639 -2.006 1.00 12.90 75 SER B N 1
ATOM 2793 C CA . SER B 1 75 ? -21.368 49.497 -3.183 1.00 13.98 75 SER B CA 1
ATOM 2794 C C . SER B 1 75 ? -19.961 49.902 -3.588 1.00 12.77 75 SER B C 1
ATOM 2795 O O . SER B 1 75 ? -19.691 50.109 -4.771 1.00 14.30 75 SER B O 1
ATOM 2798 N N . ASN B 1 76 ? -19.060 50.005 -2.622 1.00 12.43 76 ASN B N 1
ATOM 2799 C CA . ASN B 1 76 ? -17.714 50.451 -2.936 1.00 12.24 76 ASN B CA 1
ATOM 2800 C C . ASN B 1 76 ? -16.585 49.438 -2.831 1.00 10.60 76 ASN B C 1
ATOM 2801 O O . ASN B 1 76 ? -15.489 49.699 -3.311 1.00 11.77 76 ASN B O 1
ATOM 2806 N N . ILE B 1 77 ? -16.833 48.298 -2.197 1.00 10.32 77 ILE B N 1
ATOM 2807 C CA . ILE B 1 77 ? -15.792 47.283 -2.052 1.00 11.29 77 ILE B CA 1
ATOM 2808 C C . ILE B 1 77 ? -16.200 46.001 -2.769 1.00 11.28 77 ILE B C 1
ATOM 2809 O O . ILE B 1 77 ? -15.539 45.567 -3.707 1.00 13.02 77 ILE B O 1
ATOM 2814 N N . GLN B 1 78 ? -17.307 45.410 -2.338 1.00 12.75 78 GLN B N 1
ATOM 2815 C CA . GLN B 1 78 ? -17.790 44.176 -2.940 1.00 13.91 78 GLN B CA 1
ATOM 2816 C C . GLN B 1 78 ? -18.089 44.309 -4.427 1.00 15.15 78 GLN B C 1
ATOM 2817 O O . GLN B 1 78 ? -17.991 43.336 -5.169 1.00 13.83 78 GLN B O 1
ATOM 2823 N N . ALA B 1 79 ? -18.433 45.518 -4.859 1.00 15.98 79 ALA B N 1
ATOM 2824 C CA . ALA B 1 79 ? -18.752 45.774 -6.258 1.00 16.25 79 ALA B CA 1
ATOM 2825 C C . ALA B 1 79 ? -17.538 45.701 -7.183 1.00 15.78 79 ALA B C 1
ATOM 2826 O O . ALA B 1 79 ? -17.686 45.717 -8.404 1.00 17.97 79 ALA B O 1
ATOM 2828 N N . TYR B 1 80 ? -16.341 45.621 -6.613 1.00 12.70 80 TYR B N 1
ATOM 2829 C CA . TYR B 1 80 ? -15.125 45.557 -7.412 1.00 12.47 80 TYR B CA 1
ATOM 2830 C C . TYR B 1 80 ? -14.263 44.375 -7.003 1.00 11.62 80 TYR B C 1
ATOM 2831 O O . TYR B 1 80 ? -13.173 44.548 -6.461 1.00 11.44 80 TYR B O 1
ATOM 2840 N N . PRO B 1 81 ? -14.718 43.151 -7.319 1.00 13.66 81 PRO B N 1
ATOM 2841 C CA . PRO B 1 81 ? -13.990 41.928 -6.981 1.00 13.46 81 PRO B CA 1
ATOM 2842 C C . PRO B 1 81 ? -12.589 41.810 -7.574 1.00 11.62 81 PRO B C 1
ATOM 2843 O O . PRO B 1 81 ? -11.760 41.084 -7.036 1.00 15.98 81 PRO B O 1
ATOM 2847 N N . LYS B 1 82 ? -12.324 42.515 -8.672 1.00 11.86 82 LYS B N 1
ATOM 2848 C CA . LYS B 1 82 ? -11.009 42.471 -9.328 1.00 13.86 82 LYS B CA 1
ATOM 2849 C C . LYS B 1 82 ? -9.959 43.388 -8.701 1.00 11.52 82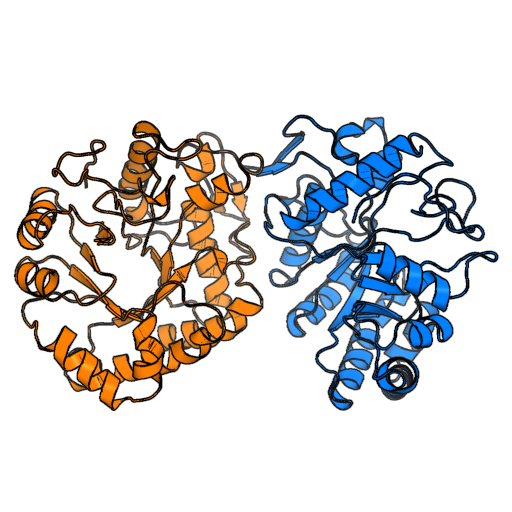 LYS B C 1
ATOM 2850 O O . LYS B 1 82 ? -8.787 43.309 -9.055 1.00 11.85 82 LYS B O 1
ATOM 2856 N N . VAL B 1 83 ? -10.383 44.294 -7.825 1.00 10.03 83 VAL B N 1
ATOM 2857 C CA . VAL B 1 83 ? -9.457 45.230 -7.191 1.00 10.53 83 VAL B CA 1
ATOM 2858 C C . VAL B 1 83 ? -8.730 44.628 -5.995 1.00 11.28 83 VAL B C 1
ATOM 2859 O O . VAL B 1 83 ? -9.343 43.991 -5.135 1.00 10.13 83 VAL B O 1
ATOM 2863 N N . SER B 1 84 ? -7.419 44.846 -5.942 1.00 11.87 84 SER B N 1
ATOM 2864 C CA . SER B 1 84 ? -6.600 44.348 -4.846 1.00 12.70 84 SER B CA 1
ATOM 2865 C C . SER B 1 84 ? -6.634 45.347 -3.689 1.00 11.32 84 SER B C 1
ATOM 2866 O O . SER B 1 84 ? -5.708 46.140 -3.513 1.00 11.79 84 SER B O 1
ATOM 2869 N N . PHE B 1 85 ? -7.733 45.350 -2.944 1.00 11.81 85 PHE B N 1
ATOM 2870 C CA . PHE B 1 85 ? -7.873 46.248 -1.803 1.00 11.03 85 PHE B CA 1
ATOM 2871 C C . PHE B 1 85 ? -6.927 45.822 -0.687 1.00 11.98 85 PHE B C 1
ATOM 2872 O O . PHE B 1 85 ? -6.817 44.640 -0.374 1.00 11.58 85 PHE B O 1
ATOM 2880 N N . ARG B 1 86 ? -6.257 46.794 -0.085 1.00 11.30 86 ARG B N 1
ATOM 2881 C CA . ARG B 1 86 ? -5.324 46.534 1.000 1.00 9.78 86 ARG B CA 1
ATOM 2882 C C . ARG B 1 86 ? -5.899 47.104 2.299 1.00 10.69 86 ARG B C 1
ATOM 2883 O O . ARG B 1 86 ? -6.003 46.395 3.300 1.00 10.06 86 ARG B O 1
ATOM 2891 N N . TYR B 1 87 ? -6.289 48.379 2.280 1.00 8.80 87 TYR B N 1
ATOM 2892 C CA . TYR B 1 87 ? -6.867 49.014 3.463 1.00 8.41 87 TYR B CA 1
ATOM 2893 C C . TYR B 1 87 ? -8.043 49.903 3.104 1.00 8.88 87 TYR B C 1
ATOM 2894 O O . TYR B 1 87 ? -8.154 50.386 1.974 1.00 8.35 87 TYR B O 1
ATOM 2903 N N . VAL B 1 88 ? -8.920 50.104 4.081 1.00 9.83 88 VAL B N 1
ATOM 2904 C CA . VAL B 1 88 ? -10.039 51.028 3.949 1.00 9.13 88 VAL B CA 1
ATOM 2905 C C . VAL B 1 88 ? -9.662 52.085 4.989 1.00 9.73 88 VAL B C 1
ATOM 2906 O O . VAL B 1 88 ? -9.537 51.776 6.178 1.00 9.04 88 VAL B O 1
ATOM 2910 N N . CYS B 1 89 ? -9.344 53.287 4.525 1.00 7.57 89 CYS B N 1
ATOM 2911 C CA . CYS B 1 89 ? -8.964 54.377 5.415 1.00 6.50 89 CYS B CA 1
ATOM 2912 C C . CYS B 1 89 ? -10.184 55.234 5.720 1.00 8.42 89 CYS B C 1
ATOM 2913 O O . CYS B 1 89 ? -10.680 55.959 4.859 1.00 6.87 89 CYS B O 1
ATOM 2916 N N . VAL B 1 90 ? -10.696 55.101 6.937 1.00 9.13 90 VAL B N 1
ATOM 2917 C CA . VAL B 1 90 ? -11.870 55.840 7.372 1.00 11.20 90 VAL B CA 1
ATOM 2918 C C . VAL B 1 90 ? -11.495 57.230 7.887 1.00 12.56 90 VAL B C 1
ATOM 2919 O O . VAL B 1 90 ? -11.000 57.388 9.000 1.00 13.24 90 VAL B O 1
ATOM 2923 N N . GLY B 1 91 ? -11.715 58.232 7.046 1.00 12.49 91 GLY B N 1
ATOM 2924 C CA . GLY B 1 91 ? -11.404 59.595 7.419 1.00 12.49 91 GLY B CA 1
ATOM 2925 C C . GLY B 1 91 ? -9.967 59.980 7.141 1.00 13.59 91 GLY B C 1
ATOM 2926 O O . GLY B 1 91 ? -9.069 59.134 7.061 1.00 11.03 91 GLY B O 1
ATOM 2927 N N . ASN B 1 92 ? -9.751 61.273 6.948 1.00 12.14 92 ASN B N 1
ATOM 2928 C CA . ASN B 1 92 ? -8.415 61.790 6.700 1.00 13.65 92 ASN B CA 1
ATOM 2929 C C . ASN B 1 92 ? -8.286 63.065 7.511 1.00 12.33 92 ASN B C 1
ATOM 2930 O O . ASN B 1 92 ? -9.005 64.035 7.273 1.00 12.12 92 ASN B O 1
ATOM 2935 N N . GLU B 1 93 ? -7.428 63.019 8.521 1.00 10.05 93 GLU B N 1
ATOM 2936 C CA . GLU B 1 93 ? -7.184 64.155 9.400 1.00 11.22 93 GLU B CA 1
ATOM 2937 C C . GLU B 1 93 ? -8.473 64.709 10.004 1.00 11.61 93 GLU B C 1
ATOM 2938 O O . GLU B 1 93 ? -8.713 65.916 10.008 1.00 13.28 93 GLU B O 1
ATOM 2944 N N . VAL B 1 94 ? -9.310 63.801 10.492 1.00 13.12 94 VAL B N 1
ATOM 2945 C CA . VAL B 1 94 ? -10.573 64.167 11.124 1.00 15.84 94 VAL B CA 1
ATOM 2946 C C . VAL B 1 94 ? -10.246 65.034 12.344 1.00 17.92 94 VAL B C 1
ATOM 2947 O O . VAL B 1 94 ? -9.320 64.725 13.107 1.00 15.38 94 VAL B O 1
ATOM 2951 N N . ALA B 1 95 ? -10.996 66.118 12.519 1.00 18.71 95 ALA B N 1
ATOM 2952 C CA . ALA B 1 95 ? -10.755 67.027 13.633 1.00 22.44 95 ALA B CA 1
ATOM 2953 C C . ALA B 1 95 ? -12.041 67.518 14.293 1.00 21.71 95 ALA B C 1
ATOM 2954 O O . ALA B 1 95 ? -13.133 67.340 13.756 1.00 21.78 95 ALA B O 1
ATOM 2956 N N . GLY B 1 96 ? -11.896 68.115 15.473 1.00 23.67 96 GLY B N 1
ATOM 2957 C CA . GLY B 1 96 ? -13.035 68.648 16.197 1.00 24.14 96 GLY B CA 1
ATOM 2958 C C . GLY B 1 96 ? -13.966 67.598 16.758 1.00 24.98 96 GLY B C 1
ATOM 2959 O O . GLY B 1 96 ? -13.528 66.515 17.145 1.00 26.54 96 GLY B O 1
ATOM 2960 N N . GLY B 1 97 ? -15.258 67.917 16.788 1.00 25.54 97 GLY B N 1
ATOM 2961 C CA . GLY B 1 97 ? -16.248 66.992 17.312 1.00 25.59 97 GLY B CA 1
ATOM 2962 C C . GLY B 1 97 ? -16.430 65.744 16.467 1.00 24.79 97 GLY B C 1
ATOM 2963 O O . GLY B 1 97 ? -16.877 64.713 16.965 1.00 26.39 97 GLY B O 1
ATOM 2964 N N . ALA B 1 98 ? -16.061 65.827 15.194 1.00 23.94 98 ALA B N 1
ATOM 2965 C CA . ALA B 1 98 ? -16.188 64.701 14.279 1.00 21.33 98 ALA B CA 1
ATOM 2966 C C . ALA B 1 98 ? -15.364 63.490 14.730 1.00 21.04 98 ALA B C 1
ATOM 2967 O O . ALA B 1 98 ? -15.690 62.350 14.392 1.00 20.17 98 ALA B O 1
ATOM 2969 N N . THR B 1 99 ? -14.320 63.733 15.521 1.00 19.03 99 THR B N 1
ATOM 2970 C CA . THR B 1 99 ? -13.459 62.658 16.003 1.00 18.99 99 THR B CA 1
ATOM 2971 C C . THR B 1 99 ? -14.202 61.634 16.849 1.00 19.33 99 THR B C 1
ATOM 2972 O O . THR B 1 99 ? -13.733 60.510 17.020 1.00 20.02 99 THR B O 1
ATOM 2976 N N . ARG B 1 100 ? -15.359 62.023 17.375 1.00 20.79 100 ARG B N 1
ATOM 2977 C CA . ARG B 1 100 ? -16.166 61.126 18.195 1.00 24.72 100 ARG B CA 1
ATOM 2978 C C . ARG B 1 100 ? -16.778 60.019 17.336 1.00 21.35 100 ARG B C 1
ATOM 2979 O O . ARG B 1 100 ? -17.129 58.956 17.841 1.00 19.71 100 ARG B O 1
ATOM 2987 N N . ASN B 1 101 ? -16.895 60.278 16.037 1.00 19.84 101 ASN B N 1
ATOM 2988 C CA . ASN B 1 101 ? -17.464 59.314 15.099 1.00 18.52 101 ASN B CA 1
ATOM 2989 C C . ASN B 1 101 ? -16.443 58.327 14.564 1.00 15.93 101 ASN B C 1
ATOM 2990 O O . ASN B 1 101 ? -16.808 57.287 14.020 1.00 18.72 101 ASN B O 1
ATOM 2995 N N . LEU B 1 102 ? -15.167 58.633 14.764 1.00 15.88 102 LEU B N 1
ATOM 2996 C CA . LEU B 1 102 ? -14.081 57.794 14.275 1.00 16.09 102 LEU B CA 1
ATOM 2997 C C . LEU B 1 102 ? -14.159 56.309 14.598 1.00 15.88 102 LEU B C 1
ATOM 2998 O O . LEU B 1 102 ? -14.322 55.492 13.695 1.00 14.99 102 LEU B O 1
ATOM 3003 N N . VAL B 1 103 ? -14.030 55.951 15.873 1.00 14.83 103 VAL B N 1
ATOM 3004 C CA . VAL B 1 103 ? -14.072 54.543 16.262 1.00 15.27 103 VAL B CA 1
ATOM 3005 C C . VAL B 1 103 ? -15.374 53.836 15.871 1.00 15.77 103 VAL B C 1
ATOM 3006 O O . VAL B 1 103 ? -15.337 52.729 15.336 1.00 15.78 103 VAL B O 1
ATOM 3010 N N . PRO B 1 104 ? -16.540 54.462 16.126 1.00 17.65 104 PRO B N 1
ATOM 3011 C CA . PRO B 1 104 ? -17.807 53.819 15.757 1.00 15.66 104 PRO B CA 1
ATOM 3012 C C . PRO B 1 104 ? -17.850 53.498 14.258 1.00 14.57 104 PRO B C 1
ATOM 3013 O O . PRO B 1 104 ? -18.246 52.403 13.867 1.00 14.41 104 PRO B O 1
ATOM 3017 N N . ALA B 1 105 ? -17.421 54.449 13.429 1.00 12.81 105 ALA B N 1
ATOM 3018 C CA . ALA B 1 105 ? -17.404 54.251 11.982 1.00 13.97 105 ALA B CA 1
ATOM 3019 C C . ALA B 1 105 ? -16.445 53.126 11.587 1.00 13.19 105 ALA B C 1
ATOM 3020 O O . ALA B 1 105 ? -16.782 52.283 10.756 1.00 15.59 105 ALA B O 1
ATOM 3022 N N . MET B 1 106 ? -15.260 53.098 12.193 1.00 13.54 106 MET B N 1
ATOM 3023 C CA . MET B 1 106 ? -14.279 52.055 11.895 1.00 14.72 106 MET B CA 1
ATOM 3024 C C . MET B 1 106 ? -14.798 50.684 12.306 1.00 14.68 106 MET B C 1
ATOM 3025 O O . MET B 1 106 ? -14.597 49.702 11.592 1.00 15.15 106 MET B O 1
ATOM 3030 N N . LYS B 1 107 ? -15.458 50.622 13.459 1.00 16.40 107 LYS B N 1
ATOM 3031 C CA . LYS B 1 107 ? -16.039 49.381 13.972 1.00 20.43 107 LYS B CA 1
ATOM 3032 C C . LYS B 1 107 ? -17.089 48.840 13.003 1.00 16.45 107 LYS B C 1
ATOM 3033 O O . LYS B 1 107 ? -17.095 47.647 12.673 1.00 18.80 107 LYS B O 1
ATOM 3039 N N . ASN B 1 108 ? -17.974 49.726 12.558 1.00 13.83 108 ASN B N 1
ATOM 3040 C CA . ASN B 1 108 ? -19.047 49.354 11.644 1.00 14.69 108 ASN B CA 1
ATOM 3041 C C . ASN B 1 108 ? -18.531 48.914 10.276 1.00 15.68 108 ASN B C 1
ATOM 3042 O O . ASN B 1 108 ? -19.038 47.950 9.698 1.00 14.35 108 ASN B O 1
ATOM 3047 N N . VAL B 1 109 ? -17.512 49.597 9.763 1.00 12.95 109 VAL B N 1
ATOM 3048 C CA . VAL B 1 109 ? -16.945 49.217 8.474 1.00 12.24 109 VAL B CA 1
ATOM 3049 C C . VAL B 1 109 ? -16.247 47.864 8.641 1.00 12.77 109 VAL B C 1
ATOM 3050 O O . VAL B 1 109 ? -16.394 46.967 7.808 1.00 13.90 109 VAL B O 1
ATOM 3054 N N . HIS B 1 110 ? -15.533 47.703 9.751 1.00 13.21 110 HIS B N 1
ATOM 3055 C CA . HIS B 1 110 ? -14.829 46.464 10.036 1.00 13.10 110 HIS B CA 1
ATOM 3056 C C . HIS B 1 110 ? -15.792 45.280 10.135 1.00 14.46 110 HIS B C 1
ATOM 3057 O O . HIS B 1 110 ? -15.505 44.195 9.634 1.00 13.56 110 HIS B O 1
ATOM 3064 N N . GLY B 1 111 ? -16.912 45.482 10.818 1.00 15.00 111 GLY B N 1
ATOM 3065 C CA . GLY B 1 111 ? -17.891 44.420 10.954 1.00 16.33 111 GLY B CA 1
ATOM 3066 C C . GLY B 1 111 ? -18.465 44.018 9.610 1.00 18.03 111 GLY B C 1
ATOM 3067 O O . GLY B 1 111 ? -18.648 42.829 9.341 1.00 20.66 111 GLY B O 1
ATOM 3068 N N . ALA B 1 112 ? -18.720 45.006 8.755 1.00 17.83 112 ALA B N 1
ATOM 3069 C CA . ALA B 1 112 ? -19.272 44.761 7.424 1.00 16.56 112 ALA B CA 1
ATOM 3070 C C . ALA B 1 112 ? -18.295 43.977 6.552 1.00 17.37 112 ALA B C 1
ATOM 3071 O O . ALA B 1 112 ? -18.695 43.079 5.808 1.00 18.94 112 ALA B O 1
ATOM 3073 N N . LEU B 1 113 ? -17.011 44.300 6.661 1.00 16.38 113 LEU B N 1
ATOM 3074 C CA . LEU B 1 113 ? -15.987 43.625 5.880 1.00 14.76 113 LEU B CA 1
ATOM 3075 C C . LEU B 1 113 ? -15.840 42.158 6.265 1.00 17.52 113 LEU B C 1
ATOM 3076 O O . LEU B 1 113 ? -15.824 41.277 5.400 1.00 17.62 113 LEU B O 1
ATOM 3081 N N . VAL B 1 114 ? -15.716 41.898 7.563 1.00 18.95 114 VAL B N 1
ATOM 3082 C CA . VAL B 1 114 ? -15.558 40.537 8.065 1.00 21.72 114 VAL B CA 1
ATOM 3083 C C . VAL B 1 114 ? -16.740 39.654 7.659 1.00 22.87 114 VAL B C 1
ATOM 3084 O O . VAL B 1 114 ? -16.553 38.509 7.241 1.00 25.49 114 VAL B O 1
ATOM 3088 N N . ALA B 1 115 ? -17.942 40.220 7.714 1.00 22.07 115 ALA B N 1
ATOM 3089 C CA . ALA B 1 115 ? -19.161 39.505 7.360 1.00 23.39 115 ALA B CA 1
ATOM 3090 C C . ALA B 1 115 ? -19.196 39.085 5.890 1.00 25.72 115 ALA B C 1
ATOM 3091 O O . ALA B 1 115 ? -19.828 38.087 5.540 1.00 28.05 115 ALA B O 1
ATOM 3093 N N . ALA B 1 116 ? -18.516 39.842 5.035 1.00 25.77 116 ALA B N 1
ATOM 3094 C CA . ALA B 1 116 ? -18.484 39.545 3.607 1.00 24.64 116 ALA B CA 1
ATOM 3095 C C . ALA B 1 116 ? -17.300 38.662 3.214 1.00 24.50 116 ALA B C 1
ATOM 3096 O O . ALA B 1 116 ? -17.110 38.365 2.034 1.00 28.56 116 ALA B O 1
ATOM 3098 N N . GLY B 1 117 ? -16.506 38.245 4.196 1.00 22.33 117 GLY B N 1
ATOM 3099 C CA . GLY B 1 117 ? -15.345 37.418 3.907 1.00 22.50 117 GLY B CA 1
ATOM 3100 C C . GLY B 1 117 ? -14.185 38.267 3.418 1.00 22.26 117 GLY B C 1
ATOM 3101 O O . GLY B 1 117 ? -13.157 37.754 2.952 1.00 21.56 117 GLY B O 1
ATOM 3102 N N . LEU B 1 118 ? -14.329 39.579 3.569 1.00 21.79 118 LEU B N 1
ATOM 3103 C CA . LEU B 1 118 ? -13.308 40.522 3.141 1.00 18.81 118 LEU B CA 1
ATOM 3104 C C . LEU B 1 118 ? -12.512 41.036 4.333 1.00 19.49 118 LEU B C 1
ATOM 3105 O O . LEU B 1 118 ? -11.886 42.095 4.267 1.00 16.03 118 LEU B O 1
ATOM 3110 N N . GLY B 1 119 ? -12.467 40.223 5.384 1.00 17.49 119 GLY B N 1
ATOM 3111 C CA . GLY B 1 119 ? -11.757 40.584 6.597 1.00 14.20 119 GLY B CA 1
ATOM 3112 C C . GLY B 1 119 ? -10.261 40.778 6.457 1.00 13.77 119 GLY B C 1
ATOM 3113 O O . GLY B 1 119 ? -9.621 41.227 7.396 1.00 13.57 119 GLY B O 1
ATOM 3114 N N . HIS B 1 120 ? -9.688 40.401 5.316 1.00 12.88 120 HIS B N 1
ATOM 3115 C CA . HIS B 1 120 ? -8.253 40.577 5.109 1.00 11.12 120 HIS B CA 1
ATOM 3116 C C . HIS B 1 120 ? -7.952 42.052 4.839 1.00 12.49 120 HIS B C 1
ATOM 3117 O O . HIS B 1 120 ? -6.801 42.482 4.895 1.00 13.10 120 HIS B O 1
ATOM 3124 N N . ILE B 1 121 ? -8.989 42.802 4.481 1.00 12.49 121 ILE B N 1
ATOM 3125 C CA . ILE B 1 121 ? -8.849 44.228 4.216 1.00 12.24 121 ILE B CA 1
ATOM 3126 C C . ILE B 1 121 ? -8.935 44.947 5.561 1.00 11.84 121 ILE B C 1
ATOM 3127 O O . ILE B 1 121 ? -9.985 44.958 6.200 1.00 13.75 121 ILE B O 1
ATOM 3132 N N . LYS B 1 122 ? -7.825 45.532 5.990 1.00 11.58 122 LYS B N 1
ATOM 3133 C CA . LYS B 1 122 ? -7.760 46.223 7.274 1.00 14.32 122 LYS B CA 1
ATOM 3134 C C . LYS B 1 122 ? -8.369 47.628 7.283 1.00 13.61 122 LYS B C 1
ATOM 3135 O O . LYS B 1 122 ? -8.247 48.372 6.312 1.00 13.07 122 LYS B O 1
ATOM 3141 N N . VAL B 1 123 ? -9.036 47.972 8.384 1.00 12.17 123 VAL B N 1
ATOM 3142 C CA . VAL B 1 123 ? -9.668 49.282 8.543 1.00 11.84 123 VAL B CA 1
ATOM 3143 C C . VAL B 1 123 ? -8.771 50.163 9.401 1.00 11.45 123 VAL B C 1
ATOM 3144 O O . VAL B 1 123 ? -8.323 49.751 10.470 1.00 12.51 123 VAL B O 1
ATOM 3148 N N . THR B 1 124 ? -8.520 51.380 8.940 1.00 9.93 124 THR B N 1
ATOM 3149 C CA . THR B 1 124 ? -7.659 52.296 9.665 1.00 8.99 124 THR B CA 1
ATOM 3150 C C . THR B 1 124 ? -8.119 53.734 9.444 1.00 8.49 124 THR B C 1
ATOM 3151 O O . THR B 1 124 ? -9.208 53.968 8.917 1.00 7.84 124 THR B O 1
ATOM 3155 N N . THR B 1 125 ? -7.328 54.684 9.927 1.00 8.02 125 THR B N 1
ATOM 3156 C CA . THR B 1 125 ? -7.617 56.101 9.754 1.00 6.71 125 THR B CA 1
ATOM 3157 C C . THR B 1 125 ? -6.280 56.809 9.530 1.00 7.23 125 THR B C 1
ATOM 3158 O O . THR B 1 125 ? -5.226 56.286 9.894 1.00 8.13 125 THR B O 1
ATOM 3162 N N . SER B 1 126 ? -6.327 57.985 8.915 1.00 7.61 126 SER B N 1
ATOM 3163 C CA . SER B 1 126 ? -5.124 58.739 8.612 1.00 7.81 126 SER B CA 1
ATOM 3164 C C . SER B 1 126 ? -5.059 59.998 9.462 1.00 7.44 126 SER B C 1
ATOM 3165 O O . SER B 1 126 ? -6.003 60.783 9.486 1.00 8.98 126 SER B O 1
ATOM 3168 N N . VAL B 1 127 ? -3.956 60.185 10.174 1.00 6.51 127 VAL B N 1
ATOM 3169 C CA . VAL B 1 127 ? -3.807 61.349 11.027 1.00 6.66 127 VAL B CA 1
ATOM 3170 C C . VAL B 1 127 ? -2.650 62.240 10.599 1.00 7.27 127 VAL B C 1
ATOM 3171 O O . VAL B 1 127 ? -1.692 61.790 9.977 1.00 6.57 127 VAL B O 1
ATOM 3175 N N . SER B 1 128 ? -2.759 63.516 10.940 1.00 8.63 128 SER B N 1
ATOM 3176 C CA . SER B 1 128 ? -1.738 64.503 10.626 1.00 8.74 128 SER B CA 1
ATOM 3177 C C . SER B 1 128 ? -0.628 64.458 11.672 1.00 7.88 128 SER B C 1
ATOM 3178 O O . SER B 1 128 ? -0.872 64.129 12.835 1.00 8.31 128 SER B O 1
ATOM 3181 N N . GLN B 1 129 ? 0.574 64.863 11.277 1.00 10.05 129 GLN B N 1
ATOM 3182 C CA . GLN B 1 129 ? 1.712 64.904 12.195 1.00 11.19 129 GLN B CA 1
ATOM 3183 C C . GLN B 1 129 ? 1.457 65.961 13.274 1.00 13.13 129 GLN B C 1
ATOM 3184 O O . GLN B 1 129 ? 2.101 65.966 14.323 1.00 13.53 129 GLN B O 1
ATOM 3190 N N . ALA B 1 130 ? 0.490 66.838 13.018 1.00 13.53 130 ALA B N 1
ATOM 3191 C CA . ALA B 1 130 ? 0.128 67.904 13.944 1.00 14.03 130 ALA B CA 1
ATOM 3192 C C . ALA B 1 130 ? -0.464 67.404 15.265 1.00 14.81 130 ALA B C 1
ATOM 3193 O O . ALA B 1 130 ? -0.580 68.175 16.211 1.00 15.97 130 ALA B O 1
ATOM 3195 N N . ILE B 1 131 ? -0.875 66.138 15.332 1.00 12.11 131 ILE B N 1
ATOM 3196 C CA . ILE B 1 131 ? -1.427 65.623 16.583 1.00 12.96 131 ILE B CA 1
ATOM 3197 C C . ILE B 1 131 ? -0.330 65.278 17.592 1.00 11.11 131 ILE B C 1
ATOM 3198 O O . ILE B 1 131 ? -0.617 64.919 18.736 1.00 10.21 131 ILE B O 1
ATOM 3203 N N . LEU B 1 132 ? 0.925 65.355 17.159 1.00 11.85 132 LEU B N 1
ATOM 3204 C CA . LEU B 1 132 ? 2.053 65.093 18.046 1.00 12.69 132 LEU B CA 1
ATOM 3205 C C . LEU B 1 132 ? 2.360 66.361 18.847 1.00 13.93 132 LEU B C 1
ATOM 3206 O O . LEU B 1 132 ? 2.583 67.427 18.273 1.00 16.03 132 LEU B O 1
ATOM 3211 N N . GLY B 1 133 ? 2.333 66.249 20.169 1.00 14.11 133 GLY B N 1
ATOM 3212 C CA . GLY B 1 133 ? 2.648 67.385 21.019 1.00 14.53 133 GLY B CA 1
ATOM 3213 C C . GLY B 1 133 ? 4.155 67.516 21.137 1.00 14.81 133 GLY B C 1
ATOM 3214 O O . GLY B 1 133 ? 4.693 68.615 21.292 1.00 16.06 133 GLY B O 1
ATOM 3215 N N . VAL B 1 134 ? 4.837 66.373 21.081 1.00 11.20 134 VAL B N 1
ATOM 3216 C CA . VAL B 1 134 ? 6.293 66.310 21.153 1.00 11.23 134 VAL B CA 1
ATOM 3217 C C . VAL B 1 134 ? 6.800 65.327 20.097 1.00 9.23 134 VAL B C 1
ATOM 3218 O O . VAL B 1 134 ? 6.316 64.204 20.010 1.00 9.50 134 VAL B O 1
ATOM 3222 N N . PHE B 1 135 ? 7.749 65.757 19.278 1.00 7.82 135 PHE B N 1
ATOM 3223 C CA . PHE B 1 135 ? 8.306 64.884 18.255 1.00 9.26 135 PHE B CA 1
ATOM 3224 C C . PHE B 1 135 ? 9.804 64.763 18.476 1.00 8.46 135 PHE B C 1
ATOM 3225 O O . PHE B 1 135 ? 10.436 63.804 18.045 1.00 8.20 135 PHE B O 1
ATOM 3233 N N . SER B 1 136 ? 10.359 65.746 19.174 1.00 6.10 136 SER B N 1
ATOM 3234 C CA . SER B 1 136 ? 11.785 65.785 19.461 1.00 7.98 136 SER B CA 1
ATOM 3235 C C . SER B 1 136 ? 12.034 65.946 20.967 1.00 11.42 136 SER B C 1
ATOM 3236 O O . SER B 1 136 ? 11.536 66.894 21.580 1.00 12.38 136 SER B O 1
ATOM 3239 N N . PRO B 1 137 ? 12.781 65.010 21.587 1.00 8.88 137 PRO B N 1
ATOM 3240 C CA . PRO B 1 137 ? 13.382 63.827 20.963 1.00 8.57 137 PRO B CA 1
ATOM 3241 C C . PRO B 1 137 ? 12.328 62.727 20.826 1.00 8.95 137 PRO B C 1
ATOM 3242 O O . PRO B 1 137 ? 11.344 62.711 21.570 1.00 9.01 137 PRO B O 1
ATOM 3246 N N . PRO B 1 138 ? 12.525 61.784 19.887 1.00 6.43 138 PRO B N 1
ATOM 3247 C CA . PRO B 1 138 ? 11.574 60.688 19.662 1.00 7.27 138 PRO B CA 1
ATOM 3248 C C . PRO B 1 138 ? 11.188 59.892 20.906 1.00 5.74 138 PRO B C 1
ATOM 3249 O O . PRO B 1 138 ? 10.044 59.480 21.045 1.00 7.36 138 PRO B O 1
ATOM 3253 N N . SER B 1 139 ? 12.135 59.703 21.819 1.00 7.94 139 SER B N 1
ATOM 3254 C CA . SER B 1 139 ? 11.886 58.950 23.050 1.00 9.14 139 SER B CA 1
ATOM 3255 C C . SER B 1 139 ? 10.823 59.576 23.940 1.00 9.94 139 SER B C 1
ATOM 3256 O O . SER B 1 139 ? 10.333 58.933 24.862 1.00 11.08 139 SER B O 1
ATOM 3259 N N . ALA B 1 140 ? 10.496 60.840 23.688 1.00 9.66 140 ALA B N 1
ATOM 3260 C CA . ALA B 1 140 ? 9.492 61.548 24.472 1.00 8.93 140 ALA B CA 1
ATOM 3261 C C . ALA B 1 140 ? 8.201 61.777 23.685 1.00 9.84 140 ALA B C 1
ATOM 3262 O O . ALA B 1 140 ? 7.306 62.491 24.145 1.00 10.16 140 ALA B O 1
ATOM 3264 N N . GLY B 1 141 ? 8.106 61.153 22.512 1.00 10.36 141 GLY B N 1
ATOM 3265 C CA . GLY B 1 141 ? 6.935 61.294 21.666 1.00 8.92 141 GLY B CA 1
ATOM 3266 C C . GLY B 1 141 ? 5.614 61.145 22.393 1.00 9.81 141 GLY B C 1
ATOM 3267 O O . GLY B 1 141 ? 5.389 60.173 23.116 1.00 10.95 141 GLY B O 1
ATOM 3268 N N . SER B 1 142 ? 4.731 62.113 22.194 1.00 10.50 142 SER B N 1
ATOM 3269 C CA . SER B 1 142 ? 3.422 62.105 22.838 1.00 12.35 142 SER B CA 1
ATOM 3270 C C . SER B 1 142 ? 2.422 62.839 21.976 1.00 11.18 142 SER B C 1
ATOM 3271 O O . SER B 1 142 ? 2.785 63.757 21.241 1.00 9.80 142 SER B O 1
ATOM 3274 N N . PHE B 1 143 ? 1.164 62.420 22.064 1.00 14.21 143 PHE B N 1
ATOM 3275 C CA . PHE B 1 143 ? 0.077 63.080 21.352 1.00 13.43 143 PHE B CA 1
ATOM 3276 C C . PHE B 1 143 ? -0.284 64.270 22.237 1.00 15.83 143 PHE B C 1
ATOM 3277 O O . PHE B 1 143 ? 0.013 64.264 23.440 1.00 13.69 143 PHE B O 1
ATOM 3285 N N . THR B 1 144 ? -0.888 65.298 21.652 1.00 15.67 144 THR B N 1
ATOM 3286 C CA . THR B 1 144 ? -1.311 66.456 22.433 1.00 17.10 144 THR B CA 1
ATOM 3287 C C . THR B 1 144 ? -2.453 65.993 23.342 1.00 20.38 144 THR B C 1
ATOM 3288 O O . THR B 1 144 ? -2.966 64.878 23.190 1.00 18.08 144 THR B O 1
ATOM 3292 N N . GLY B 1 145 ? -2.906 66.882 24.223 1.00 22.80 145 GLY B N 1
ATOM 3293 C CA . GLY B 1 145 ? -4.000 66.553 25.119 1.00 22.72 145 GLY B CA 1
ATOM 3294 C C . GLY B 1 145 ? -5.303 66.299 24.378 1.00 22.35 145 GLY B C 1
ATOM 3295 O O . GLY B 1 145 ? -5.965 65.293 24.624 1.00 25.39 145 GLY B O 1
ATOM 3296 N N . GLU B 1 146 ? -5.658 67.194 23.457 1.00 23.11 146 GLU B N 1
ATOM 3297 C CA . GLU B 1 146 ? -6.887 67.051 22.679 1.00 26.41 146 GLU B CA 1
ATOM 3298 C C . GLU B 1 146 ? -6.846 65.750 21.886 1.00 25.04 146 GLU B C 1
ATOM 3299 O O . GLU B 1 146 ? -7.777 64.947 21.943 1.00 25.55 146 GLU B O 1
ATOM 3305 N N . ALA B 1 147 ? -5.743 65.538 21.174 1.00 22.89 147 ALA B N 1
ATOM 3306 C CA . ALA B 1 147 ? -5.575 64.347 20.351 1.00 19.66 147 ALA B CA 1
ATOM 3307 C C . ALA B 1 147 ? -5.598 63.059 21.165 1.00 17.67 147 ALA B C 1
ATOM 3308 O O . ALA B 1 147 ? -6.238 62.086 20.768 1.00 16.22 147 ALA B O 1
ATOM 3310 N N . ALA B 1 148 ? -4.931 63.065 22.314 1.00 15.99 148 ALA B N 1
ATOM 3311 C CA . ALA B 1 148 ? -4.874 61.893 23.181 1.00 16.17 148 ALA B CA 1
ATOM 3312 C C . ALA B 1 148 ? -6.264 61.389 23.548 1.00 16.61 148 ALA B C 1
ATOM 3313 O O . ALA B 1 148 ? -6.481 60.178 23.664 1.00 15.83 148 ALA B O 1
ATOM 3315 N N . ALA B 1 149 ? -7.207 62.319 23.677 1.00 20.75 149 ALA B N 1
ATOM 3316 C CA . ALA B 1 149 ? -8.589 62.003 24.030 1.00 23.09 149 ALA B CA 1
ATOM 3317 C C . ALA B 1 149 ? -9.244 61.007 23.076 1.00 22.79 149 ALA B C 1
ATOM 3318 O O . ALA B 1 149 ? -9.934 60.087 23.514 1.00 23.51 149 ALA B O 1
ATOM 3320 N N . PHE B 1 150 ? -9.049 61.200 21.774 1.00 21.04 150 PHE B N 1
ATOM 3321 C CA . PHE B 1 150 ? -9.634 60.293 20.794 1.00 17.09 150 PHE B CA 1
ATOM 3322 C C . PHE B 1 150 ? -8.644 59.256 20.282 1.00 14.74 150 PHE B C 1
ATOM 3323 O O . PHE B 1 150 ? -9.043 58.168 19.871 1.00 14.54 150 PHE B O 1
ATOM 3331 N N . MET B 1 151 ? -7.353 59.567 20.348 1.00 13.97 151 MET B N 1
ATOM 3332 C CA . MET B 1 151 ? -6.332 58.642 19.873 1.00 13.68 151 MET B CA 1
ATOM 3333 C C . MET B 1 151 ? -6.200 57.394 20.732 1.00 13.92 151 MET B C 1
ATOM 3334 O O . MET B 1 151 ? -5.830 56.341 20.224 1.00 14.78 151 MET B O 1
ATOM 3339 N N . GLY B 1 152 ? -6.490 57.510 22.027 1.00 14.80 152 GLY B N 1
ATOM 3340 C CA . GLY B 1 152 ? -6.417 56.358 22.909 1.00 10.92 152 GLY B CA 1
ATOM 3341 C C . GLY B 1 152 ? -7.296 55.250 22.363 1.00 11.77 152 GLY B C 1
ATOM 3342 O O . GLY B 1 152 ? -6.805 54.156 22.083 1.00 12.64 152 GLY B O 1
ATOM 3343 N N . PRO B 1 153 ? -8.604 55.503 22.198 1.00 11.62 153 PRO B N 1
ATOM 3344 C CA . PRO B 1 153 ? -9.554 54.518 21.672 1.00 13.92 153 PRO B CA 1
ATOM 3345 C C . PRO B 1 153 ? -9.202 54.055 20.251 1.00 14.31 153 PRO B C 1
ATOM 3346 O O . PRO B 1 153 ? -9.393 52.889 19.905 1.00 14.47 153 PRO B O 1
ATOM 3350 N N . VAL B 1 154 ? -8.703 54.969 19.426 1.00 12.82 154 VAL B N 1
ATOM 3351 C CA . VAL B 1 154 ? -8.325 54.635 18.054 1.00 12.18 154 VAL B CA 1
ATOM 3352 C C . VAL B 1 154 ? -7.192 53.607 18.042 1.00 11.46 154 VAL B C 1
ATOM 3353 O O . VAL B 1 154 ? -7.303 52.548 17.421 1.00 9.41 154 VAL B O 1
ATOM 3357 N N . VAL B 1 155 ? -6.118 53.914 18.762 1.00 11.86 155 VAL B N 1
ATOM 3358 C CA . VAL B 1 155 ? -4.958 53.039 18.846 1.00 11.43 155 VAL B CA 1
ATOM 3359 C C . VAL B 1 155 ? -5.325 51.666 19.411 1.00 13.09 155 VAL B C 1
ATOM 3360 O O . VAL B 1 155 ? -4.842 50.641 18.924 1.00 13.77 155 VAL B O 1
ATOM 3364 N N . GLN B 1 156 ? -6.208 51.642 20.405 1.00 11.41 156 GLN B N 1
ATOM 3365 C CA . GLN B 1 156 ? -6.624 50.380 21.003 1.00 10.67 156 GLN B CA 1
ATOM 3366 C C . GLN B 1 156 ? -7.438 49.529 20.029 1.00 8.98 156 GLN B C 1
ATOM 3367 O O . GLN B 1 156 ? -7.313 48.305 20.019 1.00 9.22 156 GLN B O 1
ATOM 3373 N N . PHE B 1 157 ? -8.242 50.175 19.189 1.00 10.55 157 PHE B N 1
ATOM 3374 C CA . PHE B 1 157 ? -9.023 49.461 18.183 1.00 8.62 157 PHE B CA 1
ATOM 3375 C C . PHE B 1 157 ? -8.065 48.841 17.156 1.00 10.40 157 PHE B C 1
ATOM 3376 O O . PHE B 1 157 ? -8.233 47.690 16.766 1.00 12.12 157 PHE B O 1
ATOM 3384 N N . LEU B 1 158 ? -7.064 49.607 16.721 1.00 10.09 158 LEU B N 1
ATOM 3385 C CA . LEU B 1 158 ? -6.083 49.127 15.743 1.00 9.50 158 LEU B CA 1
ATOM 3386 C C . LEU B 1 158 ? -5.264 47.961 16.287 1.00 10.65 158 LEU B C 1
ATOM 3387 O O . LEU B 1 158 ? -4.913 47.032 15.559 1.00 10.83 158 LEU B O 1
ATOM 3392 N N . ALA B 1 159 ? -4.962 48.012 17.575 1.00 10.01 159 ALA B N 1
ATOM 3393 C CA . ALA B 1 159 ? -4.188 46.964 18.210 1.00 10.48 159 ALA B CA 1
ATOM 3394 C C . ALA B 1 159 ? -4.980 45.665 18.280 1.00 10.72 159 ALA B C 1
ATOM 3395 O O . ALA B 1 159 ? -4.451 44.600 17.980 1.00 13.33 159 ALA B O 1
ATOM 3397 N N . ARG B 1 160 ? -6.265 45.757 18.600 1.00 12.13 160 ARG B N 1
ATOM 3398 C CA . ARG B 1 160 ? -7.081 44.554 18.716 1.00 16.98 160 ARG B CA 1
ATOM 3399 C C . ARG B 1 160 ? -7.474 43.968 17.364 1.00 19.36 160 ARG B C 1
ATOM 3400 O O . ARG B 1 160 ? -7.781 42.779 17.267 1.00 20.14 160 ARG B O 1
ATOM 3408 N N . THR B 1 161 ? -7.468 44.793 16.320 1.00 18.92 161 THR B N 1
ATOM 3409 C CA . THR B 1 161 ? -7.816 44.305 14.991 1.00 16.15 161 THR B CA 1
ATOM 3410 C C . THR B 1 161 ? -6.585 44.060 14.127 1.00 15.69 161 THR B C 1
ATOM 3411 O O . THR B 1 161 ? -6.706 43.718 12.955 1.00 17.88 161 THR B O 1
ATOM 3415 N N . ASN B 1 162 ? -5.404 44.238 14.711 1.00 16.37 162 ASN B N 1
ATOM 3416 C CA . ASN B 1 162 ? -4.142 44.035 14.004 1.00 20.56 162 ASN B CA 1
ATOM 3417 C C . ASN B 1 162 ? -4.072 44.896 12.732 1.00 19.72 162 ASN B C 1
ATOM 3418 O O . ASN B 1 162 ? -3.689 44.431 11.653 1.00 15.57 162 ASN B O 1
ATOM 3423 N N . ALA B 1 163 ? -4.465 46.157 12.877 1.00 15.94 163 ALA B N 1
ATOM 3424 C CA . ALA B 1 163 ? -4.460 47.117 11.781 1.00 12.67 163 ALA B CA 1
ATOM 3425 C C . ALA B 1 163 ? -3.424 48.192 12.093 1.00 11.93 163 ALA B C 1
ATOM 3426 O O . ALA B 1 163 ? -3.157 48.481 13.263 1.00 13.07 163 ALA B O 1
ATOM 3428 N N . PRO B 1 164 ? -2.787 48.765 11.056 1.00 9.90 164 PRO B N 1
ATOM 3429 C CA . PRO B 1 164 ? -1.778 49.804 11.273 1.00 10.03 164 PRO B CA 1
ATOM 3430 C C . PRO B 1 164 ? -2.435 51.170 11.371 1.00 8.51 164 PRO B C 1
ATOM 3431 O O . PRO B 1 164 ? -3.615 51.319 11.037 1.00 9.38 164 PRO B O 1
ATOM 3435 N N . LEU B 1 165 ? -1.683 52.157 11.848 1.00 6.80 165 LEU B N 1
ATOM 3436 C CA . LEU B 1 165 ? -2.185 53.525 11.918 1.00 6.75 165 LEU B CA 1
ATOM 3437 C C . LEU B 1 165 ? -1.552 54.218 10.716 1.00 8.52 165 LEU B C 1
ATOM 3438 O O . LEU B 1 165 ? -0.410 53.922 10.373 1.00 9.38 165 LEU B O 1
ATOM 3443 N N . MET B 1 166 ? -2.298 55.076 10.029 1.00 7.75 166 MET B N 1
ATOM 3444 C CA . MET B 1 166 ? -1.733 55.802 8.899 1.00 7.18 166 MET B CA 1
ATOM 3445 C C . MET B 1 166 ? -1.438 57.227 9.344 1.00 6.34 166 MET B C 1
ATOM 3446 O O . MET B 1 166 ? -2.248 57.850 10.034 1.00 6.12 166 MET B O 1
ATOM 3451 N N . ALA B 1 167 ? -0.269 57.728 8.966 1.00 7.80 167 ALA B N 1
ATOM 3452 C CA . ALA B 1 167 ? 0.139 59.081 9.317 1.00 6.51 167 ALA B CA 1
ATOM 3453 C C . ALA B 1 167 ? 0.677 59.832 8.106 1.00 6.85 167 ALA B C 1
ATOM 3454 O O . ALA B 1 167 ? 1.434 59.277 7.305 1.00 7.28 167 ALA B O 1
ATOM 3456 N N . ASN B 1 168 ? 0.257 61.088 7.977 1.00 7.85 168 ASN B N 1
ATOM 3457 C CA . ASN B 1 168 ? 0.696 61.975 6.907 1.00 7.70 168 ASN B CA 1
ATOM 3458 C C . ASN B 1 168 ? 1.859 62.728 7.524 1.00 6.52 168 ASN B C 1
ATOM 3459 O O . ASN B 1 168 ? 1.680 63.529 8.446 1.00 8.41 168 ASN B O 1
ATOM 3464 N N . ILE B 1 169 ? 3.059 62.427 7.050 1.00 7.62 169 ILE B N 1
ATOM 3465 C CA . ILE B 1 169 ? 4.265 63.021 7.598 1.00 6.63 169 ILE B CA 1
ATOM 3466 C C . ILE B 1 169 ? 4.981 63.894 6.582 1.00 7.08 169 ILE B C 1
ATOM 3467 O O . ILE B 1 169 ? 5.411 63.419 5.531 1.00 6.34 169 ILE B O 1
ATOM 3472 N N . TYR B 1 170 ? 5.108 65.177 6.900 1.00 6.84 170 TYR B N 1
ATOM 3473 C CA . TYR B 1 170 ? 5.770 66.104 5.997 1.00 6.07 170 TYR B CA 1
ATOM 3474 C C . TYR B 1 170 ? 6.890 66.912 6.635 1.00 7.00 170 TYR B C 1
ATOM 3475 O O . TYR B 1 170 ? 6.631 67.959 7.241 1.00 8.26 170 TYR B O 1
ATOM 3484 N N . PRO B 1 171 ? 8.144 66.432 6.539 1.00 5.49 171 PRO B N 1
ATOM 3485 C CA . PRO B 1 171 ? 9.273 67.172 7.111 1.00 6.50 171 PRO B CA 1
ATOM 3486 C C . PRO B 1 171 ? 9.295 68.611 6.563 1.00 7.46 171 PRO B C 1
ATOM 3487 O O . PRO B 1 171 ? 9.632 69.549 7.279 1.00 8.41 171 PRO B O 1
ATOM 3491 N N . TYR B 1 172 ? 8.872 68.793 5.315 1.00 7.56 172 TYR B N 1
ATOM 3492 C CA . TYR B 1 172 ? 8.851 70.127 4.719 1.00 6.93 172 TYR B CA 1
ATOM 3493 C C . TYR B 1 172 ? 7.958 71.091 5.493 1.00 6.44 172 TYR B C 1
ATOM 3494 O O . TYR B 1 172 ? 8.339 72.231 5.743 1.00 5.84 172 TYR B O 1
ATOM 3503 N N . LEU B 1 173 ? 6.755 70.648 5.834 1.00 5.66 173 LEU B N 1
ATOM 3504 C CA . LEU B 1 173 ? 5.825 71.503 6.558 1.00 6.92 173 LEU B CA 1
ATOM 3505 C C . LEU B 1 173 ? 6.292 71.836 7.971 1.00 8.52 173 LEU B C 1
ATOM 3506 O O . LEU B 1 173 ? 6.072 72.947 8.447 1.00 7.83 173 LEU B O 1
ATOM 3511 N N . ALA B 1 174 ? 6.938 70.881 8.637 1.00 8.96 174 ALA B N 1
ATOM 3512 C CA . ALA B 1 174 ? 7.455 71.112 9.984 1.00 9.57 174 ALA B CA 1
ATOM 3513 C C . ALA B 1 174 ? 8.568 72.160 9.922 1.00 10.07 174 ALA B C 1
ATOM 3514 O O . ALA B 1 174 ? 8.640 73.060 10.762 1.00 13.08 174 ALA B O 1
ATOM 3516 N N . TRP B 1 175 ? 9.413 72.061 8.901 1.00 9.36 175 TRP B N 1
ATOM 3517 C CA . TRP B 1 175 ? 10.510 73.001 8.719 1.00 9.95 175 TRP B CA 1
ATOM 3518 C C . TRP B 1 175 ? 9.997 74.383 8.291 1.00 12.32 175 TRP B C 1
ATOM 3519 O O . TRP B 1 175 ? 10.394 75.404 8.850 1.00 10.99 175 TRP B O 1
ATOM 3530 N N . ALA B 1 176 ? 9.104 74.410 7.308 1.00 12.10 176 ALA B N 1
ATOM 3531 C CA . ALA B 1 176 ? 8.556 75.658 6.788 1.00 11.03 176 ALA B CA 1
ATOM 3532 C C . ALA B 1 176 ? 7.819 76.499 7.823 1.00 12.55 176 ALA B C 1
ATOM 3533 O O . ALA B 1 176 ? 7.740 77.718 7.679 1.00 14.39 176 ALA B O 1
ATOM 3535 N N . TYR B 1 177 ? 7.267 75.857 8.853 1.00 11.41 177 TYR B N 1
ATOM 3536 C CA . TYR B 1 177 ? 6.550 76.557 9.926 1.00 10.99 177 TYR B CA 1
ATOM 3537 C C . TYR B 1 177 ? 7.444 77.641 10.525 1.00 9.65 177 TYR B C 1
ATOM 3538 O O . TYR B 1 177 ? 6.982 78.721 10.881 1.00 11.30 177 TYR B O 1
ATOM 3547 N N . ASN B 1 178 ? 8.722 77.318 10.666 1.00 10.54 178 ASN B N 1
ATOM 3548 C CA . ASN B 1 178 ? 9.715 78.238 11.196 1.00 10.12 178 ASN B CA 1
ATOM 3549 C C . ASN B 1 178 ? 11.085 77.792 10.677 1.00 9.23 178 ASN B C 1
ATOM 3550 O O . ASN B 1 178 ? 11.770 76.990 11.314 1.00 10.54 178 ASN B O 1
ATOM 3555 N N . PRO B 1 179 ? 11.503 78.319 9.509 1.00 10.67 179 PRO B N 1
ATOM 3556 C CA . PRO B 1 179 ? 12.782 77.998 8.862 1.00 11.01 179 PRO B CA 1
ATOM 3557 C C . PRO B 1 179 ? 14.020 78.256 9.716 1.00 12.59 179 PRO B C 1
ATOM 3558 O O . PRO B 1 179 ? 15.076 77.675 9.476 1.00 13.89 179 PRO B O 1
ATOM 3562 N N . SER B 1 180 ? 13.898 79.122 10.714 1.00 12.75 180 SER B N 1
ATOM 3563 C CA . SER B 1 180 ? 15.036 79.410 11.576 1.00 13.16 180 SER B CA 1
ATOM 3564 C C . SER B 1 180 ? 15.206 78.376 12.695 1.00 10.07 180 SER B C 1
ATOM 3565 O O . SER B 1 180 ? 16.280 78.267 13.272 1.00 13.22 180 SER B O 1
ATOM 3568 N N . ALA B 1 181 ? 14.155 77.604 12.968 1.00 10.44 181 ALA B N 1
ATOM 3569 C CA . ALA B 1 181 ? 14.163 76.606 14.036 1.00 10.48 181 ALA B CA 1
ATOM 3570 C C . ALA B 1 181 ? 14.993 75.351 13.768 1.00 11.64 181 ALA B C 1
ATOM 3571 O O . ALA B 1 181 ? 15.404 74.666 14.708 1.00 11.59 181 ALA B O 1
ATOM 3573 N N . MET B 1 182 ? 15.205 75.015 12.500 1.00 10.88 182 MET B N 1
ATOM 3574 C CA . MET B 1 182 ? 15.999 73.841 12.182 1.00 10.99 182 MET B CA 1
ATOM 3575 C C . MET B 1 182 ? 16.652 73.929 10.826 1.00 9.76 182 MET B C 1
ATOM 3576 O O . MET B 1 182 ? 16.211 74.679 9.960 1.00 10.85 182 MET B O 1
ATOM 3581 N N . ASP B 1 183 ? 17.738 73.182 10.665 1.00 10.56 183 ASP B N 1
ATOM 3582 C CA . ASP B 1 183 ? 18.461 73.138 9.406 1.00 12.45 183 ASP B CA 1
ATOM 3583 C C . ASP B 1 183 ? 17.549 72.500 8.353 1.00 10.06 183 ASP B C 1
ATOM 3584 O O . ASP B 1 183 ? 16.926 71.461 8.60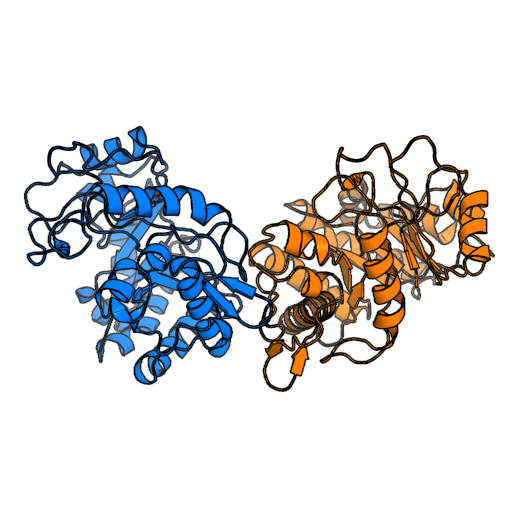2 1.00 8.13 183 ASP B O 1
ATOM 3589 N N . MET B 1 184 ? 17.476 73.113 7.175 1.00 9.52 184 MET B N 1
ATOM 3590 C CA . MET B 1 184 ? 16.636 72.585 6.106 1.00 10.48 184 MET B CA 1
ATOM 3591 C C . MET B 1 184 ? 17.123 71.207 5.670 1.00 10.17 184 MET B C 1
ATOM 3592 O O . MET B 1 184 ? 16.323 70.336 5.324 1.00 11.87 184 MET B O 1
ATOM 3597 N N . GLY B 1 185 ? 18.439 71.017 5.691 1.00 6.82 185 GLY B N 1
ATOM 3598 C CA . GLY B 1 185 ? 19.012 69.741 5.309 1.00 8.36 185 GLY B CA 1
ATOM 3599 C C . GLY B 1 185 ? 18.468 68.591 6.137 1.00 8.84 185 GLY B C 1
ATOM 3600 O O . GLY B 1 185 ? 18.376 67.475 5.644 1.00 9.78 185 GLY B O 1
ATOM 3601 N N . TYR B 1 186 ? 18.106 68.861 7.392 1.00 8.60 186 TYR B N 1
ATOM 3602 C CA . TYR B 1 186 ? 17.563 67.837 8.287 1.00 6.35 186 TYR B CA 1
ATOM 3603 C C . TYR B 1 186 ? 16.202 67.349 7.785 1.00 5.70 186 TYR B C 1
ATOM 3604 O O . TYR B 1 186 ? 15.880 66.162 7.872 1.00 7.77 186 TYR B O 1
ATOM 3613 N N . ALA B 1 187 ? 15.411 68.262 7.242 1.00 5.24 187 ALA B N 1
ATOM 3614 C CA . ALA B 1 187 ? 14.099 67.914 6.726 1.00 7.58 187 ALA B CA 1
ATOM 3615 C C . ALA B 1 187 ? 14.188 67.308 5.321 1.00 9.38 187 ALA B C 1
ATOM 3616 O O . ALA B 1 187 ? 13.358 66.483 4.939 1.00 7.71 187 ALA B O 1
ATOM 3618 N N . LEU B 1 188 ? 15.247 67.665 4.599 1.00 9.43 188 LEU B N 1
ATOM 3619 C CA . LEU B 1 188 ? 15.454 67.237 3.216 1.00 11.26 188 LEU B CA 1
ATOM 3620 C C . LEU B 1 188 ? 16.281 65.960 2.977 1.00 12.39 188 LEU B C 1
ATOM 3621 O O . LEU B 1 188 ? 16.469 65.570 1.830 1.00 16.08 188 LEU B O 1
ATOM 3626 N N . PHE B 1 189 ? 16.733 65.292 4.039 1.00 10.28 189 PHE B N 1
ATOM 3627 C CA . PHE B 1 189 ? 17.562 64.082 3.916 1.00 10.75 189 PHE B CA 1
ATOM 3628 C C . PHE B 1 189 ? 18.954 64.483 3.445 1.00 12.80 189 PHE B C 1
ATOM 3629 O O . PHE B 1 189 ? 19.666 63.689 2.827 1.00 12.81 189 PHE B O 1
ATOM 3637 N N . ASN B 1 190 ? 19.344 65.714 3.748 1.00 13.90 190 ASN B N 1
ATOM 3638 C CA . ASN B 1 190 ? 20.642 66.228 3.333 1.00 18.18 190 ASN B CA 1
ATOM 3639 C C . ASN B 1 190 ? 21.364 66.847 4.527 1.00 20.40 190 ASN B C 1
ATOM 3640 O O . ASN B 1 190 ? 21.882 67.958 4.445 1.00 22.01 190 ASN B O 1
ATOM 3645 N N . ALA B 1 191 ? 21.383 66.135 5.645 1.00 22.89 191 ALA B N 1
ATOM 3646 C CA . ALA B 1 191 ? 22.035 66.645 6.843 1.00 28.07 191 ALA B CA 1
ATOM 3647 C C . ALA B 1 191 ? 23.358 65.942 7.119 1.00 31.95 191 ALA B C 1
ATOM 3648 O O . ALA B 1 191 ? 23.555 65.360 8.189 1.00 34.06 191 ALA B O 1
ATOM 3650 N N . SER B 1 192 ? 24.260 65.976 6.141 1.00 34.18 192 SER B N 1
ATOM 3651 C CA . SER B 1 192 ? 25.572 65.350 6.297 1.00 35.96 192 SER B CA 1
ATOM 3652 C C . SER B 1 192 ? 26.328 65.957 7.470 1.00 34.09 192 SER B C 1
ATOM 3653 O O . SER B 1 192 ? 26.390 67.180 7.619 1.00 33.73 192 SER B O 1
ATOM 3656 N N . GLY B 1 193 ? 26.878 65.089 8.312 1.00 32.82 193 GLY B N 1
ATOM 3657 C CA . GLY B 1 193 ? 27.631 65.542 9.466 1.00 30.74 193 GLY B CA 1
ATOM 3658 C C . GLY B 1 193 ? 26.767 65.775 10.687 1.00 30.05 193 GLY B C 1
ATOM 3659 O O . GLY B 1 193 ? 27.278 65.935 11.796 1.00 33.55 193 GLY B O 1
ATOM 3660 N N . THR B 1 194 ? 25.457 65.800 10.490 1.00 26.91 194 THR B N 1
ATOM 3661 C CA . THR B 1 194 ? 24.532 66.018 11.586 1.00 24.32 194 THR B CA 1
ATOM 3662 C C . THR B 1 194 ? 23.962 64.713 12.132 1.00 22.82 194 THR B C 1
ATOM 3663 O O . THR B 1 194 ? 23.405 63.907 11.386 1.00 22.17 194 THR B O 1
ATOM 3667 N N . VAL B 1 195 ? 24.186 64.475 13.421 1.00 19.09 195 VAL B N 1
ATOM 3668 C CA . VAL B 1 195 ? 23.647 63.303 14.092 1.00 18.33 195 VAL B CA 1
ATOM 3669 C C . VAL B 1 195 ? 23.061 63.822 15.395 1.00 17.90 195 VAL B C 1
ATOM 3670 O O . VAL B 1 195 ? 23.790 64.320 16.255 1.00 21.15 195 VAL B O 1
ATOM 3674 N N . VAL B 1 196 ? 21.737 63.812 15.492 1.00 15.01 196 VAL B N 1
ATOM 3675 C CA . VAL B 1 196 ? 21.059 64.270 16.695 1.00 14.74 196 VAL B CA 1
ATOM 3676 C C . VAL B 1 196 ? 20.841 63.059 17.589 1.00 13.57 196 VAL B C 1
ATOM 3677 O O . VAL B 1 196 ? 20.073 62.149 17.269 1.00 13.35 196 VAL B O 1
ATOM 3681 N N . ARG B 1 197 ? 21.566 63.041 18.696 1.00 13.78 197 ARG B N 1
ATOM 3682 C CA . ARG B 1 197 ? 21.515 61.942 19.648 1.00 17.80 197 ARG B CA 1
ATOM 3683 C C . ARG B 1 197 ? 20.276 61.921 20.516 1.00 16.42 197 ARG B C 1
ATOM 3684 O O . ARG B 1 197 ? 19.850 62.950 21.034 1.00 18.69 197 ARG B O 1
ATOM 3692 N N . ASP B 1 198 ? 19.714 60.735 20.683 1.00 12.31 198 ASP B N 1
ATOM 3693 C CA . ASP B 1 198 ? 18.567 60.539 21.543 1.00 12.33 198 ASP B CA 1
ATOM 3694 C C . ASP B 1 198 ? 18.862 59.226 22.259 1.00 11.81 198 ASP B C 1
ATOM 3695 O O . ASP B 1 198 ? 18.460 58.147 21.819 1.00 9.63 198 ASP B O 1
ATOM 3700 N N . GLY B 1 199 ? 19.614 59.327 23.348 1.00 13.96 199 GLY B N 1
ATOM 3701 C CA . GLY B 1 199 ? 19.982 58.146 24.101 1.00 14.48 199 GLY B CA 1
ATOM 3702 C C . GLY B 1 199 ? 21.006 57.368 23.304 1.00 14.00 199 GLY B C 1
ATOM 3703 O O . GLY B 1 199 ? 22.012 57.925 22.869 1.00 18.25 199 GLY B O 1
ATOM 3704 N N . ALA B 1 200 ? 20.711 56.102 23.045 1.00 15.76 200 ALA B N 1
ATOM 3705 C CA . ALA B 1 200 ? 21.616 55.237 22.296 1.00 18.19 200 ALA B CA 1
ATOM 3706 C C . ALA B 1 200 ? 21.459 55.353 20.776 1.00 20.02 200 ALA B C 1
ATOM 3707 O O . ALA B 1 200 ? 22.251 54.778 20.022 1.00 21.73 200 ALA B O 1
ATOM 3709 N N . TYR B 1 201 ? 20.455 56.106 20.330 1.00 17.19 201 TYR B N 1
ATOM 3710 C CA . TYR B 1 201 ? 20.182 56.254 18.903 1.00 15.84 201 TYR B CA 1
ATOM 3711 C C . TYR B 1 201 ? 20.530 57.624 18.333 1.00 16.11 201 TYR B C 1
ATOM 3712 O O . TYR B 1 201 ? 20.357 58.639 18.998 1.00 17.69 201 TYR B O 1
ATOM 3721 N N . GLY B 1 202 ? 21.022 57.634 17.095 1.00 17.00 202 GLY B N 1
ATOM 3722 C CA . GLY B 1 202 ? 21.379 58.870 16.419 1.00 12.63 202 GLY B CA 1
ATOM 3723 C C . GLY B 1 202 ? 20.479 59.103 15.216 1.00 13.19 202 GLY B C 1
ATOM 3724 O O . GLY B 1 202 ? 20.301 58.211 14.383 1.00 13.38 202 GLY B O 1
ATOM 3725 N N . TYR B 1 203 ? 19.888 60.289 15.134 1.00 10.13 203 TYR B N 1
ATOM 3726 C CA . TYR B 1 203 ? 18.996 60.633 14.027 1.00 10.37 203 TYR B CA 1
ATOM 3727 C C . TYR B 1 203 ? 19.663 61.577 13.025 1.00 11.06 203 TYR B C 1
ATOM 3728 O O . TYR B 1 203 ? 20.404 62.479 13.417 1.00 11.53 203 TYR B O 1
ATOM 3737 N N . GLN B 1 204 ? 19.404 61.365 11.735 1.00 8.51 204 GLN B N 1
ATOM 3738 C CA . GLN B 1 204 ? 20.005 62.193 10.691 1.00 9.40 204 GLN B CA 1
ATOM 3739 C C . GLN B 1 204 ? 18.990 62.952 9.852 1.00 9.65 204 GLN B C 1
ATOM 3740 O O . GLN B 1 204 ? 19.360 63.748 8.999 1.00 11.66 204 GLN B O 1
ATOM 3746 N N . ASN B 1 205 ? 17.711 62.672 10.048 1.00 8.88 205 ASN B N 1
ATOM 3747 C CA . ASN B 1 205 ? 16.685 63.354 9.277 1.00 6.73 205 ASN B CA 1
ATOM 3748 C C . ASN B 1 205 ? 15.402 63.434 10.086 1.00 6.74 205 ASN B C 1
ATOM 3749 O O . ASN B 1 205 ? 15.177 62.637 11.001 1.00 5.65 205 ASN B O 1
ATOM 3754 N N . LEU B 1 206 ? 14.568 64.407 9.742 1.00 6.11 206 LEU B N 1
ATOM 3755 C CA . LEU B 1 206 ? 13.308 64.641 10.429 1.00 5.20 206 LEU B CA 1
ATOM 3756 C C . LEU B 1 206 ? 12.267 63.552 10.190 1.00 5.15 206 LEU B C 1
ATOM 3757 O O . LEU B 1 206 ? 11.402 63.325 11.038 1.00 6.66 206 LEU B O 1
ATOM 3762 N N . PHE B 1 207 ? 12.336 62.887 9.040 1.00 5.54 207 PHE B N 1
ATOM 3763 C CA . PHE B 1 207 ? 11.395 61.819 8.724 1.00 6.36 207 PHE B CA 1
ATOM 3764 C C . PHE B 1 207 ? 11.481 60.710 9.789 1.00 6.42 207 PHE B C 1
ATOM 3765 O O . PHE B 1 207 ? 10.469 60.313 10.372 1.00 6.00 207 PHE B O 1
ATOM 3773 N N . ASP B 1 208 ? 12.693 60.230 10.049 1.00 5.55 208 ASP B N 1
ATOM 3774 C CA . ASP B 1 208 ? 12.915 59.175 11.038 1.00 5.83 208 ASP B CA 1
ATOM 3775 C C . ASP B 1 208 ? 12.483 59.603 12.433 1.00 5.95 208 ASP B C 1
ATOM 3776 O O . ASP B 1 208 ? 11.877 58.829 13.171 1.00 4.35 208 ASP B O 1
ATOM 3781 N N . THR B 1 209 ? 12.819 60.837 12.791 1.00 5.62 209 THR B N 1
ATOM 3782 C CA . THR B 1 209 ? 12.467 61.405 14.085 1.00 5.91 209 THR B CA 1
ATOM 3783 C C . THR B 1 209 ? 10.949 61.393 14.286 1.00 6.05 209 THR B C 1
ATOM 3784 O O . THR B 1 209 ? 10.453 60.920 15.313 1.00 6.05 209 THR B O 1
ATOM 3788 N N . THR B 1 210 ? 10.213 61.851 13.276 1.00 7.60 210 THR B N 1
ATOM 3789 C CA . THR B 1 210 ? 8.754 61.911 13.342 1.00 5.89 210 THR B CA 1
ATOM 3790 C C . THR B 1 210 ? 8.107 60.530 13.403 1.00 5.68 210 THR B C 1
ATOM 3791 O O . THR B 1 210 ? 7.156 60.319 14.152 1.00 5.23 210 THR B O 1
ATOM 3795 N N . VAL B 1 211 ? 8.617 59.596 12.609 1.00 6.52 211 VAL B N 1
ATOM 3796 C CA . VAL B 1 211 ? 8.094 58.235 12.605 1.00 6.13 211 VAL B CA 1
ATOM 3797 C C . VAL B 1 211 ? 8.306 57.607 13.990 1.00 5.56 211 VAL B C 1
ATOM 3798 O O . VAL B 1 211 ? 7.384 57.042 14.576 1.00 4.71 211 VAL B O 1
ATOM 3802 N N . ASP B 1 212 ? 9.512 57.743 14.530 1.00 5.85 212 ASP B N 1
ATOM 3803 C CA . ASP B 1 212 ? 9.797 57.179 15.843 1.00 6.50 212 ASP B CA 1
ATOM 3804 C C . ASP B 1 212 ? 9.038 57.865 16.970 1.00 5.92 212 ASP B C 1
ATOM 3805 O O . ASP B 1 212 ? 8.664 57.221 17.951 1.00 6.90 212 ASP B O 1
ATOM 3810 N N . ALA B 1 213 ? 8.746 59.150 16.799 1.00 7.34 213 ALA B N 1
ATOM 3811 C CA . ALA B 1 213 ? 7.987 59.887 17.795 1.00 5.10 213 ALA B CA 1
ATOM 3812 C C . ALA B 1 213 ? 6.570 59.320 17.817 1.00 6.60 213 ALA B C 1
ATOM 3813 O O . ALA B 1 213 ? 5.981 59.141 18.886 1.00 8.17 213 ALA B O 1
ATOM 3815 N N . PHE B 1 214 ? 6.022 59.027 16.639 1.00 6.00 214 PHE B N 1
ATOM 3816 C CA . PHE B 1 214 ? 4.677 58.455 16.540 1.00 6.15 214 PHE B CA 1
ATOM 3817 C C . PHE B 1 214 ? 4.620 57.106 17.256 1.00 6.02 214 PHE B C 1
ATOM 3818 O O . PHE B 1 214 ? 3.668 56.815 17.982 1.00 7.01 214 PHE B O 1
ATOM 3826 N N . TYR B 1 215 ? 5.635 56.280 17.031 1.00 5.38 215 TYR B N 1
ATOM 3827 C CA . TYR B 1 215 ? 5.706 54.970 17.660 1.00 7.80 215 TYR B CA 1
ATOM 3828 C C . TYR B 1 215 ? 5.725 55.087 19.182 1.00 9.27 215 TYR B C 1
ATOM 3829 O O . TYR B 1 215 ? 5.053 54.325 19.873 1.00 9.04 215 TYR B O 1
ATOM 3838 N N . THR B 1 216 ? 6.483 56.043 19.706 1.00 9.24 216 THR B N 1
ATOM 3839 C CA . THR B 1 216 ? 6.538 56.247 21.147 1.00 9.49 216 THR B CA 1
ATOM 3840 C C . THR B 1 216 ? 5.162 56.671 21.669 1.00 9.77 216 THR B C 1
ATOM 3841 O O . THR B 1 216 ? 4.679 56.110 22.649 1.00 13.74 216 THR B O 1
ATOM 3845 N N . ALA B 1 217 ? 4.520 57.618 20.983 1.00 11.53 217 ALA B N 1
ATOM 3846 C CA . ALA B 1 217 ? 3.193 58.110 21.368 1.00 11.84 217 ALA B CA 1
ATOM 3847 C C . ALA B 1 217 ? 2.170 56.978 21.397 1.00 14.01 217 ALA B C 1
ATOM 3848 O O . ALA B 1 217 ? 1.355 56.896 22.322 1.00 13.34 217 ALA B O 1
ATOM 3850 N N . MET B 1 218 ? 2.201 56.117 20.380 1.00 13.00 218 MET B N 1
ATOM 3851 C CA . MET B 1 218 ? 1.279 54.982 20.303 1.00 13.39 218 MET B CA 1
ATOM 3852 C C . MET B 1 218 ? 1.507 53.983 21.437 1.00 10.59 218 MET B C 1
ATOM 3853 O O . MET B 1 218 ? 0.558 53.418 21.985 1.00 10.39 218 MET B O 1
ATOM 3858 N N . GLY B 1 219 ? 2.770 53.753 21.769 1.00 10.98 219 GLY B N 1
ATOM 3859 C CA . GLY B 1 219 ? 3.104 52.826 22.833 1.00 14.71 219 GLY B CA 1
ATOM 3860 C C . GLY B 1 219 ? 2.487 53.210 24.171 1.00 18.12 219 GLY B C 1
ATOM 3861 O O . GLY B 1 219 ? 2.131 52.342 24.969 1.00 18.76 219 GLY B O 1
ATOM 3862 N N . LYS B 1 220 ? 2.285 54.504 24.388 1.00 17.40 220 LYS B N 1
ATOM 3863 C CA . LYS B 1 220 ? 1.714 54.990 25.634 1.00 18.19 220 LYS B CA 1
ATOM 3864 C C . LYS B 1 220 ? 0.210 54.745 25.778 1.00 20.67 220 LYS B C 1
ATOM 3865 O O . LYS B 1 220 ? -0.349 54.926 26.859 1.00 22.36 220 LYS B O 1
ATOM 3871 N N . HIS B 1 221 ? -0.450 54.337 24.697 1.00 18.07 221 HIS B N 1
ATOM 3872 C CA . HIS B 1 221 ? -1.887 54.087 24.735 1.00 17.64 221 HIS B CA 1
ATOM 3873 C C . HIS B 1 221 ? -2.236 52.631 24.452 1.00 18.59 221 HIS B C 1
ATOM 3874 O O . HIS B 1 221 ? -3.361 52.320 24.068 1.00 20.50 221 HIS B O 1
ATOM 3881 N N . GLY B 1 222 ? -1.266 51.746 24.657 1.00 19.52 222 GLY B N 1
ATOM 3882 C CA . GLY B 1 222 ? -1.484 50.329 24.433 1.00 18.85 222 GLY B CA 1
ATOM 3883 C C . GLY B 1 222 ? -1.320 49.920 22.985 1.00 19.81 222 GLY B C 1
ATOM 3884 O O . GLY B 1 222 ? -1.835 48.884 22.569 1.00 20.08 222 GLY B O 1
ATOM 3885 N N . GLY B 1 223 ? -0.567 50.704 22.221 1.00 19.88 223 GLY B N 1
ATOM 3886 C CA . GLY B 1 223 ? -0.378 50.377 20.823 1.00 18.38 223 GLY B CA 1
ATOM 3887 C C . GLY B 1 223 ? 1.034 49.998 20.440 1.00 19.56 223 GLY B C 1
ATOM 3888 O O . GLY B 1 223 ? 1.450 50.272 19.321 1.00 19.97 223 GLY B O 1
ATOM 3889 N N . SER B 1 224 ? 1.765 49.337 21.334 1.00 18.97 224 SER B N 1
ATOM 3890 C CA . SER B 1 224 ? 3.139 48.950 21.035 1.00 21.27 224 SER B CA 1
ATOM 3891 C C . SER B 1 224 ? 3.265 47.926 19.904 1.00 20.17 224 SER B C 1
ATOM 3892 O O . SER B 1 224 ? 4.339 47.753 19.334 1.00 21.17 224 SER B O 1
ATOM 3895 N N . SER B 1 225 ? 2.167 47.257 19.571 1.00 19.59 225 SER B N 1
ATOM 3896 C CA . SER B 1 225 ? 2.182 46.263 18.499 1.00 21.48 225 SER B CA 1
ATOM 3897 C C . SER B 1 225 ? 1.613 46.817 17.184 1.00 19.21 225 SER B C 1
ATOM 3898 O O . SER B 1 225 ? 1.498 46.093 16.195 1.00 21.20 225 SER B O 1
ATOM 3901 N N . VAL B 1 226 ? 1.201 48.081 17.196 1.00 15.10 226 VAL B N 1
ATOM 3902 C CA . VAL B 1 226 ? 0.625 48.707 16.013 1.00 12.95 226 VAL B CA 1
ATOM 3903 C C . VAL B 1 226 ? 1.713 49.255 15.106 1.00 12.17 226 VAL B C 1
ATOM 3904 O O . VAL B 1 226 ? 2.626 49.944 15.559 1.00 11.22 226 VAL B O 1
ATOM 3908 N N . LYS B 1 227 ? 1.636 48.891 13.830 1.00 11.83 227 LYS B N 1
ATOM 3909 C CA . LYS B 1 227 ? 2.593 49.346 12.823 1.00 10.71 227 LYS B CA 1
ATOM 3910 C C . LYS B 1 227 ? 2.155 50.692 12.266 1.00 7.22 227 LYS B C 1
ATOM 3911 O O . LYS B 1 227 ? 0.967 51.014 12.272 1.00 9.17 227 LYS B O 1
ATOM 3917 N N . LEU B 1 228 ? 3.110 51.472 11.777 1.00 6.16 228 LEU B N 1
ATOM 3918 C CA . LEU B 1 228 ? 2.804 52.768 11.198 1.00 6.90 228 LEU B CA 1
ATOM 3919 C C . LEU B 1 228 ? 3.004 52.709 9.687 1.00 5.97 228 LEU B C 1
ATOM 3920 O O . LEU B 1 228 ? 3.968 52.115 9.196 1.00 8.83 228 LEU B O 1
ATOM 3925 N N . VAL B 1 229 ? 2.054 53.282 8.962 1.00 6.44 229 VAL B N 1
ATOM 3926 C CA . VAL B 1 229 ? 2.117 53.372 7.512 1.00 6.81 229 VAL B CA 1
ATOM 3927 C C . VAL B 1 229 ? 2.144 54.876 7.230 1.00 5.91 229 VAL B C 1
ATOM 3928 O O . VAL B 1 229 ? 1.372 55.635 7.821 1.00 5.82 229 VAL B O 1
ATOM 3932 N N . VAL B 1 230 ? 3.088 55.320 6.412 1.00 6.71 230 VAL B N 1
ATOM 3933 C CA . VAL B 1 230 ? 3.160 56.731 6.056 1.00 5.02 230 VAL B CA 1
ATOM 3934 C C . VAL B 1 230 ? 2.230 56.905 4.851 1.00 4.91 230 VAL B C 1
ATOM 3935 O O . VAL B 1 230 ? 2.573 56.540 3.725 1.00 5.04 230 VAL B O 1
ATOM 3939 N N . SER B 1 231 ? 1.032 57.419 5.107 1.00 5.11 231 SER B N 1
ATOM 3940 C CA . SER B 1 231 ? 0.023 57.591 4.070 1.00 6.49 231 SER B CA 1
ATOM 3941 C C . SER B 1 231 ? 0.194 58.789 3.134 1.00 6.40 231 SER B C 1
ATOM 3942 O O . SER B 1 231 ? -0.495 58.885 2.113 1.00 7.65 231 SER B O 1
ATOM 3945 N N . GLU B 1 232 ? 1.100 59.696 3.485 1.00 5.75 232 GLU B N 1
ATOM 3946 C CA . GLU B 1 232 ? 1.396 60.877 2.682 1.00 5.17 232 GLU B CA 1
ATOM 3947 C C . GLU B 1 232 ? 2.746 61.420 3.091 1.00 5.72 232 GLU B C 1
ATOM 3948 O O . GLU B 1 232 ? 3.087 61.418 4.274 1.00 5.03 232 GLU B O 1
ATOM 3954 N N . SER B 1 233 ? 3.501 61.881 2.100 1.00 5.79 233 SER B N 1
ATOM 3955 C CA . SER B 1 233 ? 4.797 62.510 2.297 1.00 5.36 233 SER B CA 1
ATOM 3956 C C . SER B 1 233 ? 5.240 63.020 0.941 1.00 6.67 233 SER B C 1
ATOM 3957 O O . SER B 1 233 ? 4.954 62.408 -0.084 1.00 8.26 233 SER B O 1
ATOM 3960 N N . GLY B 1 234 ? 5.885 64.175 0.933 1.00 5.94 234 GLY B N 1
ATOM 3961 C CA . GLY B 1 234 ? 6.349 64.753 -0.313 1.00 6.71 234 GLY B CA 1
ATOM 3962 C C . GLY B 1 234 ? 6.996 66.095 -0.043 1.00 8.30 234 GLY B C 1
ATOM 3963 O O . GLY B 1 234 ? 7.168 66.490 1.122 1.00 5.86 234 GLY B O 1
ATOM 3964 N N . TRP B 1 235 ? 7.374 66.783 -1.115 1.00 7.12 235 TRP B N 1
ATOM 3965 C CA . TRP B 1 235 ? 8.000 68.097 -1.026 1.00 7.38 235 TRP B CA 1
ATOM 3966 C C . TRP B 1 235 ? 7.490 68.864 -2.239 1.00 7.67 235 TRP B C 1
ATOM 3967 O O . TRP B 1 235 ? 7.553 68.357 -3.361 1.00 8.33 235 TRP B O 1
ATOM 3978 N N . PRO B 1 236 ? 6.968 70.083 -2.037 1.00 7.16 236 PRO B N 1
ATOM 3979 C CA . PRO B 1 236 ? 6.452 70.868 -3.164 1.00 9.28 236 PRO B CA 1
ATOM 3980 C C . PRO B 1 236 ? 7.532 71.365 -4.129 1.00 8.66 236 PRO B C 1
ATOM 3981 O O . PRO B 1 236 ? 8.677 71.596 -3.737 1.00 8.71 236 PRO B O 1
ATOM 3985 N N . SER B 1 237 ? 7.166 71.492 -5.402 1.00 8.14 237 SER B N 1
ATOM 3986 C CA . SER B 1 237 ? 8.103 71.936 -6.428 1.00 9.84 237 SER B CA 1
ATOM 3987 C C . SER B 1 237 ? 8.016 73.434 -6.743 1.00 9.98 237 SER B C 1
ATOM 3988 O O . SER B 1 237 ? 8.760 73.943 -7.583 1.00 10.30 237 SER B O 1
ATOM 3991 N N . GLY B 1 238 ? 7.104 74.130 -6.076 1.00 8.03 238 GLY B N 1
ATOM 3992 C CA . GLY B 1 238 ? 6.954 75.555 -6.292 1.00 11.39 238 GLY B CA 1
ATOM 3993 C C . GLY B 1 238 ? 5.913 76.143 -5.364 1.00 12.18 238 GLY B C 1
ATOM 3994 O O . GLY B 1 238 ? 5.229 75.403 -4.655 1.00 13.44 238 GLY B O 1
ATOM 3995 N N . GLY B 1 239 ? 5.844 77.469 -5.304 1.00 11.80 239 GLY B N 1
ATOM 3996 C CA . GLY B 1 239 ? 4.846 78.128 -4.479 1.00 10.54 239 GLY B CA 1
ATOM 3997 C C . GLY B 1 239 ? 5.216 78.501 -3.058 1.00 12.85 239 GLY B C 1
ATOM 3998 O O . GLY B 1 239 ? 4.409 79.113 -2.355 1.00 15.14 239 GLY B O 1
ATOM 3999 N N . GLY B 1 240 ? 6.429 78.164 -2.637 1.00 11.11 240 GLY B N 1
ATOM 4000 C CA . GLY B 1 240 ? 6.847 78.478 -1.283 1.00 10.56 240 GLY B CA 1
ATOM 4001 C C . GLY B 1 240 ? 8.346 78.407 -1.153 1.00 10.87 240 GLY B C 1
ATOM 4002 O O . GLY B 1 240 ? 9.035 78.122 -2.130 1.00 12.39 240 GLY B O 1
ATOM 4003 N N . THR B 1 241 ? 8.851 78.700 0.042 1.00 13.04 241 THR B N 1
ATOM 4004 C CA . THR B 1 241 ? 10.287 78.681 0.318 1.00 15.05 241 THR B CA 1
ATOM 4005 C C . THR B 1 241 ? 10.888 77.292 0.130 1.00 13.40 241 THR B C 1
ATOM 4006 O O . THR B 1 241 ? 10.351 76.310 0.628 1.00 14.05 241 THR B O 1
ATOM 4010 N N . ALA B 1 242 ? 12.003 77.229 -0.592 1.00 11.88 242 ALA B N 1
ATOM 4011 C CA . ALA B 1 242 ? 12.697 75.974 -0.862 1.00 13.14 242 ALA B CA 1
ATOM 4012 C C . ALA B 1 242 ? 11.863 74.990 -1.682 1.00 11.74 242 ALA B C 1
ATOM 4013 O O . ALA B 1 242 ? 12.245 73.831 -1.841 1.00 11.01 242 ALA B O 1
ATOM 4015 N N . ALA B 1 243 ? 10.719 75.446 -2.181 1.00 10.82 243 ALA B N 1
ATOM 4016 C CA . ALA B 1 243 ? 9.865 74.609 -3.008 1.00 10.47 243 ALA B CA 1
ATOM 4017 C C . ALA B 1 243 ? 10.337 74.785 -4.452 1.00 11.39 243 ALA B C 1
ATOM 4018 O O . ALA B 1 243 ? 9.985 75.759 -5.111 1.00 12.19 243 ALA B O 1
ATOM 4020 N N . THR B 1 244 ? 11.197 73.879 -4.907 1.00 11.49 244 THR B N 1
ATOM 4021 C CA . THR B 1 244 ? 11.739 73.921 -6.263 1.00 13.29 244 THR B CA 1
ATOM 4022 C C . THR B 1 244 ? 11.775 72.495 -6.811 1.00 12.65 244 THR B C 1
ATOM 4023 O O . THR B 1 244 ? 11.760 71.538 -6.039 1.00 12.45 244 THR B O 1
ATOM 4027 N N . PRO B 1 245 ? 11.837 72.328 -8.146 1.00 13.38 245 PRO B N 1
ATOM 4028 C CA . PRO B 1 245 ? 11.878 70.972 -8.709 1.00 12.79 245 PRO B CA 1
ATOM 4029 C C . PRO B 1 245 ? 13.082 70.172 -8.206 1.00 12.14 245 PRO B C 1
ATOM 4030 O O . PRO B 1 245 ? 12.977 68.970 -7.966 1.00 12.45 245 PRO B O 1
ATOM 4034 N N . ALA B 1 246 ? 14.210 70.853 -8.017 1.00 11.27 246 ALA B N 1
ATOM 4035 C CA . ALA B 1 246 ? 15.435 70.215 -7.539 1.00 11.94 246 ALA B CA 1
ATOM 4036 C C . ALA B 1 246 ? 15.309 69.696 -6.101 1.00 10.01 246 ALA B C 1
ATOM 4037 O O . ALA B 1 246 ? 15.784 68.607 -5.791 1.00 10.86 246 ALA B O 1
ATOM 4039 N N . ASN B 1 247 ? 14.674 70.476 -5.232 1.00 9.36 247 ASN B N 1
ATOM 4040 C CA . ASN B 1 247 ? 14.492 70.072 -3.840 1.00 9.93 247 ASN B CA 1
ATOM 4041 C C . ASN B 1 247 ? 13.441 68.973 -3.723 1.00 9.81 247 ASN B C 1
ATOM 4042 O O . ASN B 1 247 ? 13.615 68.028 -2.954 1.00 10.67 247 ASN B O 1
ATOM 4047 N N . ALA B 1 248 ? 12.370 69.080 -4.508 1.00 7.95 248 ALA B N 1
ATOM 4048 C CA . ALA B 1 248 ? 11.304 68.087 -4.492 1.00 7.34 248 ALA B CA 1
ATOM 4049 C C . ALA B 1 248 ? 11.841 66.744 -4.972 1.00 8.43 248 ALA B C 1
ATOM 4050 O O . ALA B 1 248 ? 11.560 65.703 -4.367 1.00 7.58 248 ALA B O 1
ATOM 4052 N N . ARG B 1 249 ? 12.644 66.762 -6.035 1.00 7.17 249 ARG B N 1
ATOM 4053 C CA . ARG B 1 249 ? 13.223 65.524 -6.558 1.00 9.70 249 ARG B CA 1
ATOM 4054 C C . ARG B 1 249 ? 14.167 64.921 -5.524 1.00 9.36 249 ARG B C 1
ATOM 4055 O O . ARG B 1 249 ? 14.133 63.719 -5.255 1.00 9.14 249 ARG B O 1
ATOM 4063 N N . PHE B 1 250 ? 15.017 65.764 -4.951 1.00 7.86 250 PHE B N 1
ATOM 4064 C CA . PHE B 1 250 ? 15.972 65.316 -3.951 1.00 8.86 250 PHE B CA 1
ATOM 4065 C C . PHE B 1 250 ? 15.251 64.640 -2.780 1.00 7.68 250 PHE B C 1
ATOM 4066 O O . PHE B 1 250 ? 15.631 63.548 -2.357 1.00 6.52 250 PHE B O 1
ATOM 4074 N N . TYR B 1 251 ? 14.199 65.279 -2.279 1.00 9.21 251 TYR B N 1
ATOM 4075 C CA . TYR B 1 251 ? 13.459 64.723 -1.163 1.00 8.42 251 TYR B CA 1
ATOM 4076 C C . TYR B 1 251 ? 12.800 63.405 -1.517 1.00 9.32 251 TYR B C 1
ATOM 4077 O O . TYR B 1 251 ? 13.063 62.388 -0.878 1.00 10.53 251 TYR B O 1
ATOM 4086 N N . ASN B 1 252 ? 11.944 63.425 -2.534 1.00 7.43 252 ASN B N 1
ATOM 4087 C CA . ASN B 1 252 ? 11.221 62.223 -2.936 1.00 7.63 252 ASN B CA 1
ATOM 4088 C C . ASN B 1 252 ? 12.086 61.034 -3.348 1.00 5.07 252 ASN B C 1
ATOM 4089 O O . ASN B 1 252 ? 11.777 59.897 -2.996 1.00 4.55 252 ASN B O 1
ATOM 4094 N N . GLN B 1 253 ? 13.190 61.283 -4.046 1.00 9.50 253 GLN B N 1
ATOM 4095 C CA . GLN B 1 253 ? 14.060 60.185 -4.451 1.00 7.72 253 GLN B CA 1
ATOM 4096 C C . GLN B 1 253 ? 14.765 59.612 -3.230 1.00 8.22 253 GLN B C 1
ATOM 4097 O O . GLN B 1 253 ? 15.017 58.408 -3.154 1.00 6.30 253 GLN B O 1
ATOM 4103 N N . HIS B 1 254 ? 15.124 60.484 -2.293 1.00 7.53 254 HIS B N 1
ATOM 4104 C CA . HIS B 1 254 ? 15.775 60.037 -1.070 1.00 9.81 254 HIS B CA 1
ATOM 4105 C C . HIS B 1 254 ? 14.793 59.273 -0.203 1.00 7.46 254 HIS B C 1
ATOM 4106 O O . HIS B 1 254 ? 15.156 58.272 0.413 1.00 8.87 254 HIS B O 1
ATOM 4113 N N . LEU B 1 255 ? 13.541 59.720 -0.203 1.00 6.83 255 LEU B N 1
ATOM 4114 C CA . LEU B 1 255 ? 12.492 59.059 0.557 1.00 7.28 255 LEU B CA 1
ATOM 4115 C C . LEU B 1 255 ? 12.344 57.630 0.042 1.00 7.85 255 LEU B C 1
ATOM 4116 O O . LEU B 1 255 ? 12.388 56.676 0.820 1.00 8.28 255 LEU B O 1
ATOM 4121 N N . ILE B 1 256 ? 12.195 57.490 -1.273 1.00 7.66 256 ILE B N 1
ATOM 4122 C CA . ILE B 1 256 ? 12.042 56.184 -1.903 1.00 6.92 256 ILE B CA 1
ATOM 4123 C C . ILE B 1 256 ? 13.186 55.228 -1.562 1.00 9.60 256 ILE B C 1
ATOM 4124 O O . ILE B 1 256 ? 12.955 54.064 -1.243 1.00 10.18 256 ILE B O 1
ATOM 4129 N N . ASN B 1 257 ? 14.412 55.730 -1.593 1.00 11.51 257 ASN B N 1
ATOM 4130 C CA . ASN B 1 257 ? 15.583 54.908 -1.299 1.00 13.64 257 ASN B CA 1
ATOM 4131 C C . ASN B 1 257 ? 15.756 54.667 0.195 1.00 14.57 257 ASN B C 1
ATOM 4132 O O . ASN B 1 257 ? 16.490 53.774 0.605 1.00 18.28 257 ASN B O 1
ATOM 4137 N N . HIS B 1 258 ? 15.074 55.460 1.008 1.00 13.61 258 HIS B N 1
ATOM 4138 C CA . HIS B 1 258 ? 15.205 55.355 2.448 1.00 10.90 258 HIS B CA 1
ATOM 4139 C C . HIS B 1 258 ? 14.221 54.453 3.187 1.00 10.78 258 HIS B C 1
ATOM 4140 O O . HIS B 1 258 ? 14.614 53.745 4.116 1.00 9.13 258 HIS B O 1
ATOM 4147 N N . VAL B 1 259 ? 12.953 54.478 2.791 1.00 9.13 259 VAL B N 1
ATOM 4148 C CA . VAL B 1 259 ? 11.926 53.704 3.486 1.00 12.19 259 VAL B CA 1
ATOM 4149 C C . VAL B 1 259 ? 12.123 52.199 3.627 1.00 13.93 259 VAL B C 1
ATOM 4150 O O . VAL B 1 259 ? 11.531 51.580 4.510 1.00 13.75 259 VAL B O 1
ATOM 4154 N N . GLY B 1 260 ? 12.973 51.614 2.791 1.00 15.58 260 GLY B N 1
ATOM 4155 C CA . GLY B 1 260 ? 13.231 50.188 2.892 1.00 15.03 260 GLY B CA 1
ATOM 4156 C C . GLY B 1 260 ? 14.094 49.854 4.102 1.00 14.49 260 GLY B C 1
ATOM 4157 O O . GLY B 1 260 ? 14.026 48.748 4.636 1.00 15.36 260 GLY B O 1
ATOM 4158 N N . ARG B 1 261 ? 14.904 50.812 4.538 1.00 15.55 261 ARG B N 1
ATOM 4159 C CA . ARG B 1 261 ? 15.793 50.610 5.679 1.00 17.96 261 ARG B CA 1
ATOM 4160 C C . ARG B 1 261 ? 15.108 50.853 7.026 1.00 18.44 261 ARG B C 1
ATOM 4161 O O . ARG B 1 261 ? 15.501 50.279 8.044 1.00 17.25 261 ARG B O 1
ATOM 4169 N N . GLY B 1 262 ? 14.076 51.686 7.031 1.00 14.56 262 GLY B N 1
ATOM 4170 C CA . GLY B 1 262 ? 13.390 51.983 8.272 1.00 11.84 262 GLY B CA 1
ATOM 4171 C C . GLY B 1 262 ? 14.082 53.064 9.084 1.00 8.69 262 GLY B C 1
ATOM 4172 O O . GLY B 1 262 ? 14.924 53.800 8.571 1.00 9.08 262 GLY B O 1
ATOM 4173 N N . THR B 1 263 ? 13.738 53.133 10.366 1.00 10.91 263 THR B N 1
ATOM 4174 C CA . THR B 1 263 ? 14.281 54.135 11.283 1.00 10.31 263 THR B CA 1
ATOM 4175 C C . THR B 1 263 ? 15.238 53.529 12.322 1.00 9.19 263 THR B C 1
ATOM 4176 O O . THR B 1 263 ? 15.324 52.314 12.459 1.00 9.43 263 THR B O 1
ATOM 4180 N N . PRO B 1 264 ? 15.936 54.374 13.101 1.00 9.44 264 PRO B N 1
ATOM 4181 C CA . PRO B 1 264 ? 16.866 53.881 14.126 1.00 8.47 264 PRO B CA 1
ATOM 4182 C C . PRO B 1 264 ? 16.224 52.914 15.135 1.00 9.01 264 PRO B C 1
ATOM 4183 O O . PRO B 1 264 ? 16.810 51.890 15.470 1.00 10.74 264 PRO B O 1
ATOM 4187 N N . ARG B 1 265 ? 15.023 53.234 15.607 1.00 8.27 265 ARG B N 1
ATOM 4188 C CA . ARG B 1 265 ? 14.344 52.380 16.578 1.00 9.34 265 ARG B CA 1
ATOM 4189 C C . ARG B 1 265 ? 13.458 51.326 15.939 1.00 10.57 265 ARG B C 1
ATOM 4190 O O . ARG B 1 265 ? 13.012 50.393 16.609 1.00 12.19 265 ARG B O 1
ATOM 4198 N N . HIS B 1 266 ? 13.143 51.507 14.660 1.00 10.52 266 HIS B N 1
ATOM 4199 C CA . HIS B 1 266 ? 12.304 50.552 13.943 1.00 10.71 266 HIS B CA 1
ATOM 4200 C C . HIS B 1 266 ? 12.860 50.191 12.571 1.00 10.77 266 HIS B C 1
ATOM 4201 O O . HIS B 1 266 ? 12.404 50.704 11.546 1.00 11.68 266 HIS B O 1
ATOM 4208 N N . PRO B 1 267 ? 13.890 49.333 12.546 1.00 12.39 267 PRO B N 1
ATOM 4209 C CA . PRO B 1 267 ? 14.515 48.894 11.294 1.00 12.30 267 PRO B CA 1
ATOM 4210 C C . PRO B 1 267 ? 13.530 48.059 10.478 1.00 13.39 267 PRO B C 1
ATOM 4211 O O . PRO B 1 267 ? 12.640 47.404 11.033 1.00 15.78 267 PRO B O 1
ATOM 4215 N N . GLY B 1 268 ? 13.688 48.082 9.161 1.00 14.03 268 GLY B N 1
ATOM 4216 C CA . GLY B 1 268 ? 12.787 47.338 8.304 1.00 12.13 268 GLY B CA 1
ATOM 4217 C C . GLY B 1 268 ? 11.957 48.288 7.468 1.00 13.96 268 GLY B C 1
ATOM 4218 O O . GLY B 1 268 ? 11.785 49.454 7.831 1.00 15.66 268 GLY B O 1
ATOM 4219 N N . ALA B 1 269 ? 11.417 47.785 6.365 1.00 11.22 269 ALA B N 1
ATOM 4220 C CA . ALA B 1 269 ? 10.628 48.592 5.446 1.00 11.37 269 ALA B CA 1
ATOM 4221 C C . ALA B 1 269 ? 9.396 49.261 6.042 1.00 9.89 269 ALA B C 1
ATOM 4222 O O . ALA B 1 269 ? 8.652 48.654 6.809 1.00 10.32 269 ALA B O 1
ATOM 4224 N N . ILE B 1 270 ? 9.200 50.525 5.686 1.00 9.02 270 ILE B N 1
ATOM 4225 C CA . ILE B 1 270 ? 8.042 51.293 6.127 1.00 8.89 270 ILE B CA 1
ATOM 4226 C C . ILE B 1 270 ? 7.167 51.488 4.885 1.00 9.66 270 ILE B C 1
ATOM 4227 O O . ILE B 1 270 ? 7.640 52.004 3.867 1.00 7.74 270 ILE B O 1
ATOM 4232 N N . GLU B 1 271 ? 5.911 51.057 4.947 1.00 7.93 271 GLU B N 1
ATOM 4233 C CA . GLU B 1 271 ? 5.008 51.231 3.818 1.00 8.10 271 GLU B CA 1
ATOM 4234 C C . GLU B 1 271 ? 4.757 52.735 3.669 1.00 8.43 271 GLU B C 1
ATOM 4235 O O . GLU B 1 271 ? 4.252 53.380 4.592 1.00 5.92 271 GLU B O 1
ATOM 4241 N N . THR B 1 272 ? 5.063 53.270 2.489 1.00 7.83 272 THR B N 1
ATOM 4242 C CA . THR B 1 272 ? 4.968 54.702 2.232 1.00 6.71 272 THR B CA 1
ATOM 4243 C C . THR B 1 272 ? 4.249 55.078 0.939 1.00 6.98 272 THR B C 1
ATOM 4244 O O . THR B 1 272 ? 4.384 54.393 -0.082 1.00 6.30 272 THR B O 1
ATOM 4248 N N . TYR B 1 273 ? 3.481 56.165 1.008 1.00 6.02 273 TYR B N 1
ATOM 4249 C CA . TYR B 1 273 ? 2.731 56.708 -0.120 1.00 5.11 273 TYR B CA 1
ATOM 4250 C C . TYR B 1 273 ? 3.146 58.151 -0.338 1.00 6.10 273 TYR B C 1
ATOM 4251 O O . TYR B 1 273 ? 3.069 58.981 0.574 1.00 6.80 273 TYR B O 1
ATOM 4260 N N . ILE B 1 274 ? 3.610 58.444 -1.544 1.00 7.20 274 ILE B N 1
ATOM 4261 C CA . ILE B 1 274 ? 4.038 59.787 -1.889 1.00 6.41 274 ILE B CA 1
ATOM 4262 C C . ILE B 1 274 ? 2.855 60.645 -2.307 1.00 5.93 274 ILE B C 1
ATOM 4263 O O . ILE B 1 274 ? 1.984 60.195 -3.049 1.00 7.97 274 ILE B O 1
ATOM 4268 N N . PHE B 1 275 ? 2.792 61.863 -1.779 1.00 7.04 275 PHE B N 1
ATOM 4269 C CA . PHE B 1 275 ? 1.740 62.797 -2.147 1.00 5.43 275 PHE B CA 1
ATOM 4270 C C . PHE B 1 275 ? 2.438 63.818 -3.045 1.00 5.81 275 PHE B C 1
ATOM 4271 O O . PHE B 1 275 ? 3.340 64.512 -2.581 1.00 5.36 275 PHE B O 1
ATOM 4279 N N . ALA B 1 276 ? 2.093 63.876 -4.335 1.00 6.76 276 ALA B N 1
ATOM 4280 C CA . ALA B 1 276 ? 0.975 63.149 -4.943 1.00 5.09 276 ALA B CA 1
ATOM 4281 C C . ALA B 1 276 ? 1.283 62.894 -6.423 1.00 6.41 276 ALA B C 1
ATOM 4282 O O . ALA B 1 276 ? 2.284 63.368 -6.945 1.00 6.76 276 ALA B O 1
ATOM 4284 N N . MET B 1 277 ? 0.400 62.180 -7.109 1.00 7.84 277 MET B N 1
ATOM 4285 C CA . MET B 1 277 ? 0.613 61.866 -8.517 1.00 6.93 277 MET B CA 1
ATOM 4286 C C . MET B 1 277 ? 0.702 63.104 -9.417 1.00 6.36 277 MET B C 1
ATOM 4287 O O . MET B 1 277 ? 1.666 63.265 -10.163 1.00 6.01 277 MET B O 1
ATOM 4292 N N . PHE B 1 278 ? -0.287 63.986 -9.313 1.00 7.13 278 PHE B N 1
ATOM 4293 C CA . PHE B 1 278 ? -0.345 65.199 -10.135 1.00 8.98 278 PHE B CA 1
ATOM 4294 C C . PHE B 1 278 ? -0.450 66.489 -9.336 1.00 8.86 278 PHE B C 1
ATOM 4295 O O . PHE B 1 278 ? -0.845 66.484 -8.165 1.00 10.65 278 PHE B O 1
ATOM 4303 N N . ASN B 1 279 ? -0.092 67.596 -9.986 1.00 10.04 279 ASN B N 1
ATOM 4304 C CA . ASN B 1 279 ? -0.251 68.917 -9.388 1.00 9.54 279 ASN B CA 1
ATOM 4305 C C . ASN B 1 279 ? -1.767 69.088 -9.491 1.00 9.09 279 ASN B C 1
ATOM 4306 O O . ASN B 1 279 ? -2.364 68.716 -10.501 1.00 11.60 279 ASN B O 1
ATOM 4311 N N . GLU B 1 280 ? -2.400 69.589 -8.443 1.00 11.03 280 GLU B N 1
ATOM 4312 C CA . GLU B 1 280 ? -3.842 69.763 -8.462 1.00 12.97 280 GLU B CA 1
ATOM 4313 C C . GLU B 1 280 ? -4.183 71.248 -8.454 1.00 16.79 280 GLU B C 1
ATOM 4314 O O . GLU B 1 280 ? -3.972 71.937 -7.456 1.00 16.52 280 GLU B O 1
ATOM 4320 N N . ASN B 1 281 ? -4.712 71.733 -9.576 1.00 17.73 281 ASN B N 1
ATOM 4321 C CA . ASN B 1 281 ? -5.045 73.147 -9.726 1.00 20.46 281 ASN B CA 1
ATOM 4322 C C . ASN B 1 281 ? -6.220 73.689 -8.916 1.00 22.15 281 ASN B C 1
ATOM 4323 O O . ASN B 1 281 ? -6.410 74.903 -8.850 1.00 23.89 281 ASN B O 1
ATOM 4328 N N . GLN B 1 282 ? -6.999 72.816 -8.286 1.00 21.88 282 GLN B N 1
ATOM 4329 C CA . GLN B 1 282 ? -8.130 73.288 -7.497 1.00 24.99 282 GLN B CA 1
ATOM 4330 C C . GLN B 1 282 ? -7.869 73.358 -5.994 1.00 26.16 282 GLN B C 1
ATOM 4331 O O . GLN B 1 282 ? -8.799 73.472 -5.195 1.00 28.54 282 GLN B O 1
ATOM 4337 N N . LYS B 1 283 ? -6.604 73.246 -5.608 1.00 27.22 283 LYS B N 1
ATOM 4338 C CA . LYS B 1 283 ? -6.219 73.347 -4.204 1.00 27.60 283 LYS B CA 1
ATOM 4339 C C . LYS B 1 283 ? -5.834 74.809 -3.955 1.00 29.87 283 LYS B C 1
ATOM 4340 O O . LYS B 1 283 ? -5.880 75.630 -4.880 1.00 28.70 283 LYS B O 1
ATOM 4346 N N . ASP B 1 284 ? -5.472 75.143 -2.717 1.00 31.45 284 ASP B N 1
ATOM 4347 C CA . ASP B 1 284 ? -5.081 76.517 -2.389 1.00 33.22 284 ASP B CA 1
ATOM 4348 C C . ASP B 1 284 ? -3.867 76.957 -3.202 1.00 31.82 284 ASP B C 1
ATOM 4349 O O . ASP B 1 284 ? -2.999 76.146 -3.534 1.00 30.62 284 ASP B O 1
ATOM 4354 N N . SER B 1 285 ? -3.820 78.239 -3.536 1.00 30.47 285 SER B N 1
ATOM 4355 C CA . SER B 1 285 ? -2.698 78.784 -4.285 1.00 30.07 285 SER B CA 1
ATOM 4356 C C . SER B 1 285 ? -1.440 78.714 -3.413 1.00 27.53 285 SER B C 1
ATOM 4357 O O . SER B 1 285 ? -1.493 78.962 -2.206 1.00 28.00 285 SER B O 1
ATOM 4360 N N . GLY B 1 286 ? -0.319 78.355 -4.025 1.00 23.10 286 GLY B N 1
ATOM 4361 C CA . GLY B 1 286 ? 0.923 78.239 -3.283 1.00 20.45 286 GLY B CA 1
ATOM 4362 C C . GLY B 1 286 ? 1.449 76.823 -3.393 1.00 17.70 286 GLY B C 1
ATOM 4363 O O . GLY B 1 286 ? 1.247 76.172 -4.420 1.00 18.50 286 GLY B O 1
ATOM 4364 N N . VAL B 1 287 ? 2.087 76.327 -2.335 1.00 15.59 287 VAL B N 1
ATOM 4365 C CA . VAL B 1 287 ? 2.645 74.975 -2.341 1.00 16.01 287 VAL B CA 1
ATOM 4366 C C . VAL B 1 287 ? 1.610 73.885 -2.623 1.00 14.20 287 VAL B C 1
ATOM 4367 O O . VAL B 1 287 ? 1.916 72.899 -3.285 1.00 15.37 287 VAL B O 1
ATOM 4371 N N . GLU B 1 288 ? 0.376 74.100 -2.170 1.00 14.76 288 GLU B N 1
ATOM 4372 C CA . GLU B 1 288 ? -0.705 73.131 -2.341 1.00 14.55 288 GLU B CA 1
ATOM 4373 C C . GLU B 1 288 ? -0.997 72.710 -3.778 1.00 15.02 288 GLU B C 1
ATOM 4374 O O . GLU B 1 288 ? -1.521 71.623 -4.009 1.00 15.03 288 GLU B O 1
ATOM 4380 N N . GLN B 1 289 ? -0.662 73.564 -4.740 1.00 14.57 289 GLN B N 1
ATOM 4381 C CA . GLN B 1 289 ? -0.890 73.253 -6.147 1.00 13.17 289 GLN B CA 1
ATOM 4382 C C . GLN B 1 289 ? 0.362 72.683 -6.800 1.00 11.76 289 GLN B C 1
ATOM 4383 O O . GLN B 1 289 ? 0.369 72.417 -8.000 1.00 10.72 289 GLN B O 1
ATOM 4389 N N . ASN B 1 290 ? 1.396 72.432 -6.001 1.00 8.72 290 ASN B N 1
ATOM 4390 C CA . ASN B 1 290 ? 2.651 71.930 -6.534 1.00 7.07 290 ASN B CA 1
ATOM 4391 C C . ASN B 1 290 ? 3.225 70.697 -5.843 1.00 7.05 290 ASN B C 1
ATOM 4392 O O . ASN B 1 290 ? 4.438 70.608 -5.649 1.00 8.43 290 ASN B O 1
ATOM 4397 N N . TRP B 1 291 ? 2.372 69.731 -5.506 1.00 6.77 291 TRP B N 1
ATOM 4398 C CA . TRP B 1 291 ? 2.831 68.506 -4.843 1.00 7.90 291 TRP B CA 1
ATOM 4399 C C . TRP B 1 291 ? 3.022 67.343 -5.805 1.00 9.26 291 TRP B C 1
ATOM 4400 O O . TRP B 1 291 ? 3.451 66.268 -5.391 1.00 12.50 291 TRP B O 1
ATOM 4411 N N . GLY B 1 292 ? 2.664 67.537 -7.071 1.00 8.00 292 GLY B N 1
ATOM 4412 C CA . GLY B 1 292 ? 2.749 66.450 -8.030 1.00 4.79 292 GLY B CA 1
ATOM 4413 C C . GLY B 1 292 ? 4.077 65.946 -8.554 1.00 6.90 292 GLY B C 1
ATOM 4414 O O . GLY B 1 292 ? 5.057 66.681 -8.655 1.00 8.50 292 GLY B O 1
ATOM 4415 N N . LEU B 1 293 ? 4.093 64.661 -8.889 1.00 7.69 293 LEU B N 1
ATOM 4416 C CA . LEU B 1 293 ? 5.258 64.016 -9.474 1.00 8.59 293 LEU B CA 1
ATOM 4417 C C . LEU B 1 293 ? 5.155 64.251 -10.990 1.00 9.49 293 LEU B C 1
ATOM 4418 O O . LEU B 1 293 ? 6.159 64.230 -11.709 1.00 10.65 293 LEU B O 1
ATOM 4423 N N . PHE B 1 294 ? 3.926 64.459 -11.458 1.00 9.32 294 PHE B N 1
ATOM 4424 C CA . PHE B 1 294 ? 3.633 64.689 -12.873 1.00 9.57 294 PHE B CA 1
ATOM 4425 C C . PHE B 1 294 ? 2.765 65.912 -13.102 1.00 10.30 294 PHE B C 1
ATOM 4426 O O . PHE B 1 294 ? 1.988 66.322 -12.233 1.00 7.76 294 PHE B O 1
ATOM 4434 N N . TYR B 1 295 ? 2.903 66.491 -14.289 1.00 11.92 295 TYR B N 1
ATOM 4435 C CA . TYR B 1 295 ? 2.073 67.616 -14.685 1.00 12.42 295 TYR B CA 1
ATOM 4436 C C . TYR B 1 295 ? 0.816 66.955 -15.251 1.00 12.01 295 TYR B C 1
ATOM 4437 O O . TYR B 1 295 ? 0.838 65.779 -15.632 1.00 11.33 295 TYR B O 1
ATOM 4446 N N . PRO B 1 296 ? -0.303 67.687 -15.296 1.00 13.40 296 PRO B N 1
ATOM 4447 C CA . PRO B 1 296 ? -1.544 67.120 -15.836 1.00 15.28 296 PRO B CA 1
ATOM 4448 C C . PRO B 1 296 ? -1.377 66.590 -17.269 1.00 15.59 296 PRO B C 1
ATOM 4449 O O . PRO B 1 296 ? -2.135 65.732 -17.709 1.00 16.19 296 PRO B O 1
ATOM 4453 N N . ASN B 1 297 ? -0.363 67.080 -17.982 1.00 17.22 297 ASN B N 1
ATOM 4454 C CA . ASN B 1 297 ? -0.116 66.647 -19.357 1.00 18.35 297 ASN B CA 1
ATOM 4455 C C . ASN B 1 297 ? 0.677 65.342 -19.439 1.00 18.06 297 ASN B C 1
ATOM 4456 O O . ASN B 1 297 ? 1.080 64.923 -20.527 1.00 16.56 297 ASN B O 1
ATOM 4461 N N . MET B 1 298 ? 0.911 64.726 -18.280 1.00 13.82 298 MET B N 1
ATOM 4462 C CA . MET B 1 298 ? 1.617 63.452 -18.159 1.00 13.17 298 MET B CA 1
ATOM 4463 C C . MET B 1 298 ? 3.137 63.518 -18.167 1.00 11.54 298 MET B C 1
ATOM 4464 O O . MET B 1 298 ? 3.807 62.487 -18.105 1.00 13.63 298 MET B O 1
ATOM 4469 N N . GLN B 1 299 ? 3.689 64.723 -18.226 1.00 11.41 299 GLN B N 1
ATOM 4470 C CA . GLN B 1 299 ? 5.141 64.895 -18.205 1.00 13.85 299 GLN B CA 1
ATOM 4471 C C . GLN B 1 299 ? 5.653 64.899 -16.759 1.00 13.29 299 GLN B C 1
ATOM 4472 O O . GLN B 1 299 ? 4.966 65.377 -15.850 1.00 11.17 299 GLN B O 1
ATOM 4478 N N . HIS B 1 300 ? 6.845 64.354 -16.547 1.00 10.85 300 HIS B N 1
ATOM 4479 C CA . HIS B 1 300 ? 7.451 64.343 -15.219 1.00 13.31 300 HIS B CA 1
ATOM 4480 C C . HIS B 1 300 ? 7.804 65.782 -14.833 1.00 14.55 300 HIS B C 1
ATOM 4481 O O . HIS B 1 300 ? 8.285 66.551 -15.669 1.00 12.94 300 HIS B O 1
ATOM 4488 N N . VAL B 1 301 ? 7.548 66.156 -13.584 1.00 11.38 301 VAL B N 1
ATOM 4489 C CA . VAL B 1 301 ? 7.913 67.491 -13.116 1.00 8.78 301 VAL B CA 1
ATOM 4490 C C . VAL B 1 301 ? 9.426 67.426 -12.901 1.00 10.68 301 VAL B C 1
ATOM 4491 O O . VAL B 1 301 ? 10.146 68.412 -13.071 1.00 11.48 301 VAL B O 1
ATOM 4495 N N . TYR B 1 302 ? 9.889 66.232 -12.541 1.00 9.40 302 TYR B N 1
ATOM 4496 C CA . TYR B 1 302 ? 11.302 65.937 -12.300 1.00 11.62 302 TYR B CA 1
ATOM 4497 C C . TYR B 1 302 ? 11.451 64.419 -12.389 1.00 11.10 302 TYR B C 1
ATOM 4498 O O . TYR B 1 302 ? 10.472 63.687 -12.226 1.00 10.55 302 TYR B O 1
ATOM 4507 N N . PRO B 1 303 ? 12.658 63.930 -12.709 1.00 12.91 303 PRO B N 1
ATOM 4508 C CA . PRO B 1 303 ? 12.883 62.485 -12.817 1.00 15.50 303 PRO B CA 1
ATOM 4509 C C . PRO B 1 303 ? 12.816 61.785 -11.465 1.00 15.23 303 PRO B C 1
ATOM 4510 O O . PRO B 1 303 ? 13.294 62.311 -10.459 1.00 15.64 303 PRO B O 1
ATOM 4514 N N . ILE B 1 304 ? 12.235 60.591 -11.462 1.00 14.88 304 ILE B N 1
ATOM 4515 C CA . ILE B 1 304 ? 12.111 59.776 -10.258 1.00 16.47 304 ILE B CA 1
ATOM 4516 C C . ILE B 1 304 ? 12.206 58.316 -10.669 1.00 15.13 304 ILE B C 1
ATOM 4517 O O . ILE B 1 304 ? 11.631 57.921 -11.679 1.00 16.46 304 ILE B O 1
ATOM 4522 N N . ASN B 1 305 ? 12.984 57.539 -9.928 1.00 14.24 305 ASN B N 1
ATOM 4523 C CA . ASN B 1 305 ? 13.119 56.111 -10.186 1.00 15.66 305 ASN B CA 1
ATOM 4524 C C . ASN B 1 305 ? 12.417 55.431 -9.029 1.00 16.01 305 ASN B C 1
ATOM 4525 O O . ASN B 1 305 ? 12.860 55.540 -7.884 1.00 17.24 305 ASN B O 1
ATOM 4530 N N . PHE B 1 306 ? 11.280 54.811 -9.315 1.00 14.40 306 PHE B N 1
ATOM 4531 C CA . PHE B 1 306 ? 10.505 54.126 -8.295 1.00 17.32 306 PHE B CA 1
ATOM 4532 C C . PHE B 1 306 ? 11.046 52.734 -8.006 1.00 18.46 306 PHE B C 1
ATOM 4533 O O . PHE B 1 306 ? 11.929 52.265 -8.760 1.00 25.93 306 PHE B O 1
#